Protein AF-A0A947RUP9-F1 (afdb_monomer_lite)

Structure (mmCIF, N/CA/C/O backbone):
data_AF-A0A947RUP9-F1
#
_entry.id   AF-A0A947RUP9-F1
#
loop_
_atom_site.group_PDB
_atom_site.id
_atom_site.type_symbol
_atom_site.label_atom_id
_atom_site.label_alt_id
_atom_site.label_comp_id
_atom_site.label_asym_id
_atom_site.label_entity_id
_atom_site.label_seq_id
_atom_site.pdbx_PDB_ins_code
_atom_site.Cartn_x
_atom_site.Cartn_y
_atom_site.Cartn_z
_atom_site.occupancy
_atom_site.B_iso_or_equiv
_atom_site.auth_seq_id
_atom_site.auth_comp_id
_atom_site.auth_asym_id
_atom_site.auth_atom_id
_atom_site.pdbx_PDB_model_num
ATOM 1 N N . MET A 1 1 ? 21.562 1.705 -33.134 1.00 94.06 1 MET A N 1
ATOM 2 C CA . MET A 1 1 ? 20.407 2.485 -32.627 1.00 94.06 1 MET A CA 1
ATOM 3 C C . MET A 1 1 ? 20.627 2.729 -31.144 1.00 94.06 1 MET A C 1
ATOM 5 O O . MET A 1 1 ? 21.072 1.796 -30.495 1.00 94.06 1 MET A O 1
ATOM 9 N N . LYS A 1 2 ? 20.351 3.918 -30.602 1.00 97.00 2 LYS A N 1
ATOM 10 C CA . LYS A 1 2 ? 20.402 4.151 -29.148 1.00 97.00 2 LYS A CA 1
ATOM 11 C C . LYS A 1 2 ? 19.004 4.078 -28.553 1.00 97.00 2 LYS A C 1
ATOM 13 O O . LYS A 1 2 ? 18.072 4.632 -29.140 1.00 97.00 2 LYS A O 1
ATOM 18 N N . LEU A 1 3 ? 18.872 3.392 -27.423 1.00 97.50 3 LEU A N 1
ATOM 19 C CA . LEU A 1 3 ? 17.640 3.313 -26.649 1.00 97.50 3 LEU A CA 1
ATOM 20 C C . LEU A 1 3 ? 17.907 3.769 -25.213 1.00 97.50 3 LEU A C 1
ATOM 22 O O . LEU A 1 3 ? 18.623 3.111 -24.461 1.00 97.50 3 LEU A O 1
ATOM 26 N N . ILE A 1 4 ? 17.308 4.896 -24.848 1.00 97.00 4 ILE A N 1
ATOM 27 C CA . ILE A 1 4 ? 17.370 5.484 -23.516 1.00 97.00 4 ILE A CA 1
ATOM 28 C C . ILE A 1 4 ? 16.200 4.938 -22.700 1.00 97.00 4 ILE A C 1
ATOM 30 O O . ILE A 1 4 ? 15.043 5.167 -23.043 1.00 97.00 4 ILE A O 1
ATOM 34 N N . ILE A 1 5 ? 16.489 4.220 -21.623 1.00 96.44 5 ILE A N 1
ATOM 35 C CA . ILE A 1 5 ? 15.505 3.720 -20.666 1.00 96.44 5 ILE A CA 1
ATOM 36 C C . ILE A 1 5 ? 15.354 4.753 -19.557 1.00 96.44 5 ILE A C 1
ATOM 38 O O . ILE A 1 5 ? 16.319 5.042 -18.846 1.00 96.44 5 ILE A O 1
ATOM 42 N N . VAL A 1 6 ? 14.144 5.288 -19.407 1.00 94.31 6 VAL A N 1
ATOM 43 C CA . VAL A 1 6 ? 13.807 6.278 -18.385 1.00 94.31 6 VAL A CA 1
ATOM 44 C C . VAL A 1 6 ? 12.824 5.663 -17.384 1.00 94.31 6 VAL A C 1
ATOM 46 O O . VAL A 1 6 ? 11.656 5.451 -17.733 1.00 94.31 6 VAL A O 1
ATOM 49 N N . PRO A 1 7 ? 13.279 5.338 -16.160 1.00 89.50 7 PRO A N 1
ATOM 50 C CA . PRO A 1 7 ? 12.409 4.904 -15.074 1.00 89.50 7 PRO A CA 1
ATOM 51 C C . PRO A 1 7 ? 11.330 5.945 -14.734 1.00 89.50 7 PRO A C 1
ATOM 53 O O . PRO A 1 7 ? 11.522 7.136 -14.990 1.00 89.50 7 PRO A O 1
ATOM 56 N N . PRO A 1 8 ? 10.191 5.516 -14.164 1.00 83.00 8 PRO A N 1
ATOM 57 C CA . PRO A 1 8 ? 9.068 6.410 -13.893 1.00 83.00 8 PRO A CA 1
ATOM 58 C C . PRO A 1 8 ? 9.349 7.460 -12.806 1.00 83.00 8 PRO A C 1
ATOM 60 O O . PRO A 1 8 ? 8.615 8.440 -12.727 1.00 83.00 8 PRO A O 1
ATOM 63 N N . GLU A 1 9 ? 10.379 7.292 -11.972 1.00 81.75 9 GLU A N 1
ATOM 64 C CA . GLU A 1 9 ? 10.729 8.246 -10.914 1.00 81.75 9 GLU A CA 1
ATOM 65 C C . GLU A 1 9 ? 11.690 9.372 -11.366 1.00 81.75 9 GLU A C 1
ATOM 67 O O . GLU A 1 9 ? 11.988 10.273 -10.576 1.00 81.75 9 GLU A O 1
ATOM 72 N N . VAL A 1 10 ? 12.110 9.393 -12.639 1.00 80.75 10 VAL A N 1
ATOM 73 C CA . VAL A 1 10 ? 12.843 10.520 -13.244 1.00 80.75 10 VAL A CA 1
ATOM 74 C C . VAL A 1 10 ? 11.861 11.640 -13.607 1.00 80.75 10 VAL A C 1
ATOM 76 O O . VAL A 1 10 ? 11.122 11.547 -14.584 1.00 80.75 10 VAL A O 1
ATOM 79 N N . ASP A 1 11 ? 11.877 12.732 -12.842 1.00 76.12 11 ASP A N 1
ATOM 80 C CA . ASP A 1 11 ? 10.929 13.853 -12.963 1.00 76.12 11 ASP A CA 1
ATOM 81 C C . ASP A 1 11 ? 11.449 15.045 -13.789 1.00 76.12 11 ASP A C 1
ATOM 83 O O . ASP A 1 11 ? 10.735 16.024 -14.014 1.00 76.12 11 ASP A O 1
ATOM 87 N N . SER A 1 12 ? 12.698 14.974 -14.246 1.00 82.44 12 SER A N 1
ATOM 88 C CA . SER A 1 12 ? 13.404 16.086 -14.874 1.00 82.44 12 SER A CA 1
ATOM 89 C C . SER A 1 12 ? 13.610 15.836 -16.366 1.00 82.44 12 SER A C 1
ATOM 91 O O . SER A 1 12 ? 14.509 15.116 -16.805 1.00 82.44 12 SER A O 1
ATOM 93 N N . THR A 1 13 ? 12.802 16.500 -17.192 1.00 88.81 13 THR A N 1
ATOM 94 C CA . THR A 1 13 ? 12.999 16.496 -18.648 1.00 88.81 13 THR A CA 1
ATOM 95 C C . THR A 1 13 ? 14.347 17.098 -19.061 1.00 88.81 13 THR A C 1
ATOM 97 O O . THR A 1 13 ? 14.892 16.742 -20.104 1.00 88.81 13 THR A O 1
ATOM 100 N N . ASP A 1 14 ? 14.908 17.996 -18.247 1.00 90.19 14 ASP A N 1
ATOM 101 C CA . ASP A 1 14 ? 16.221 18.600 -18.502 1.00 90.19 14 ASP A CA 1
ATOM 102 C C . ASP A 1 14 ? 17.354 17.585 -18.364 1.00 90.19 14 ASP A C 1
ATOM 104 O O . ASP A 1 14 ? 18.333 17.635 -19.107 1.00 90.19 14 ASP A O 1
ATOM 108 N N . ASP A 1 15 ? 17.209 16.635 -17.449 1.00 89.62 15 ASP A N 1
ATOM 109 C CA . ASP A 1 15 ? 18.156 15.548 -17.257 1.00 89.62 15 ASP A CA 1
ATOM 110 C C . ASP A 1 15 ? 18.143 14.568 -18.431 1.00 89.62 15 ASP A C 1
ATOM 112 O O . ASP A 1 15 ? 19.199 14.218 -18.963 1.00 89.62 15 ASP A O 1
ATOM 116 N N . ILE A 1 16 ? 16.955 14.242 -18.940 1.00 92.75 16 ILE A N 1
ATOM 117 C CA . ILE A 1 16 ? 16.800 13.427 -20.151 1.00 92.75 16 ILE A CA 1
ATOM 118 C C . ILE A 1 16 ? 17.367 14.162 -21.376 1.00 92.75 16 ILE A C 1
ATOM 120 O O . ILE A 1 16 ? 18.027 13.550 -22.216 1.00 92.75 16 ILE A O 1
ATOM 124 N N . ARG A 1 17 ? 17.191 15.490 -21.465 1.00 94.44 17 ARG A N 1
ATOM 125 C CA . ARG A 1 17 ? 17.762 16.308 -22.549 1.00 94.44 17 ARG A CA 1
ATOM 126 C C . ARG A 1 17 ? 19.291 16.220 -22.606 1.00 94.44 17 ARG A C 1
ATOM 128 O O . ARG A 1 17 ? 19.839 16.267 -23.698 1.00 94.44 17 ARG A O 1
ATOM 135 N N . LYS A 1 18 ? 19.983 16.066 -21.469 1.00 93.69 18 LYS A N 1
ATOM 136 C CA . LYS A 1 18 ? 21.457 15.955 -21.428 1.00 93.69 18 LYS A CA 1
ATOM 137 C C . LYS A 1 18 ? 21.988 14.665 -22.054 1.00 93.69 18 LYS A C 1
ATOM 139 O O . LYS A 1 18 ? 23.147 14.632 -22.454 1.00 93.69 18 LYS A O 1
ATOM 144 N N . ILE A 1 19 ? 21.174 13.609 -22.089 1.00 94.06 19 ILE A N 1
ATOM 145 C CA . ILE A 1 19 ? 21.578 12.283 -22.581 1.00 94.06 19 ILE A CA 1
ATOM 146 C C . ILE A 1 19 ? 20.920 11.910 -23.916 1.00 94.06 19 ILE A C 1
ATOM 148 O O . ILE A 1 19 ? 21.342 10.948 -24.551 1.00 94.06 19 ILE A O 1
ATOM 152 N N . SER A 1 20 ? 19.913 12.670 -24.353 1.00 93.31 20 SER A N 1
ATOM 153 C CA . SER A 1 20 ? 19.283 12.528 -25.667 1.00 93.31 20 SER A CA 1
ATOM 154 C C . SER A 1 20 ? 20.065 13.294 -26.733 1.00 93.31 20 SER A C 1
ATOM 156 O O . SER A 1 20 ? 20.391 14.465 -26.556 1.00 93.31 20 SER A O 1
ATOM 158 N N . ASP A 1 21 ? 20.312 12.650 -27.873 1.00 93.62 21 ASP A N 1
ATOM 159 C CA . ASP A 1 21 ? 20.847 13.280 -29.088 1.00 93.62 21 ASP A CA 1
ATOM 160 C C . ASP A 1 21 ? 19.745 13.670 -30.096 1.00 93.62 21 ASP A C 1
ATOM 162 O O . ASP A 1 21 ? 20.040 14.030 -31.232 1.00 93.62 21 ASP A O 1
ATOM 166 N N . GLY A 1 22 ? 18.468 13.586 -29.700 1.00 91.25 22 GLY A N 1
ATOM 167 C CA . GLY A 1 22 ? 17.306 13.874 -30.553 1.00 91.25 22 GLY A CA 1
ATOM 168 C C . GLY A 1 22 ? 16.941 12.761 -31.545 1.00 91.25 22 GLY A C 1
ATOM 169 O O . GLY A 1 22 ? 15.799 12.707 -32.005 1.00 91.25 22 GLY A O 1
ATOM 170 N N . GLU A 1 23 ? 17.866 11.837 -31.824 1.00 94.50 23 GLU A N 1
ATOM 171 C CA . GLU A 1 23 ? 17.668 10.696 -32.730 1.00 94.50 23 GLU A CA 1
ATOM 172 C C . GLU A 1 23 ? 17.510 9.353 -32.000 1.00 94.50 23 GLU A C 1
ATOM 174 O O . GLU A 1 23 ? 16.965 8.387 -32.563 1.00 94.50 23 GLU A O 1
ATOM 179 N N . SER A 1 24 ? 17.945 9.309 -30.740 1.00 96.62 24 SER A N 1
ATOM 180 C CA . SER A 1 24 ? 17.749 8.206 -29.803 1.00 96.62 24 SER A CA 1
ATOM 181 C C . SER A 1 24 ? 16.268 7.904 -29.584 1.00 96.62 24 SER A C 1
ATOM 183 O O . SER A 1 24 ? 15.429 8.801 -29.493 1.00 96.62 24 SER A O 1
ATOM 185 N N . PHE A 1 25 ? 15.950 6.617 -29.454 1.00 97.75 25 PHE A N 1
ATOM 186 C CA . PHE A 1 25 ? 14.659 6.200 -28.925 1.00 97.75 25 PHE A CA 1
ATOM 187 C C . PHE A 1 25 ? 14.673 6.372 -27.408 1.00 97.75 25 PHE A C 1
ATOM 189 O O . PHE A 1 25 ? 15.684 6.102 -26.764 1.00 97.75 25 PHE A O 1
ATOM 196 N N . ILE A 1 26 ? 13.556 6.801 -26.834 1.00 97.25 26 ILE A N 1
ATOM 197 C CA . ILE A 1 26 ? 13.377 6.961 -25.393 1.00 97.25 26 ILE A CA 1
ATOM 198 C C . ILE A 1 26 ? 12.216 6.075 -24.971 1.00 97.25 26 ILE A C 1
ATOM 200 O O . ILE A 1 26 ? 11.094 6.282 -25.417 1.00 97.25 26 ILE A O 1
ATOM 204 N N . PHE A 1 27 ? 12.471 5.100 -24.109 1.00 97.06 27 PHE A N 1
ATOM 205 C CA . PHE A 1 27 ? 11.433 4.319 -23.457 1.00 97.06 27 PHE A CA 1
ATOM 206 C C . PHE A 1 27 ? 11.074 4.946 -22.108 1.00 97.06 27 PHE A C 1
ATOM 208 O O . PHE A 1 27 ? 11.957 5.185 -21.284 1.00 97.06 27 PHE A O 1
ATOM 215 N N . THR A 1 28 ? 9.781 5.146 -21.857 1.00 94.19 28 THR A N 1
ATOM 216 C CA . THR A 1 28 ? 9.253 5.520 -20.541 1.00 94.19 28 THR A CA 1
ATOM 217 C C . THR A 1 28 ? 7.967 4.760 -20.225 1.00 94.19 28 THR A C 1
ATOM 219 O O . THR A 1 28 ? 7.106 4.571 -21.083 1.00 94.19 28 THR A O 1
ATOM 222 N N . ALA A 1 29 ? 7.821 4.331 -18.970 1.00 87.50 29 ALA A N 1
ATOM 223 C CA . ALA A 1 29 ? 6.579 3.745 -18.468 1.00 87.50 29 ALA A CA 1
ATOM 224 C C . ALA A 1 29 ? 5.507 4.802 -18.128 1.00 87.50 29 ALA A C 1
ATOM 226 O O . ALA A 1 29 ? 4.359 4.435 -17.881 1.00 87.50 29 ALA A O 1
ATOM 227 N N . ASP A 1 30 ? 5.862 6.092 -18.117 1.00 86.94 30 ASP A N 1
ATOM 228 C CA . ASP A 1 30 ? 4.969 7.193 -17.759 1.00 86.94 30 ASP A CA 1
ATOM 229 C C . ASP A 1 30 ? 4.458 7.938 -19.007 1.00 86.94 30 ASP A C 1
ATOM 231 O O . ASP A 1 30 ? 5.196 8.607 -19.740 1.00 86.94 30 ASP A O 1
ATOM 235 N N . HIS A 1 31 ? 3.146 7.857 -19.242 1.00 85.00 31 HIS A N 1
ATOM 236 C CA . HIS A 1 31 ? 2.483 8.561 -20.339 1.00 85.00 31 HIS A CA 1
ATOM 237 C C . HIS A 1 31 ? 2.546 10.090 -20.208 1.00 85.00 31 HIS A C 1
ATOM 239 O O . HIS A 1 31 ? 2.521 10.784 -21.231 1.00 85.00 31 HIS A O 1
ATOM 245 N N . LEU A 1 32 ? 2.611 10.633 -18.988 1.00 83.19 32 LEU A N 1
ATOM 246 C CA . LEU A 1 32 ? 2.793 12.067 -18.771 1.00 83.19 32 LEU A CA 1
ATOM 247 C C . LEU A 1 32 ? 4.198 12.483 -19.184 1.00 83.19 32 LEU A C 1
ATOM 249 O O . LEU A 1 32 ? 4.326 13.418 -19.976 1.00 83.19 32 LEU A O 1
ATOM 253 N N . LEU A 1 33 ? 5.220 11.733 -18.768 1.00 87.06 33 LEU A N 1
ATOM 254 C CA . LEU A 1 33 ? 6.588 11.986 -19.204 1.00 87.06 33 LEU A CA 1
ATOM 255 C C . LEU A 1 33 ? 6.713 11.910 -20.731 1.00 87.06 33 LEU A C 1
ATOM 257 O O . LEU A 1 33 ? 7.324 12.790 -21.332 1.00 87.06 33 LEU A O 1
ATOM 261 N N . LYS A 1 34 ? 6.046 10.956 -21.402 1.00 92.00 34 LYS A N 1
ATOM 262 C CA . LYS A 1 34 ? 5.974 10.942 -22.879 1.00 92.00 34 LYS A CA 1
ATOM 263 C C . LYS A 1 34 ? 5.416 12.249 -23.446 1.00 92.00 34 LYS A C 1
ATOM 265 O O . LYS A 1 34 ? 6.005 12.816 -24.369 1.00 92.00 34 LYS A O 1
ATOM 270 N N . LYS A 1 35 ? 4.299 12.749 -22.905 1.00 89.94 35 LYS A N 1
ATOM 271 C CA . LYS A 1 35 ? 3.711 14.030 -23.339 1.00 89.94 35 LYS A CA 1
ATOM 272 C C . LYS A 1 35 ? 4.674 15.194 -23.109 1.00 89.94 35 LYS A C 1
ATOM 274 O O . LYS A 1 35 ? 4.784 16.061 -23.974 1.00 89.94 35 LYS A O 1
ATOM 279 N N . GLU A 1 36 ? 5.373 15.217 -21.979 1.00 91.19 36 GLU A N 1
ATOM 280 C CA . GLU A 1 36 ? 6.331 16.270 -21.638 1.00 91.19 36 GLU A CA 1
ATOM 281 C C . GLU A 1 36 ? 7.575 16.243 -22.532 1.00 91.19 36 GLU A C 1
ATOM 283 O O . GLU A 1 36 ? 7.970 17.293 -23.039 1.00 91.19 36 GLU A O 1
ATOM 288 N N . LEU A 1 37 ? 8.132 15.063 -22.816 1.00 92.44 37 LEU A N 1
ATOM 289 C CA . LEU A 1 37 ? 9.266 14.884 -23.729 1.00 92.44 37 LEU A CA 1
ATOM 290 C C . LEU A 1 37 ? 8.943 15.369 -25.147 1.00 92.44 37 LEU A C 1
ATOM 292 O O . LEU A 1 37 ? 9.745 16.079 -25.760 1.00 92.44 37 LEU A O 1
ATOM 296 N N . VAL A 1 38 ? 7.747 15.040 -25.645 1.00 93.56 38 VAL A N 1
ATOM 297 C CA . VAL A 1 38 ? 7.271 15.481 -26.964 1.00 93.56 38 VAL A CA 1
ATOM 298 C C . VAL A 1 38 ? 6.996 16.987 -26.974 1.00 93.56 38 VAL A C 1
ATOM 300 O O . VAL A 1 38 ? 7.479 17.698 -27.857 1.00 93.56 38 VAL A O 1
ATOM 303 N N . ARG A 1 39 ? 6.266 17.513 -25.978 1.00 93.94 39 ARG A N 1
ATOM 304 C CA . ARG A 1 39 ? 5.947 18.951 -25.884 1.00 93.94 39 ARG A CA 1
ATOM 305 C C . ARG A 1 39 ? 7.209 19.801 -25.738 1.00 93.94 39 ARG A C 1
ATOM 307 O O . ARG A 1 39 ? 7.302 20.871 -26.333 1.00 93.94 39 ARG A O 1
ATOM 314 N N . GLY A 1 40 ? 8.172 19.318 -24.958 1.00 92.94 40 GLY A N 1
ATOM 315 C CA . GLY A 1 40 ? 9.470 19.944 -24.729 1.00 92.94 40 GLY A CA 1
ATOM 316 C C . GLY A 1 40 ? 10.457 19.799 -25.889 1.00 92.94 40 GLY A C 1
ATOM 317 O O . GLY A 1 40 ? 11.588 20.262 -25.749 1.00 92.94 40 GLY A O 1
ATOM 318 N N . LYS A 1 41 ? 10.050 19.168 -27.006 1.00 92.94 41 LYS A N 1
ATOM 319 C CA . LYS A 1 41 ? 10.876 18.894 -28.194 1.00 92.94 41 LYS A CA 1
ATOM 320 C C . LYS A 1 41 ? 12.192 18.170 -27.866 1.00 92.94 41 LYS A C 1
ATOM 322 O O . LYS A 1 41 ? 13.206 18.411 -28.511 1.00 92.94 41 LYS A O 1
ATOM 327 N N . ILE A 1 42 ? 12.183 17.302 -26.852 1.00 93.38 42 ILE A N 1
ATOM 328 C CA . ILE A 1 42 ? 13.355 16.500 -26.458 1.00 93.38 42 ILE A CA 1
ATOM 329 C C . ILE A 1 42 ? 13.494 15.265 -27.351 1.00 93.38 42 ILE A C 1
ATOM 331 O O . ILE A 1 42 ? 14.606 14.821 -27.628 1.00 93.38 42 ILE A O 1
ATOM 335 N N . ALA A 1 43 ? 12.365 14.729 -27.814 1.00 94.94 43 ALA A N 1
ATOM 336 C CA . ALA A 1 43 ? 12.301 13.634 -28.769 1.00 94.94 43 ALA A CA 1
ATOM 337 C C . ALA A 1 43 ? 11.068 13.781 -29.666 1.00 94.94 43 ALA A C 1
ATOM 339 O O . ALA A 1 43 ? 10.063 14.393 -29.286 1.00 94.94 43 ALA A O 1
ATOM 340 N N . ARG A 1 44 ? 11.144 13.203 -30.867 1.00 95.69 44 ARG A N 1
ATOM 341 C CA . ARG A 1 44 ? 10.001 13.114 -31.782 1.00 95.69 44 ARG A CA 1
ATOM 342 C C . ARG A 1 44 ? 8.962 12.111 -31.248 1.00 95.69 44 ARG A C 1
ATOM 344 O O . ARG A 1 44 ? 9.353 11.157 -30.577 1.00 95.69 44 ARG A O 1
ATOM 351 N N . PRO A 1 45 ? 7.654 12.278 -31.532 1.00 95.38 45 PRO A N 1
ATOM 352 C CA . PRO A 1 45 ? 6.615 11.372 -31.028 1.00 95.38 45 PRO A CA 1
ATOM 353 C C . PRO A 1 45 ? 6.852 9.886 -31.336 1.00 95.38 45 PRO A C 1
ATOM 355 O O . PRO A 1 45 ? 6.605 9.045 -30.477 1.00 95.38 45 PRO A O 1
ATOM 358 N N . ASP A 1 46 ? 7.370 9.572 -32.526 1.00 95.69 46 ASP A N 1
ATOM 359 C CA . ASP A 1 46 ? 7.712 8.221 -33.000 1.00 95.69 46 ASP A CA 1
ATOM 360 C C . ASP A 1 46 ? 8.972 7.638 -32.340 1.00 95.69 46 ASP A C 1
ATOM 362 O O . ASP A 1 46 ? 9.259 6.449 -32.464 1.00 95.69 46 ASP A O 1
ATOM 366 N N . LYS A 1 47 ? 9.725 8.472 -31.618 1.00 96.69 47 LYS A N 1
ATOM 367 C CA . LYS A 1 47 ? 10.925 8.088 -30.871 1.00 96.69 47 LYS A CA 1
ATOM 368 C C . LYS A 1 47 ? 10.658 7.879 -29.385 1.00 96.69 47 LYS A C 1
ATOM 370 O O . LYS A 1 47 ? 11.556 7.409 -28.694 1.00 96.69 47 LYS A O 1
ATOM 375 N N . VAL A 1 48 ? 9.461 8.198 -28.886 1.00 96.44 48 VAL A N 1
ATOM 376 C CA . VAL A 1 48 ? 9.101 7.980 -27.479 1.00 96.44 48 VAL A CA 1
ATOM 377 C C . VAL A 1 48 ? 8.218 6.744 -27.342 1.00 96.44 48 VAL A C 1
ATOM 379 O O . VAL A 1 48 ? 7.011 6.776 -27.607 1.00 96.44 48 VAL A O 1
ATOM 382 N N . LEU A 1 49 ? 8.844 5.664 -26.895 1.00 96.50 49 LEU A N 1
ATOM 383 C CA . LEU A 1 49 ? 8.243 4.361 -26.659 1.00 96.50 49 LEU A CA 1
ATOM 384 C C . LEU A 1 49 ? 7.636 4.290 -25.254 1.00 96.50 49 LEU A C 1
ATOM 386 O O . LEU A 1 49 ? 8.147 4.865 -24.293 1.00 96.50 49 LEU A O 1
ATOM 390 N N . THR A 1 50 ? 6.549 3.544 -25.149 1.00 94.25 50 THR A N 1
ATOM 391 C CA . THR A 1 50 ? 5.805 3.235 -23.928 1.00 94.25 50 THR A CA 1
ATOM 392 C C . THR A 1 50 ? 5.667 1.732 -23.758 1.00 94.25 50 THR A C 1
ATOM 394 O O . THR A 1 50 ? 6.111 0.959 -24.605 1.00 94.25 50 THR A O 1
ATOM 397 N N . ILE A 1 51 ? 5.048 1.299 -22.657 1.00 91.94 51 ILE A N 1
ATOM 398 C CA . ILE A 1 51 ? 4.809 -0.124 -22.385 1.00 91.94 51 ILE A CA 1
ATOM 399 C C . ILE A 1 51 ? 4.093 -0.797 -23.563 1.00 91.94 51 ILE A C 1
ATOM 401 O O . ILE A 1 51 ? 4.553 -1.839 -24.015 1.00 91.94 51 ILE A O 1
ATOM 405 N N . SER A 1 52 ? 3.053 -0.167 -24.117 1.00 91.81 52 SER A N 1
ATOM 406 C CA . SER A 1 52 ? 2.285 -0.718 -25.243 1.00 91.81 52 SER A CA 1
ATOM 407 C C . SER A 1 52 ? 3.081 -0.834 -26.545 1.00 91.81 52 SER A C 1
ATOM 409 O O . SER A 1 52 ? 2.670 -1.555 -27.444 1.00 91.81 52 SER A O 1
ATOM 411 N N . ASP A 1 53 ? 4.202 -0.115 -26.671 1.00 94.12 53 ASP A N 1
ATOM 412 C CA . ASP A 1 53 ? 5.071 -0.194 -27.852 1.00 94.12 53 ASP A CA 1
ATOM 413 C C . ASP A 1 53 ? 6.041 -1.387 -27.775 1.00 94.12 53 ASP A C 1
ATOM 415 O O . ASP A 1 53 ? 6.654 -1.748 -28.778 1.00 94.12 53 ASP A O 1
ATOM 419 N N . VAL A 1 54 ? 6.217 -1.985 -26.588 1.00 92.44 54 VAL A N 1
ATOM 420 C CA . VAL A 1 54 ? 7.220 -3.040 -26.347 1.00 92.44 54 VAL A CA 1
ATOM 421 C C . VAL A 1 54 ? 6.641 -4.329 -25.775 1.00 92.44 54 VAL A C 1
ATOM 423 O O . VAL A 1 54 ? 7.314 -5.354 -25.839 1.00 92.44 54 VAL A O 1
ATOM 426 N N . ALA A 1 55 ? 5.437 -4.289 -25.205 1.00 91.50 55 ALA A N 1
ATOM 427 C CA . ALA A 1 55 ? 4.759 -5.421 -24.592 1.00 91.50 55 ALA A CA 1
ATOM 428 C C . ALA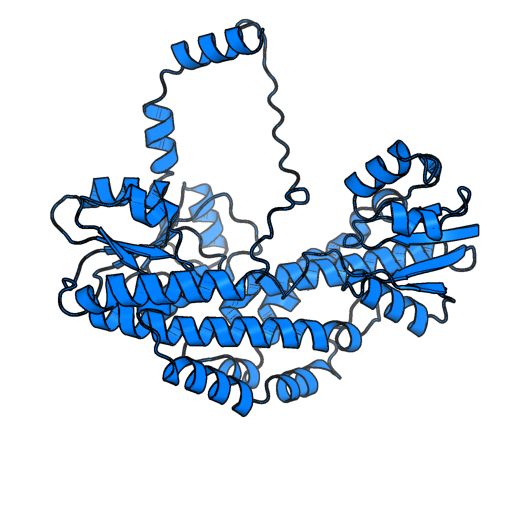 A 1 55 ? 3.248 -5.337 -24.843 1.00 91.50 55 ALA A C 1
ATOM 430 O O . ALA A 1 55 ? 2.652 -4.266 -24.721 1.00 91.50 55 ALA A O 1
ATOM 431 N N . ASP A 1 56 ? 2.640 -6.480 -25.151 1.00 92.12 56 ASP A N 1
ATOM 432 C CA . ASP A 1 56 ? 1.191 -6.653 -25.069 1.00 92.12 56 ASP A CA 1
ATOM 433 C C . ASP A 1 56 ? 0.751 -6.955 -23.623 1.00 92.12 56 ASP A C 1
ATOM 435 O O . ASP A 1 56 ? 1.578 -7.216 -22.741 1.00 92.12 56 ASP A O 1
ATOM 439 N N . ASP A 1 57 ? -0.560 -6.908 -23.374 1.00 87.88 57 ASP A N 1
ATOM 440 C CA . ASP A 1 57 ? -1.113 -7.146 -22.038 1.00 87.88 57 ASP A CA 1
ATOM 441 C C . ASP A 1 57 ? -0.829 -8.570 -21.524 1.00 87.88 57 ASP A C 1
ATOM 443 O O . ASP A 1 57 ? -0.670 -8.749 -20.314 1.00 87.88 57 ASP A O 1
ATOM 447 N N . SER A 1 58 ? -0.661 -9.557 -22.417 1.00 90.50 58 SER A N 1
ATOM 448 C CA . SER A 1 58 ? -0.432 -10.959 -22.035 1.00 90.50 58 SER A CA 1
ATOM 449 C C . SER A 1 58 ? 0.909 -11.179 -21.334 1.00 90.50 58 SER A C 1
ATOM 451 O O . SER A 1 58 ? 1.074 -12.084 -20.515 1.00 90.50 58 SER A O 1
ATOM 453 N N . VAL A 1 59 ? 1.876 -10.281 -21.559 1.00 88.06 59 VAL A N 1
ATOM 454 C CA . VAL A 1 59 ? 3.164 -10.284 -20.849 1.00 88.06 59 VAL A CA 1
ATOM 455 C C . VAL A 1 59 ? 2.986 -10.103 -19.329 1.00 88.06 59 VAL A C 1
ATOM 457 O O . VAL A 1 59 ? 3.907 -10.428 -18.564 1.00 88.06 59 VAL A O 1
ATOM 460 N N . PHE A 1 60 ? 1.830 -9.596 -18.886 1.00 89.62 60 PHE A N 1
ATOM 461 C CA . PHE A 1 60 ? 1.491 -9.347 -17.485 1.00 89.62 60 PHE A CA 1
ATOM 462 C C . PHE A 1 60 ? 0.469 -10.331 -16.892 1.00 89.62 60 PHE A C 1
ATOM 464 O O . PHE A 1 60 ? 0.096 -10.142 -15.732 1.00 89.62 60 PHE A O 1
ATOM 471 N N . ASP A 1 61 ? 0.032 -11.360 -17.626 1.00 88.88 61 ASP A N 1
ATOM 472 C CA . ASP A 1 61 ? -1.055 -12.258 -17.196 1.00 88.88 61 ASP A CA 1
ATOM 473 C C . ASP A 1 61 ? -0.783 -12.923 -15.834 1.00 88.88 61 ASP A C 1
ATOM 475 O O . ASP A 1 61 ? -1.665 -12.998 -14.978 1.00 88.88 61 ASP A O 1
ATOM 479 N N . ASP A 1 62 ? 0.462 -13.333 -15.587 1.00 91.94 62 ASP A N 1
ATOM 480 C CA . ASP A 1 62 ? 0.907 -14.001 -14.357 1.00 91.94 62 ASP A CA 1
ATOM 481 C C . ASP A 1 62 ? 1.322 -13.036 -13.231 1.00 91.94 62 ASP A C 1
ATOM 483 O O . ASP A 1 62 ? 1.466 -13.442 -12.072 1.00 91.94 62 ASP A O 1
ATOM 487 N N . VAL A 1 63 ? 1.492 -11.744 -13.532 1.00 89.75 63 VAL A N 1
ATOM 488 C CA . VAL A 1 63 ? 2.007 -10.753 -12.576 1.00 89.75 63 VAL A CA 1
ATOM 489 C C . VAL A 1 63 ? 1.071 -10.585 -11.389 1.00 89.75 63 VAL A C 1
ATOM 491 O O . VAL A 1 63 ? 1.543 -10.453 -10.258 1.00 89.75 63 VAL A O 1
ATOM 494 N N . ASN A 1 64 ? -0.241 -10.588 -11.618 1.00 85.38 64 ASN A N 1
ATOM 495 C CA . ASN A 1 64 ? -1.214 -10.415 -10.541 1.00 85.38 64 ASN A CA 1
ATOM 496 C C . ASN A 1 64 ? -1.194 -11.607 -9.577 1.00 85.38 64 ASN A C 1
ATOM 498 O O . ASN A 1 64 ? -1.142 -11.410 -8.362 1.00 85.38 64 ASN A O 1
ATOM 502 N N . ASP A 1 65 ? -1.163 -12.833 -10.098 1.00 89.19 65 ASP A N 1
ATOM 503 C CA . ASP A 1 65 ? -1.156 -14.039 -9.267 1.00 89.19 65 ASP A CA 1
ATOM 504 C C . ASP A 1 65 ? 0.157 -14.190 -8.495 1.00 89.19 65 ASP A C 1
ATOM 506 O O . ASP A 1 65 ? 0.141 -14.473 -7.294 1.00 89.19 65 ASP A O 1
ATOM 510 N N . LEU A 1 66 ? 1.296 -13.890 -9.125 1.00 90.44 66 LEU A N 1
ATOM 511 C CA . LEU A 1 66 ? 2.584 -13.859 -8.431 1.00 90.44 66 LEU A CA 1
ATOM 512 C C . LEU A 1 66 ? 2.659 -12.743 -7.391 1.00 90.44 66 LEU A C 1
ATOM 514 O O . LEU A 1 66 ? 3.163 -12.975 -6.296 1.00 90.44 66 LEU A O 1
ATOM 518 N N . THR A 1 67 ? 2.119 -11.557 -7.683 1.00 88.81 67 THR A N 1
ATOM 519 C CA . THR A 1 67 ? 2.037 -10.464 -6.702 1.00 88.81 67 THR A CA 1
ATOM 520 C C . THR A 1 67 ? 1.261 -10.916 -5.470 1.00 88.81 67 THR A C 1
ATOM 522 O O . THR A 1 67 ? 1.733 -10.714 -4.353 1.00 88.81 67 THR A O 1
ATOM 525 N N . ARG A 1 68 ? 0.100 -11.559 -5.661 1.00 85.81 68 ARG A N 1
ATOM 526 C CA . ARG A 1 68 ? -0.725 -12.093 -4.564 1.00 85.81 68 ARG A CA 1
ATOM 527 C C . ARG A 1 68 ? 0.012 -13.146 -3.756 1.00 85.81 68 ARG A C 1
ATOM 529 O O . ARG A 1 68 ? -0.030 -13.103 -2.528 1.00 85.81 68 ARG A O 1
ATOM 536 N N . ARG A 1 69 ? 0.671 -14.087 -4.434 1.00 89.56 69 ARG A N 1
ATOM 537 C CA . ARG A 1 69 ? 1.476 -15.125 -3.788 1.00 89.56 69 ARG A CA 1
ATOM 538 C C . ARG A 1 69 ? 2.574 -14.482 -2.945 1.00 89.56 69 ARG A C 1
ATOM 540 O O . ARG A 1 69 ? 2.642 -14.700 -1.737 1.00 89.56 69 ARG A O 1
ATOM 547 N N . TYR A 1 70 ? 3.378 -13.617 -3.561 1.00 89.19 70 TYR A N 1
ATOM 548 C CA . TYR A 1 70 ? 4.516 -12.978 -2.909 1.00 89.19 70 TYR A CA 1
ATOM 549 C C . TYR A 1 70 ? 4.095 -12.110 -1.744 1.00 89.19 70 TYR A C 1
ATOM 551 O O . TYR A 1 70 ? 4.772 -12.151 -0.731 1.00 89.19 70 TYR A O 1
ATOM 559 N N . SER A 1 71 ? 2.989 -11.371 -1.838 1.00 85.88 71 SER A N 1
ATOM 560 C CA . SER A 1 71 ? 2.543 -10.486 -0.765 1.00 85.88 71 SER A CA 1
ATOM 561 C C . SER A 1 71 ? 1.868 -11.200 0.402 1.00 85.88 71 SER A C 1
ATOM 563 O O . SER A 1 71 ? 1.843 -10.643 1.497 1.00 85.88 71 SER A O 1
ATOM 565 N N . ARG A 1 72 ? 1.337 -12.415 0.203 1.00 86.06 72 ARG A N 1
ATOM 566 C CA . ARG A 1 72 ? 0.597 -13.169 1.234 1.00 86.06 72 ARG A CA 1
ATOM 567 C C . ARG A 1 72 ? 1.380 -14.306 1.869 1.00 86.06 72 ARG A C 1
ATOM 569 O O . ARG A 1 72 ? 0.995 -14.744 2.948 1.00 86.06 72 ARG A O 1
ATOM 576 N N . GLU A 1 73 ? 2.402 -14.829 1.203 1.00 88.19 73 GLU A N 1
ATOM 577 C CA . GLU A 1 73 ? 3.070 -16.061 1.642 1.00 88.19 73 GLU A CA 1
ATOM 578 C C . GLU A 1 73 ? 4.462 -15.828 2.220 1.00 88.19 73 GLU A C 1
ATOM 580 O O . GLU A 1 73 ? 4.912 -16.641 3.020 1.00 88.19 73 GLU A O 1
ATOM 585 N N . TRP A 1 74 ? 5.111 -14.700 1.911 1.00 85.19 74 TRP A N 1
ATOM 586 C CA . TRP A 1 74 ? 6.499 -14.454 2.323 1.00 85.19 74 TRP A CA 1
ATOM 587 C C . TRP A 1 74 ? 6.720 -14.465 3.847 1.00 85.19 74 TRP A C 1
ATOM 589 O O . TRP A 1 74 ? 7.826 -14.707 4.316 1.00 85.19 74 TRP A O 1
ATOM 599 N N . PHE A 1 75 ? 5.675 -14.205 4.632 1.00 83.31 75 PHE A N 1
ATOM 600 C CA . PHE A 1 75 ? 5.726 -14.181 6.096 1.00 83.31 75 PHE A CA 1
ATOM 601 C C . PHE A 1 75 ? 5.040 -15.381 6.758 1.00 83.31 75 PHE A C 1
ATOM 603 O O . PHE A 1 75 ? 4.911 -15.400 7.978 1.00 83.31 75 PHE A O 1
ATOM 610 N N . LYS A 1 76 ? 4.562 -16.361 5.979 1.00 82.00 76 LYS A N 1
ATOM 611 C CA . LYS A 1 76 ? 3.876 -17.554 6.506 1.00 82.00 76 LYS A CA 1
ATOM 612 C C . LYS A 1 76 ? 4.824 -18.691 6.891 1.00 82.00 76 LYS A C 1
ATOM 614 O O . LYS A 1 76 ? 4.353 -19.713 7.378 1.00 82.00 76 LYS A O 1
ATOM 619 N N . ALA A 1 77 ? 6.130 -18.545 6.671 1.00 73.44 77 ALA A N 1
ATOM 620 C CA . ALA A 1 77 ? 7.103 -19.463 7.253 1.00 73.44 77 ALA A CA 1
ATOM 621 C C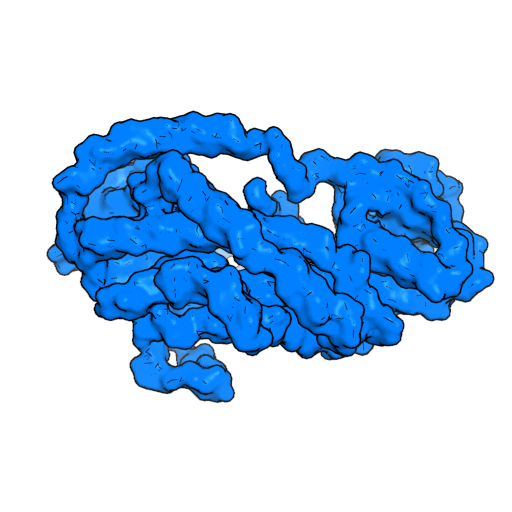 . ALA A 1 77 ? 6.968 -19.419 8.786 1.00 73.44 77 ALA A C 1
ATOM 623 O O . ALA A 1 77 ? 6.912 -18.325 9.347 1.00 73.44 77 ALA A O 1
ATOM 624 N N . GLU A 1 78 ? 6.898 -20.576 9.456 1.00 68.69 78 GLU A N 1
ATOM 625 C CA . GLU A 1 78 ? 6.625 -20.658 10.906 1.00 68.69 78 GLU A CA 1
ATOM 626 C C . GLU A 1 78 ? 7.569 -19.761 11.728 1.00 68.69 78 GLU A C 1
ATOM 628 O O . GLU A 1 78 ? 7.128 -19.032 12.615 1.00 68.69 78 GLU A O 1
ATOM 633 N N . GLU A 1 79 ? 8.853 -19.724 11.360 1.00 75.31 79 GLU A N 1
ATOM 634 C CA . GLU A 1 79 ? 9.866 -18.879 12.004 1.00 75.31 79 GLU A CA 1
ATOM 635 C C . GLU A 1 79 ? 9.620 -17.373 11.789 1.00 75.31 79 GLU A C 1
ATOM 637 O O . GLU A 1 79 ? 9.904 -16.551 12.663 1.00 75.31 79 GLU A O 1
ATOM 642 N N . ALA A 1 80 ? 9.062 -16.983 10.638 1.00 76.31 80 ALA A N 1
ATOM 643 C CA . ALA A 1 80 ? 8.795 -15.587 10.310 1.00 76.31 80 ALA A CA 1
ATOM 644 C C . ALA A 1 80 ? 7.597 -15.031 11.096 1.00 76.31 80 ALA A C 1
ATOM 646 O O . ALA A 1 80 ? 7.639 -13.876 11.519 1.00 76.31 80 ALA A O 1
ATOM 647 N N . ASP A 1 81 ? 6.558 -15.833 11.342 1.00 79.75 81 ASP A N 1
ATOM 648 C CA . ASP A 1 81 ? 5.360 -15.388 12.068 1.00 79.75 81 ASP A CA 1
ATOM 649 C C . ASP A 1 81 ? 5.685 -14.952 13.506 1.00 79.75 81 ASP A C 1
ATOM 651 O O . ASP A 1 81 ? 5.312 -13.854 13.946 1.00 79.75 81 ASP A O 1
ATOM 655 N N . GLU A 1 82 ? 6.473 -15.760 14.225 1.00 84.81 82 GLU A N 1
ATOM 656 C CA . GLU A 1 82 ? 6.896 -15.427 15.585 1.00 84.81 82 GLU A CA 1
ATOM 657 C C . GLU A 1 82 ? 7.724 -14.138 15.595 1.00 84.81 82 GLU A C 1
ATOM 659 O O . GLU A 1 82 ? 7.499 -13.250 16.426 1.00 84.81 82 GLU A O 1
ATOM 664 N N . ILE A 1 83 ? 8.652 -14.013 14.644 1.00 87.38 83 ILE A N 1
ATOM 665 C CA . ILE A 1 83 ? 9.592 -12.898 14.504 1.00 87.38 83 ILE A CA 1
ATOM 666 C C . ILE A 1 83 ? 8.899 -11.595 14.098 1.00 87.38 83 ILE A C 1
ATOM 668 O O . ILE A 1 83 ? 9.290 -10.513 14.554 1.00 87.38 83 ILE A O 1
ATOM 672 N N . LEU A 1 84 ? 7.829 -11.679 13.318 1.00 91.00 84 LEU A N 1
ATOM 673 C CA . LEU A 1 84 ? 7.068 -10.525 12.848 1.00 91.00 84 LEU A CA 1
ATOM 674 C C . LEU A 1 84 ? 5.917 -10.159 13.799 1.00 91.00 84 LEU A C 1
ATOM 676 O O . LEU A 1 84 ? 5.254 -9.136 13.611 1.00 91.00 84 LEU A O 1
ATOM 680 N N . SER A 1 85 ? 5.726 -10.932 14.869 1.00 93.44 85 SER A N 1
ATOM 681 C CA . SER A 1 85 ? 4.725 -10.667 15.897 1.00 93.44 85 SER A CA 1
ATOM 682 C C . SER A 1 85 ? 5.244 -9.783 17.033 1.00 93.44 85 SER A C 1
ATOM 684 O O . SER A 1 85 ? 6.222 -10.098 17.709 1.00 93.44 85 SER A O 1
ATOM 686 N N . PHE A 1 86 ? 4.544 -8.689 17.334 1.00 95.81 86 PHE A N 1
ATOM 687 C CA . PHE A 1 86 ? 4.856 -7.821 18.470 1.00 95.81 86 PHE A CA 1
ATOM 688 C C . PHE A 1 86 ? 3.703 -7.810 19.471 1.00 95.81 86 PHE A C 1
ATOM 690 O O . PHE A 1 86 ? 2.586 -7.413 19.150 1.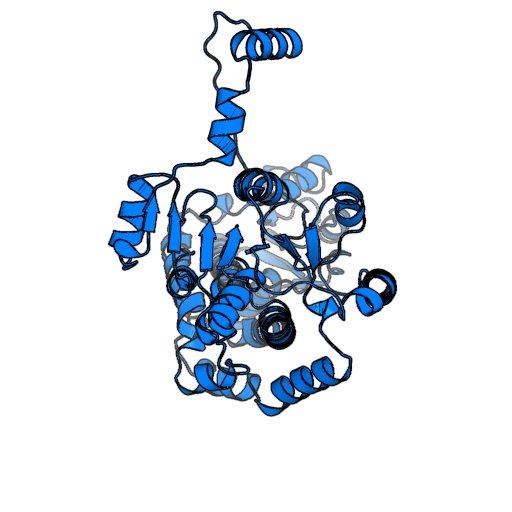00 95.81 86 PHE A O 1
ATOM 697 N N . ARG A 1 87 ? 3.965 -8.260 20.710 1.00 95.00 87 ARG A N 1
ATOM 698 C CA . ARG A 1 87 ? 2.928 -8.450 21.752 1.00 95.00 87 ARG A CA 1
ATOM 699 C C . ARG A 1 87 ? 1.748 -9.300 21.244 1.00 95.00 87 ARG A C 1
ATOM 701 O O . ARG A 1 87 ? 0.587 -9.035 21.542 1.00 95.00 87 ARG A O 1
ATOM 708 N N . GLY A 1 88 ? 2.085 -10.322 20.456 1.00 93.06 88 GLY A N 1
ATOM 709 C CA . GLY A 1 88 ? 1.160 -11.266 19.834 1.00 93.06 88 GLY A CA 1
ATOM 710 C C . GLY A 1 88 ? 0.376 -10.722 18.637 1.00 93.06 88 GLY A C 1
ATOM 711 O O . GLY A 1 88 ? -0.433 -11.464 18.099 1.00 93.06 88 GLY A O 1
ATOM 712 N N . VAL A 1 89 ? 0.537 -9.455 18.251 1.00 93.56 89 VAL A N 1
ATOM 713 C CA . VAL A 1 89 ? -0.058 -8.900 17.024 1.00 93.56 89 VAL A CA 1
ATOM 714 C C . VAL A 1 89 ? 0.892 -9.204 15.869 1.00 93.56 89 VAL A C 1
ATOM 716 O O . VAL A 1 89 ? 2.052 -8.789 15.940 1.00 93.56 89 VAL A O 1
ATOM 719 N N . ASN A 1 90 ? 0.425 -9.908 14.836 1.00 92.19 90 ASN A N 1
ATOM 720 C CA . ASN A 1 90 ? 1.235 -10.208 13.656 1.00 92.19 90 ASN A CA 1
ATOM 721 C C . ASN A 1 90 ? 1.317 -8.946 12.790 1.00 92.19 90 ASN A C 1
ATOM 723 O O . ASN A 1 90 ? 0.333 -8.509 12.191 1.00 92.19 90 ASN A O 1
ATOM 727 N N . LEU A 1 91 ? 2.504 -8.340 12.718 1.00 92.62 91 LEU A N 1
ATOM 728 C CA . LEU A 1 91 ? 2.689 -7.106 11.962 1.00 92.62 91 LEU A CA 1
ATOM 729 C C . LEU A 1 91 ? 2.853 -7.344 10.455 1.00 92.62 91 LEU A C 1
ATOM 731 O O . LEU A 1 91 ? 2.624 -6.419 9.684 1.00 92.62 91 LEU A O 1
ATOM 735 N N . ALA A 1 92 ? 3.210 -8.550 10.015 1.00 88.94 92 ALA A N 1
ATOM 736 C CA . ALA A 1 92 ? 3.416 -8.867 8.603 1.00 88.94 92 ALA A CA 1
ATOM 737 C C . ALA A 1 92 ? 2.107 -8.943 7.811 1.00 88.94 92 ALA A C 1
ATOM 739 O O . ALA A 1 92 ? 2.023 -8.383 6.717 1.00 88.94 92 ALA A O 1
ATOM 740 N N . GLY A 1 93 ? 1.055 -9.525 8.401 1.00 85.12 93 GLY A N 1
ATOM 741 C CA . GLY A 1 93 ? -0.292 -9.540 7.813 1.00 85.12 93 GLY A CA 1
ATOM 742 C C . GLY A 1 93 ? -0.840 -8.134 7.529 1.00 85.12 93 GLY A C 1
ATOM 743 O O . GLY A 1 93 ? -1.649 -7.926 6.615 1.00 85.12 93 GLY A O 1
ATOM 744 N N . GLN A 1 94 ? -0.321 -7.131 8.242 1.00 86.81 94 GLN A N 1
ATOM 745 C CA . GLN A 1 94 ? -0.682 -5.732 8.037 1.00 86.81 94 GLN A CA 1
ATOM 746 C C . GLN A 1 94 ? -0.125 -5.178 6.733 1.00 86.81 94 GLN A C 1
ATOM 748 O O . GLN A 1 94 ? -0.809 -4.381 6.091 1.00 86.81 94 GLN A O 1
ATOM 753 N N . LEU A 1 95 ? 1.040 -5.673 6.307 1.00 87.25 95 LEU A N 1
ATOM 754 C CA . LEU A 1 95 ? 1.841 -5.166 5.190 1.00 87.25 95 LEU A CA 1
ATOM 755 C C . LEU A 1 95 ? 1.507 -5.807 3.843 1.00 87.25 95 LEU A C 1
ATOM 757 O O . LEU A 1 95 ? 2.190 -5.545 2.854 1.00 87.25 95 LEU A O 1
ATOM 761 N N . VAL A 1 96 ? 0.485 -6.665 3.775 1.00 86.06 96 VAL A N 1
ATOM 762 C CA . VAL A 1 96 ? 0.094 -7.352 2.530 1.00 86.06 96 VAL A CA 1
ATOM 763 C C . VAL A 1 96 ? -0.173 -6.352 1.401 1.00 86.06 96 VAL A C 1
ATOM 765 O O . VAL A 1 96 ? 0.231 -6.588 0.267 1.00 86.06 96 VAL A O 1
ATOM 768 N N . ALA A 1 97 ? -0.806 -5.211 1.687 1.00 82.69 97 ALA A N 1
ATOM 769 C CA . ALA A 1 97 ? -1.103 -4.210 0.664 1.00 82.69 97 ALA A CA 1
ATOM 770 C C . ALA A 1 97 ? 0.175 -3.513 0.173 1.00 82.69 97 ALA A C 1
ATOM 772 O O . ALA A 1 97 ? 0.442 -3.483 -1.026 1.00 82.69 97 ALA A O 1
ATOM 773 N N . GLU A 1 98 ? 1.002 -3.017 1.094 1.00 84.12 98 GLU A N 1
ATOM 774 C CA . GLU A 1 98 ? 2.278 -2.360 0.802 1.00 84.12 98 GLU A CA 1
ATOM 775 C C . GLU A 1 98 ? 3.217 -3.272 0.010 1.00 84.12 98 GLU A C 1
ATOM 777 O O . GLU A 1 98 ? 3.765 -2.873 -1.018 1.00 84.12 98 GLU A O 1
ATOM 782 N N . THR A 1 99 ? 3.357 -4.521 0.455 1.00 87.88 99 THR A N 1
ATOM 783 C CA . THR A 1 99 ? 4.184 -5.523 -0.225 1.00 87.88 99 THR A CA 1
ATOM 784 C C . THR A 1 99 ? 3.601 -5.904 -1.583 1.00 87.88 99 THR A C 1
ATOM 786 O O . THR A 1 99 ? 4.367 -6.039 -2.530 1.00 87.88 99 THR A O 1
ATOM 789 N N . SER A 1 100 ? 2.272 -5.974 -1.746 1.00 86.19 100 SER A N 1
ATOM 790 C CA . SER A 1 100 ? 1.643 -6.170 -3.066 1.00 86.19 100 SER A CA 1
ATOM 791 C C . SER A 1 100 ? 2.010 -5.044 -4.033 1.00 86.19 100 SER A C 1
ATOM 793 O O . SER A 1 100 ? 2.459 -5.309 -5.147 1.00 86.19 100 SER A O 1
ATOM 795 N N . PHE A 1 101 ? 1.883 -3.782 -3.607 1.00 83.75 101 PHE A N 1
ATOM 796 C CA . PHE A 1 101 ? 2.253 -2.631 -4.438 1.00 83.75 101 PHE A CA 1
ATOM 797 C C . PHE A 1 101 ? 3.746 -2.596 -4.771 1.00 83.75 101 PHE A C 1
ATOM 799 O O . PHE A 1 101 ? 4.130 -2.133 -5.846 1.00 83.75 101 PHE A O 1
ATOM 806 N N . TYR A 1 102 ? 4.596 -3.079 -3.870 1.00 88.00 102 TYR A N 1
ATOM 807 C CA . TYR A 1 102 ? 6.017 -3.227 -4.140 1.00 88.00 102 TYR A CA 1
ATOM 808 C C . TYR A 1 102 ? 6.281 -4.341 -5.169 1.00 88.00 102 TYR A C 1
ATOM 810 O O . TYR A 1 102 ? 6.913 -4.094 -6.198 1.00 88.00 102 TYR A O 1
ATOM 818 N N . PHE A 1 103 ? 5.744 -5.544 -4.950 1.00 89.56 103 PHE A N 1
ATOM 819 C CA . PHE A 1 103 ? 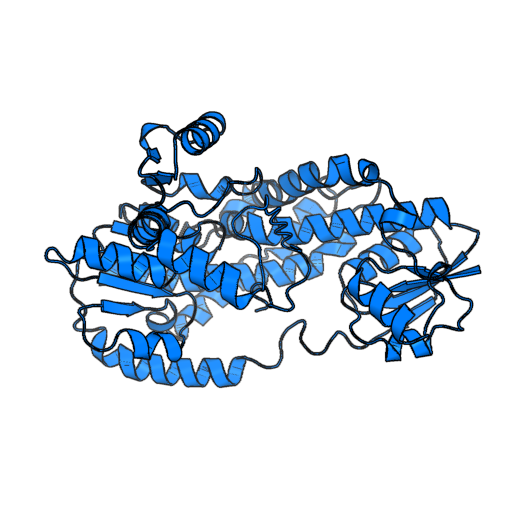5.987 -6.702 -5.812 1.00 89.56 103 PHE A CA 1
ATOM 820 C C . PHE A 1 103 ? 5.416 -6.536 -7.218 1.00 89.56 103 PHE A C 1
ATOM 822 O O . PHE A 1 103 ? 6.103 -6.883 -8.177 1.00 89.56 103 PHE A O 1
ATOM 829 N N . ILE A 1 104 ? 4.236 -5.928 -7.381 1.00 88.38 104 ILE A N 1
ATOM 830 C CA . ILE A 1 104 ? 3.693 -5.653 -8.718 1.00 88.38 104 ILE A CA 1
ATOM 831 C C . ILE A 1 104 ? 4.628 -4.739 -9.520 1.00 88.38 104 ILE A C 1
ATOM 833 O O . ILE A 1 104 ? 4.834 -4.963 -10.711 1.00 88.38 104 ILE A O 1
ATOM 837 N N . LYS A 1 105 ? 5.262 -3.742 -8.882 1.00 88.44 105 LYS A N 1
ATOM 838 C CA . LYS A 1 105 ? 6.245 -2.870 -9.546 1.00 88.44 105 LYS A CA 1
ATOM 839 C C . LYS A 1 105 ? 7.484 -3.655 -9.970 1.00 88.44 105 LYS A C 1
ATOM 841 O O . LYS A 1 105 ? 7.911 -3.518 -11.113 1.00 88.44 105 LYS A O 1
ATOM 846 N N . VAL A 1 106 ? 8.023 -4.495 -9.082 1.00 91.19 106 VAL A N 1
ATOM 847 C CA . VAL A 1 106 ? 9.179 -5.360 -9.378 1.00 91.19 106 VAL A CA 1
ATOM 848 C C . VAL A 1 106 ? 8.871 -6.279 -10.563 1.00 91.19 106 VAL A C 1
ATOM 850 O O . VAL A 1 106 ? 9.606 -6.288 -11.548 1.00 91.19 106 VAL A O 1
ATOM 853 N N . LEU A 1 107 ? 7.769 -7.030 -10.494 1.00 92.69 107 LEU A N 1
ATOM 854 C CA . LEU A 1 107 ? 7.389 -8.020 -11.501 1.00 92.69 107 LEU A CA 1
ATOM 855 C C . LEU A 1 107 ? 7.112 -7.369 -12.863 1.00 92.69 107 LEU A C 1
ATOM 857 O O . LEU A 1 107 ? 7.602 -7.854 -13.885 1.00 92.69 107 LEU A O 1
ATOM 861 N N . ARG A 1 108 ? 6.414 -6.223 -12.894 1.00 91.44 108 ARG A N 1
ATOM 862 C CA . ARG A 1 108 ? 6.208 -5.458 -14.137 1.00 91.44 108 ARG A CA 1
ATOM 863 C C . ARG A 1 108 ? 7.523 -4.938 -14.712 1.00 91.44 108 ARG A C 1
ATOM 865 O O . ARG A 1 108 ? 7.714 -5.036 -15.922 1.00 91.44 108 ARG A O 1
ATOM 872 N N . ALA A 1 109 ? 8.441 -4.447 -13.877 1.00 91.56 109 ALA A N 1
ATOM 873 C CA . ALA A 1 109 ? 9.761 -4.016 -14.334 1.00 91.56 109 ALA A CA 1
ATOM 874 C C . ALA A 1 109 ? 10.549 -5.179 -14.967 1.00 91.56 109 ALA A C 1
ATOM 876 O O . ALA A 1 109 ? 11.189 -4.987 -16.002 1.00 91.56 109 ALA A O 1
ATOM 877 N N . VAL A 1 110 ? 10.454 -6.395 -14.410 1.00 93.31 110 VAL A N 1
ATOM 878 C CA . VAL A 1 110 ? 11.076 -7.599 -14.994 1.00 93.31 110 VAL A CA 1
ATOM 879 C C . VAL A 1 110 ? 10.464 -7.908 -16.358 1.00 93.31 110 VAL A C 1
ATOM 881 O O . VAL A 1 110 ? 11.200 -8.043 -17.335 1.00 93.31 110 VAL A O 1
ATOM 884 N N . CYS A 1 111 ? 9.132 -7.965 -16.444 1.00 92.88 111 CYS A N 1
ATOM 885 C CA . CYS A 1 111 ? 8.405 -8.189 -17.694 1.00 92.88 111 CYS A CA 1
ATOM 886 C C . CYS A 1 111 ? 8.821 -7.208 -18.791 1.00 92.88 111 CYS A C 1
ATOM 888 O O . CYS A 1 111 ? 9.194 -7.611 -19.890 1.00 92.88 111 CYS A O 1
ATOM 890 N N . ILE A 1 112 ? 8.814 -5.918 -18.470 1.00 91.88 112 ILE A N 1
ATOM 891 C CA . ILE A 1 112 ? 9.113 -4.855 -19.427 1.00 91.88 112 ILE A CA 1
ATOM 892 C C . ILE A 1 112 ? 10.582 -4.881 -19.829 1.00 91.88 112 ILE A C 1
ATOM 894 O O . ILE A 1 112 ? 10.894 -4.750 -21.009 1.00 91.88 112 ILE A O 1
ATOM 898 N N . SER A 1 113 ? 11.494 -5.131 -18.888 1.00 91.56 113 SER A N 1
ATOM 899 C CA . SER A 1 113 ? 12.912 -5.303 -19.203 1.00 91.56 113 SER A CA 1
ATOM 900 C C . SER A 1 113 ? 13.144 -6.457 -20.182 1.00 91.56 113 SER A C 1
ATOM 902 O O . SER A 1 113 ? 13.904 -6.324 -21.145 1.00 91.56 113 SER A O 1
ATOM 904 N N . GLN A 1 114 ? 12.437 -7.573 -19.996 1.00 91.38 114 GLN A N 1
ATOM 905 C CA . GLN A 1 114 ? 12.507 -8.707 -20.911 1.00 91.38 114 GLN A CA 1
ATOM 906 C C . GLN A 1 114 ? 11.885 -8.408 -22.278 1.00 91.38 114 GLN A C 1
ATOM 908 O O . GLN A 1 114 ? 12.457 -8.829 -23.283 1.00 91.38 114 GLN A O 1
ATOM 913 N N . ALA A 1 115 ? 10.780 -7.665 -22.323 1.00 92.69 115 ALA A N 1
ATOM 914 C CA . ALA A 1 115 ? 10.090 -7.290 -23.554 1.00 92.69 115 ALA A CA 1
ATOM 915 C C . ALA A 1 115 ? 10.904 -6.291 -24.400 1.00 92.69 115 ALA A C 1
ATOM 917 O O . ALA A 1 115 ? 11.119 -6.505 -25.596 1.00 92.69 115 ALA A O 1
ATOM 918 N N . ILE A 1 116 ? 11.484 -5.266 -23.761 1.00 92.62 116 ILE A N 1
ATOM 919 C CA . ILE A 1 116 ? 12.431 -4.333 -24.393 1.00 92.62 116 ILE A CA 1
ATOM 920 C C . ILE A 1 116 ? 13.619 -5.095 -24.974 1.00 92.62 116 ILE A C 1
ATOM 922 O O . ILE A 1 116 ? 14.018 -4.867 -26.116 1.00 92.62 116 ILE A O 1
ATOM 926 N N . ARG A 1 117 ? 14.173 -6.038 -24.209 1.00 88.62 117 ARG A N 1
ATOM 927 C CA . ARG A 1 117 ? 15.258 -6.889 -24.694 1.00 88.62 117 ARG A CA 1
ATOM 928 C C . ARG A 1 117 ? 14.816 -7.758 -25.870 1.00 88.62 117 ARG A C 1
ATOM 930 O O . ARG A 1 117 ? 15.571 -7.868 -26.825 1.00 88.62 117 ARG A O 1
ATOM 937 N N . GLY A 1 118 ? 13.647 -8.391 -25.817 1.00 91.44 118 GLY A N 1
ATOM 938 C CA . GLY A 1 118 ? 13.144 -9.209 -26.925 1.00 91.44 118 GLY A CA 1
ATOM 939 C C . GLY A 1 118 ? 13.015 -8.402 -28.219 1.00 91.44 118 GLY A C 1
ATOM 940 O O . GLY A 1 118 ? 13.402 -8.869 -29.287 1.00 91.44 118 GLY A O 1
ATOM 941 N N . SER A 1 119 ? 12.567 -7.153 -28.098 1.00 92.56 119 SER A N 1
ATOM 942 C CA . SER A 1 119 ? 12.347 -6.251 -29.232 1.00 92.56 119 SER A CA 1
ATOM 943 C C . SER A 1 119 ? 13.645 -5.643 -29.789 1.00 92.56 119 SER A C 1
ATOM 945 O O . SER A 1 119 ? 13.818 -5.538 -31.008 1.00 92.56 119 SER A O 1
ATOM 947 N N . TYR A 1 120 ? 14.586 -5.269 -28.913 1.00 92.19 120 TYR A N 1
ATOM 948 C CA . TYR A 1 120 ? 15.745 -4.432 -29.267 1.00 92.19 120 TYR A CA 1
ATOM 949 C C . TYR A 1 120 ? 17.117 -5.026 -28.912 1.00 92.19 120 TYR A C 1
ATOM 951 O O . TYR A 1 120 ? 18.151 -4.432 -29.230 1.00 92.19 120 TYR A O 1
ATOM 959 N N . GLY A 1 121 ? 17.160 -6.194 -28.273 1.00 85.56 121 GLY A N 1
ATOM 960 C CA . GLY A 1 121 ? 18.390 -6.883 -27.883 1.00 85.56 121 GLY A CA 1
ATOM 961 C C . GLY A 1 121 ? 19.291 -7.159 -29.086 1.00 85.56 121 GLY A C 1
ATOM 962 O O . GLY A 1 121 ? 18.828 -7.609 -30.132 1.00 85.56 121 GLY A O 1
ATOM 963 N N . GLY A 1 122 ? 20.579 -6.824 -28.959 1.00 85.88 122 GLY A N 1
ATOM 964 C CA . GLY A 1 122 ? 21.572 -6.950 -30.036 1.00 85.88 122 GLY A CA 1
ATOM 965 C C . GLY A 1 122 ? 21.461 -5.907 -31.158 1.00 85.88 122 GLY A C 1
ATOM 966 O O . GLY A 1 122 ? 22.334 -5.851 -32.017 1.00 85.88 122 GLY A O 1
ATOM 967 N N . LYS A 1 123 ? 20.421 -5.061 -31.154 1.00 90.06 123 LYS A N 1
ATOM 968 C CA . LYS A 1 123 ? 20.190 -4.000 -32.157 1.00 90.06 123 LYS A CA 1
ATOM 969 C C . LYS A 1 123 ? 20.413 -2.594 -31.593 1.00 90.06 123 LYS A C 1
ATOM 971 O O . LYS A 1 123 ? 20.587 -1.633 -32.352 1.00 90.06 123 LYS A O 1
ATOM 976 N N . ALA A 1 124 ? 20.364 -2.471 -30.267 1.00 92.31 124 ALA A N 1
ATOM 977 C CA . ALA A 1 124 ? 20.439 -1.210 -29.552 1.00 92.31 124 ALA A CA 1
ATOM 978 C C . ALA A 1 124 ? 21.663 -1.120 -28.634 1.00 92.31 124 ALA A C 1
ATOM 980 O O . ALA A 1 124 ? 22.030 -2.085 -27.968 1.00 92.31 124 ALA A O 1
ATOM 981 N N . GLU A 1 125 ? 22.237 0.076 -28.569 1.00 95.00 125 GLU A N 1
ATOM 982 C CA . GLU A 1 125 ? 23.025 0.543 -27.434 1.00 95.00 125 GLU A CA 1
ATOM 983 C C . GLU A 1 125 ? 22.042 1.038 -26.367 1.00 95.00 125 GLU A C 1
ATOM 985 O O . GLU A 1 125 ? 21.184 1.879 -26.658 1.00 95.00 125 GLU A O 1
ATOM 990 N N . PHE A 1 126 ? 22.128 0.489 -25.156 1.00 96.62 126 PHE A N 1
ATOM 991 C CA . PHE A 1 126 ? 21.224 0.838 -24.066 1.00 96.62 126 PHE A CA 1
ATOM 992 C C . PHE A 1 126 ? 21.857 1.893 -23.166 1.00 96.62 126 PHE A C 1
ATOM 994 O O . PHE A 1 126 ? 22.960 1.698 -22.656 1.00 96.62 126 PHE A O 1
ATOM 1001 N N . ILE A 1 127 ? 21.118 2.972 -22.920 1.00 96.31 127 ILE A N 1
ATOM 1002 C CA . ILE A 1 127 ? 21.458 3.998 -21.934 1.00 96.31 127 ILE A CA 1
ATOM 1003 C C . ILE A 1 127 ? 20.391 3.938 -20.841 1.00 96.31 127 ILE A C 1
ATOM 1005 O O . ILE A 1 127 ? 19.207 4.039 -21.144 1.00 96.31 127 ILE A O 1
ATOM 1009 N N . LEU A 1 128 ? 20.774 3.773 -19.577 1.00 96.31 128 LEU A N 1
ATOM 1010 C CA . LEU A 1 128 ? 19.847 3.820 -18.445 1.00 96.31 128 LEU A CA 1
ATOM 1011 C C . LEU A 1 128 ? 19.980 5.150 -17.711 1.00 96.31 128 LEU A C 1
ATOM 1013 O O . LEU A 1 128 ? 21.061 5.482 -17.223 1.00 96.31 128 LEU A O 1
ATOM 1017 N N . ALA A 1 129 ? 18.861 5.858 -17.572 1.00 94.38 129 ALA A N 1
ATOM 1018 C CA . ALA A 1 129 ? 18.725 6.952 -16.626 1.00 94.38 129 ALA A CA 1
ATOM 1019 C C . ALA A 1 129 ? 18.545 6.384 -15.209 1.00 94.38 129 ALA A C 1
ATOM 1021 O O . ALA A 1 129 ? 17.445 6.023 -14.816 1.00 94.38 129 ALA A O 1
ATOM 1022 N N . ASP A 1 130 ? 19.639 6.228 -14.466 1.00 93.25 130 ASP A N 1
ATOM 1023 C CA . ASP A 1 130 ? 19.645 5.566 -13.159 1.00 93.25 130 ASP A CA 1
ATOM 1024 C C . ASP A 1 130 ? 19.300 6.549 -12.040 1.00 93.25 130 ASP A C 1
ATOM 1026 O O . ASP A 1 130 ? 20.108 7.401 -11.673 1.00 93.25 130 ASP A O 1
ATOM 1030 N N . ASP A 1 131 ? 18.100 6.395 -11.498 1.00 89.06 131 ASP A N 1
ATOM 1031 C CA . ASP A 1 131 ? 17.541 7.131 -10.362 1.00 89.06 131 ASP A CA 1
ATOM 1032 C C . ASP A 1 131 ? 17.501 6.289 -9.074 1.00 89.06 131 ASP A C 1
ATOM 1034 O O . ASP A 1 131 ? 16.863 6.668 -8.094 1.00 89.06 131 ASP A O 1
ATOM 1038 N N . GLU A 1 132 ? 18.153 5.120 -9.087 1.00 89.50 132 GLU A N 1
ATOM 1039 C CA . GLU A 1 132 ? 18.140 4.126 -8.009 1.00 89.50 132 GLU A CA 1
ATOM 1040 C C . GLU A 1 132 ? 16.755 3.526 -7.690 1.00 89.50 132 GLU A C 1
ATOM 1042 O O . GLU A 1 132 ? 16.619 2.771 -6.718 1.00 89.50 132 GLU A O 1
ATOM 1047 N N . SER A 1 133 ? 15.747 3.775 -8.534 1.00 88.81 133 SER A N 1
ATOM 1048 C CA . SER A 1 133 ? 14.428 3.148 -8.437 1.00 88.81 133 SER A CA 1
ATOM 1049 C C . SER A 1 133 ? 14.512 1.628 -8.561 1.00 88.81 133 SER A C 1
ATOM 1051 O O . SER A 1 133 ? 15.477 1.045 -9.075 1.00 88.81 133 SER A O 1
ATOM 1053 N N . ILE A 1 134 ? 13.441 0.952 -8.140 1.00 87.81 134 ILE A N 1
ATOM 1054 C CA . ILE A 1 134 ? 13.331 -0.495 -8.324 1.00 87.81 134 ILE A CA 1
ATOM 1055 C C . ILE A 1 134 ? 13.370 -0.887 -9.807 1.00 87.81 134 ILE A C 1
ATOM 1057 O O . ILE A 1 134 ? 13.932 -1.923 -10.157 1.00 87.81 134 ILE A O 1
ATOM 1061 N N . TRP A 1 135 ? 12.865 -0.025 -10.693 1.00 89.81 135 TRP A N 1
ATOM 1062 C CA . TRP A 1 135 ? 12.965 -0.202 -12.137 1.00 89.81 135 TRP A CA 1
ATOM 1063 C C . TRP A 1 135 ? 14.418 -0.182 -12.597 1.00 89.81 135 TRP A C 1
ATOM 1065 O O . TRP A 1 135 ? 14.869 -1.141 -13.223 1.00 89.81 135 TRP A O 1
ATOM 1075 N N . ALA A 1 136 ? 15.177 0.855 -12.234 1.00 92.69 136 ALA A N 1
ATOM 1076 C CA . ALA A 1 136 ? 16.591 0.952 -12.582 1.00 92.69 136 ALA A CA 1
ATOM 1077 C C . ALA A 1 136 ? 17.397 -0.240 -12.038 1.00 92.69 136 ALA A C 1
ATOM 1079 O O . ALA A 1 136 ? 18.229 -0.808 -12.747 1.00 92.69 136 ALA A O 1
ATOM 1080 N N . LYS A 1 137 ? 17.126 -0.675 -10.799 1.00 94.56 137 LYS A N 1
ATOM 1081 C CA . LYS A 1 137 ? 17.757 -1.859 -10.188 1.00 94.56 137 LYS A CA 1
ATOM 1082 C C . LYS A 1 137 ? 17.456 -3.139 -10.965 1.00 94.56 137 LYS A C 1
ATOM 1084 O O . LYS A 1 137 ? 18.391 -3.875 -11.287 1.00 94.56 137 LYS A O 1
ATOM 1089 N N . VAL A 1 138 ? 16.189 -3.379 -11.312 1.00 93.56 138 VAL A N 1
ATOM 1090 C CA . VAL A 1 138 ? 15.781 -4.539 -12.115 1.00 93.56 138 VAL A CA 1
ATOM 1091 C C . VAL A 1 138 ? 16.464 -4.512 -13.481 1.00 93.56 138 VAL A C 1
ATOM 1093 O O . VAL A 1 138 ? 17.078 -5.506 -13.855 1.00 93.56 138 VAL A O 1
ATOM 1096 N N . PHE A 1 139 ? 16.461 -3.377 -14.186 1.00 92.94 139 PHE A N 1
ATOM 1097 C CA . PHE A 1 139 ? 17.129 -3.248 -15.487 1.00 92.94 139 PHE A CA 1
ATOM 1098 C C . PHE A 1 139 ? 18.643 -3.483 -15.414 1.00 92.94 139 PHE A C 1
ATOM 1100 O O . PHE A 1 139 ? 19.192 -4.197 -16.251 1.00 92.94 139 PHE A O 1
ATOM 1107 N N . LYS A 1 140 ? 19.335 -2.933 -14.406 1.00 94.88 140 LYS A N 1
ATOM 1108 C CA . LYS A 1 140 ? 20.772 -3.187 -14.196 1.00 94.88 140 LYS A CA 1
ATOM 1109 C C . LYS A 1 140 ? 21.046 -4.670 -13.961 1.00 94.88 140 LYS A C 1
ATOM 1111 O O . LYS A 1 140 ? 21.974 -5.230 -14.546 1.00 94.88 140 LYS A O 1
ATOM 1116 N N . TYR A 1 141 ? 20.235 -5.313 -13.122 1.00 94.12 141 TYR A N 1
ATOM 1117 C CA . TYR A 1 141 ? 20.373 -6.735 -12.829 1.00 94.12 141 TYR A CA 1
ATOM 1118 C C . TYR A 1 141 ? 20.161 -7.596 -14.080 1.00 94.12 141 TYR A C 1
ATOM 1120 O O . TYR A 1 141 ? 21.007 -8.438 -14.398 1.00 94.12 141 TYR A O 1
ATOM 1128 N N . THR A 1 142 ? 19.064 -7.370 -14.808 1.00 90.44 142 THR A N 1
ATOM 1129 C CA . THR A 1 142 ? 18.717 -8.145 -16.003 1.00 90.44 142 THR A CA 1
ATOM 1130 C C . THR A 1 142 ? 19.734 -7.933 -17.121 1.00 90.44 142 THR A C 1
ATOM 1132 O O . THR A 1 142 ? 20.082 -8.908 -17.790 1.00 90.44 142 THR A O 1
ATOM 1135 N N . ALA A 1 143 ? 20.248 -6.709 -17.295 1.00 90.81 143 ALA A N 1
ATOM 1136 C CA . ALA A 1 143 ? 21.303 -6.393 -18.252 1.00 90.81 143 ALA A CA 1
ATOM 1137 C C . ALA A 1 143 ? 22.607 -7.128 -17.915 1.00 90.81 143 ALA A C 1
ATOM 1139 O O . ALA A 1 143 ? 23.123 -7.867 -18.754 1.00 90.81 143 ALA A O 1
ATOM 1140 N N . ARG A 1 144 ? 23.086 -7.019 -16.666 1.00 92.19 144 ARG A N 1
ATOM 1141 C CA . ARG A 1 144 ? 24.314 -7.687 -16.201 1.00 92.19 144 ARG A CA 1
ATOM 1142 C C . ARG A 1 144 ? 24.247 -9.198 -16.387 1.00 92.19 144 ARG A C 1
ATOM 1144 O O . ARG A 1 144 ? 25.157 -9.787 -16.960 1.00 92.19 144 ARG A O 1
ATOM 1151 N N . LYS A 1 145 ? 23.166 -9.831 -15.922 1.00 90.69 145 LYS A N 1
ATOM 1152 C CA . LYS A 1 145 ? 23.010 -11.293 -15.975 1.00 90.69 145 LYS A CA 1
ATOM 1153 C C . LYS A 1 145 ? 22.993 -11.835 -17.406 1.00 90.69 145 LYS A C 1
ATOM 1155 O O . LYS A 1 145 ? 23.342 -12.986 -17.637 1.00 90.69 145 LYS A O 1
ATOM 1160 N N . ARG A 1 146 ? 22.579 -11.007 -18.363 1.00 86.75 146 ARG A N 1
ATOM 1161 C CA . ARG A 1 146 ? 22.422 -11.380 -19.772 1.00 86.75 146 ARG A CA 1
ATOM 1162 C C . ARG A 1 146 ? 23.530 -10.820 -20.667 1.00 86.75 146 ARG A C 1
ATOM 1164 O O . ARG A 1 146 ? 23.406 -10.922 -21.881 1.00 86.75 146 ARG A O 1
ATOM 1171 N N . GLY A 1 147 ? 24.578 -10.225 -20.089 1.00 89.06 147 GLY A N 1
ATOM 1172 C CA . GLY A 1 147 ? 25.706 -9.669 -20.842 1.00 89.06 147 GLY A CA 1
ATOM 1173 C C . GLY A 1 147 ? 25.340 -8.481 -21.736 1.00 89.06 147 GLY A C 1
ATOM 1174 O O . GLY A 1 147 ? 25.980 -8.268 -22.760 1.00 89.06 147 GLY A O 1
ATOM 1175 N N . ILE A 1 148 ? 24.297 -7.721 -21.389 1.00 88.81 148 ILE A N 1
ATOM 1176 C CA . ILE A 1 148 ? 23.880 -6.539 -22.149 1.00 88.81 148 ILE A CA 1
ATOM 1177 C C . ILE A 1 148 ? 24.733 -5.349 -21.708 1.00 88.81 148 ILE A C 1
ATOM 1179 O O . ILE A 1 148 ? 24.744 -4.993 -20.528 1.00 88.81 148 ILE A O 1
ATOM 1183 N N . GLY A 1 149 ? 25.421 -4.723 -22.665 1.00 93.06 149 GLY A N 1
ATOM 1184 C CA . GLY A 1 149 ? 26.122 -3.460 -22.443 1.00 93.06 149 GLY A CA 1
ATOM 1185 C C . GLY A 1 149 ? 25.131 -2.349 -22.098 1.00 93.06 149 GLY A C 1
ATOM 1186 O O . GLY A 1 149 ? 24.186 -2.110 -22.850 1.00 93.06 149 GLY A O 1
ATOM 1187 N N . LEU A 1 150 ? 25.344 -1.698 -20.957 1.00 95.88 150 LEU A N 1
ATOM 1188 C CA . LEU A 1 150 ? 24.483 -0.643 -20.435 1.00 95.88 150 LEU A CA 1
ATOM 1189 C C . LEU A 1 150 ? 25.333 0.576 -20.065 1.00 95.88 150 LEU A C 1
ATOM 1191 O O . LEU A 1 150 ? 26.172 0.483 -19.169 1.00 95.88 150 LEU A O 1
ATOM 1195 N N . ASP A 1 151 ? 25.103 1.711 -20.726 1.00 96.94 151 ASP A N 1
ATOM 1196 C CA . ASP A 1 151 ? 25.647 3.005 -20.304 1.00 96.94 151 ASP A CA 1
ATOM 1197 C C . ASP A 1 151 ? 24.759 3.582 -19.194 1.00 96.94 151 ASP A C 1
ATOM 1199 O O . ASP A 1 151 ? 23.583 3.878 -19.405 1.00 96.94 151 ASP A O 1
ATOM 1203 N N . ILE A 1 152 ? 25.303 3.699 -17.983 1.00 97.00 152 ILE A N 1
ATOM 1204 C CA . ILE A 1 152 ? 24.555 4.134 -16.802 1.00 97.00 152 ILE A CA 1
ATOM 1205 C C . ILE A 1 152 ? 24.785 5.628 -16.580 1.00 97.00 152 ILE A C 1
ATOM 1207 O O . ILE A 1 152 ? 25.886 6.065 -16.240 1.00 97.00 152 ILE A O 1
ATOM 1211 N N . ARG A 1 153 ? 23.713 6.415 -16.688 1.00 96.12 153 ARG A N 1
ATOM 1212 C CA . ARG A 1 153 ? 23.706 7.858 -16.432 1.00 96.12 153 ARG A CA 1
ATOM 1213 C C . ARG A 1 153 ? 22.949 8.121 -15.143 1.00 96.12 153 ARG A C 1
ATOM 1215 O O . ARG A 1 153 ? 21.729 8.022 -15.110 1.00 96.12 153 ARG A O 1
ATOM 1222 N N . LYS A 1 154 ? 23.686 8.410 -14.069 1.00 93.31 154 LYS A N 1
ATOM 1223 C CA . LYS A 1 154 ? 23.089 8.685 -12.759 1.00 93.31 154 LYS A CA 1
ATOM 1224 C C . LYS A 1 154 ? 22.353 10.017 -12.768 1.00 93.31 154 LYS A C 1
ATOM 1226 O O . LYS A 1 154 ? 22.930 11.034 -13.155 1.00 93.31 154 LYS A O 1
ATOM 1231 N N . PHE A 1 155 ? 21.133 10.008 -12.257 1.00 88.12 155 PHE A N 1
ATOM 1232 C CA . PHE A 1 155 ? 20.336 11.198 -12.012 1.00 88.12 155 PHE A CA 1
ATOM 1233 C C . PHE A 1 155 ? 20.080 11.356 -10.522 1.00 88.12 155 PHE A C 1
ATOM 1235 O O . PHE A 1 155 ? 20.063 10.384 -9.767 1.00 88.12 155 PHE A O 1
ATOM 1242 N N . ALA A 1 156 ? 19.935 12.605 -10.083 1.00 79.25 156 ALA A N 1
ATOM 1243 C CA . ALA A 1 156 ? 19.500 12.840 -8.720 1.00 79.25 156 ALA A CA 1
ATOM 1244 C C . ALA A 1 156 ? 18.082 12.264 -8.586 1.00 79.25 156 ALA A C 1
ATOM 1246 O O . ALA A 1 156 ? 17.247 12.563 -9.442 1.00 79.25 156 ALA A O 1
ATOM 1247 N N . PRO A 1 157 ? 17.791 11.463 -7.550 1.00 67.25 157 PRO A N 1
ATOM 1248 C CA . PRO A 1 157 ? 16.422 11.046 -7.301 1.00 67.25 157 PRO A CA 1
ATOM 1249 C C . PRO A 1 157 ? 15.543 12.293 -7.167 1.00 67.25 157 PRO A C 1
ATOM 1251 O O . PRO A 1 157 ? 15.971 13.292 -6.571 1.00 67.25 157 PRO A O 1
ATOM 1254 N N . ALA A 1 158 ? 14.331 12.237 -7.7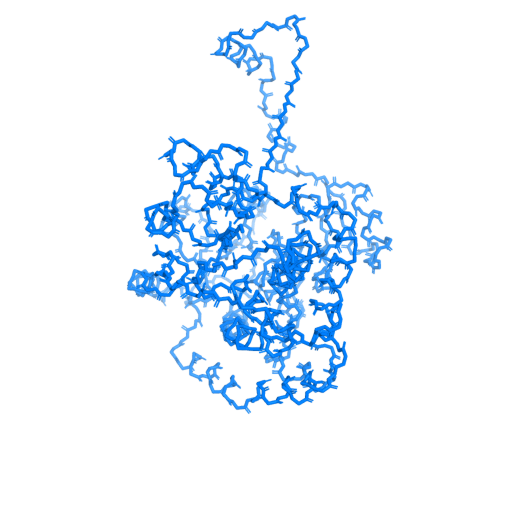30 1.00 64.81 158 ALA A N 1
ATOM 1255 C CA . ALA A 1 158 ? 13.350 13.314 -7.651 1.00 64.81 158 ALA A CA 1
ATOM 1256 C C . ALA A 1 158 ? 13.295 13.866 -6.218 1.00 64.81 158 ALA A C 1
ATOM 1258 O O . ALA A 1 158 ? 13.115 13.110 -5.253 1.00 64.81 158 ALA A O 1
ATOM 1259 N N . LYS A 1 159 ? 13.489 15.185 -6.060 1.00 57.31 159 LYS A N 1
ATOM 1260 C CA . LYS A 1 159 ? 13.474 15.867 -4.753 1.00 57.31 159 LYS A CA 1
ATOM 1261 C C . LYS A 1 159 ? 12.077 15.740 -4.140 1.00 57.31 159 LYS A C 1
ATOM 1263 O O . LYS A 1 159 ? 11.230 16.609 -4.311 1.00 57.31 159 LYS A O 1
ATOM 1268 N N . GLY A 1 160 ? 11.838 14.649 -3.426 1.00 55.16 160 GLY A N 1
ATOM 1269 C CA . GLY A 1 160 ? 10.544 14.344 -2.827 1.00 55.16 160 GLY A CA 1
ATOM 1270 C C . GLY A 1 160 ? 10.274 12.862 -2.597 1.00 55.16 160 GLY A C 1
ATOM 1271 O O . GLY A 1 160 ? 9.290 12.560 -1.929 1.00 55.16 160 GLY A O 1
ATOM 1272 N N . SER A 1 161 ? 11.108 11.946 -3.107 1.00 45.09 161 SER A N 1
ATOM 1273 C CA . SER A 1 161 ? 10.769 10.522 -3.054 1.00 45.09 161 SER A CA 1
ATOM 1274 C C . SER A 1 161 ? 10.917 9.887 -1.671 1.00 45.09 161 SER A C 1
ATOM 1276 O O . SER A 1 161 ? 10.025 9.133 -1.312 1.00 45.09 161 SER A O 1
ATOM 1278 N N . LEU A 1 162 ? 11.923 10.205 -0.848 1.00 44.44 162 LEU A N 1
ATOM 1279 C CA . LEU A 1 162 ? 11.998 9.728 0.542 1.00 44.44 162 LEU A CA 1
ATOM 1280 C C . LEU A 1 162 ? 12.879 10.658 1.414 1.00 44.44 162 LEU A C 1
ATOM 1282 O O . LEU A 1 162 ? 13.932 11.125 0.990 1.00 44.44 162 LEU A O 1
ATOM 1286 N N . ASP A 1 163 ? 12.450 10.900 2.656 1.00 43.34 163 ASP A N 1
ATOM 1287 C CA . ASP A 1 163 ? 13.284 11.136 3.856 1.00 43.34 163 ASP A CA 1
ATOM 1288 C C . ASP A 1 163 ? 13.697 12.515 4.426 1.00 43.34 163 ASP A C 1
ATOM 1290 O O . ASP A 1 163 ? 14.068 12.524 5.598 1.00 43.34 163 ASP A O 1
ATOM 1294 N N . SER A 1 164 ? 13.602 13.695 3.796 1.00 33.81 164 SER A N 1
ATOM 1295 C CA . SER A 1 164 ? 14.296 14.877 4.402 1.00 33.81 164 SER A CA 1
ATOM 1296 C C . SER A 1 164 ? 13.468 16.058 4.943 1.00 33.81 164 SER A C 1
ATOM 1298 O O . SER A 1 164 ? 14.030 16.901 5.641 1.00 33.81 164 SER A O 1
ATOM 1300 N N . GLY A 1 165 ? 12.151 16.149 4.718 1.00 31.62 165 GLY A N 1
ATOM 1301 C CA . GLY A 1 165 ? 11.422 17.411 4.981 1.00 31.62 165 GLY A CA 1
ATOM 1302 C C . GLY A 1 165 ? 10.477 17.475 6.190 1.00 31.62 165 GLY A C 1
ATOM 1303 O O . GLY A 1 165 ? 10.199 18.561 6.698 1.00 31.62 165 GLY A O 1
ATOM 1304 N N . ILE A 1 166 ? 9.927 16.347 6.652 1.00 42.25 166 ILE A N 1
ATOM 1305 C CA . ILE A 1 166 ? 8.662 16.371 7.421 1.00 42.25 166 ILE A CA 1
ATOM 1306 C C . ILE A 1 166 ? 8.873 16.258 8.948 1.00 42.25 166 ILE A C 1
ATOM 1308 O O . ILE A 1 166 ? 8.007 16.634 9.746 1.00 42.25 166 ILE A O 1
ATOM 1312 N N . PHE A 1 167 ? 10.050 15.816 9.394 1.00 42.91 167 PHE A N 1
ATOM 1313 C CA . PHE A 1 167 ? 10.334 15.568 10.813 1.00 42.91 167 PHE A CA 1
ATOM 1314 C C . PHE A 1 167 ? 10.244 16.800 11.746 1.00 42.91 167 PHE A C 1
ATOM 1316 O O . PHE A 1 167 ? 9.647 16.669 12.821 1.00 42.91 167 PHE A O 1
ATOM 1323 N N . PRO A 1 168 ? 10.744 18.003 11.388 1.00 43.62 168 PRO A N 1
ATOM 1324 C CA . PRO A 1 168 ? 10.764 19.139 12.320 1.00 43.62 168 PRO A CA 1
ATOM 1325 C C . PRO A 1 168 ? 9.364 19.668 12.671 1.00 43.62 168 PRO A C 1
ATOM 1327 O O . PRO A 1 168 ? 9.082 19.994 13.828 1.00 43.62 168 PRO A O 1
ATOM 1330 N N . ILE A 1 169 ? 8.456 19.706 11.688 1.00 48.59 169 ILE A N 1
ATOM 1331 C CA . ILE A 1 169 ? 7.067 20.152 11.875 1.00 48.59 169 ILE A CA 1
ATOM 1332 C C . ILE A 1 169 ? 6.272 19.099 12.658 1.00 48.59 169 ILE A C 1
ATOM 1334 O O . ILE A 1 169 ? 5.520 19.457 13.571 1.00 48.59 169 ILE A O 1
ATOM 1338 N N . LYS A 1 170 ? 6.490 17.804 12.379 1.00 53.09 170 LYS A N 1
ATOM 1339 C CA . LYS A 1 170 ? 5.872 16.696 13.126 1.00 53.09 170 LYS A CA 1
ATOM 1340 C C . LYS A 1 170 ? 6.241 16.747 14.614 1.00 53.09 170 LYS A C 1
ATOM 1342 O O . LYS A 1 170 ? 5.348 16.641 15.451 1.00 53.09 170 LYS A O 1
ATOM 1347 N N . ASP A 1 171 ? 7.500 17.008 14.977 1.00 54.06 171 ASP A N 1
ATOM 1348 C CA . ASP A 1 171 ? 7.916 17.097 16.389 1.00 54.06 171 ASP A CA 1
ATOM 1349 C C . ASP A 1 171 ? 7.398 18.352 17.117 1.00 54.06 171 ASP A C 1
ATOM 1351 O O . ASP A 1 171 ? 7.166 18.327 18.332 1.00 54.06 171 ASP A O 1
ATOM 1355 N N . MET A 1 172 ? 7.181 19.459 16.404 1.00 51.78 172 MET A N 1
ATOM 1356 C CA . MET A 1 172 ? 6.532 20.650 16.962 1.00 51.78 172 MET A CA 1
ATOM 1357 C C . MET A 1 172 ? 5.039 20.401 17.226 1.00 51.78 172 MET A C 1
ATOM 1359 O O . MET A 1 172 ? 4.560 20.642 18.335 1.00 51.78 172 MET A O 1
ATOM 1363 N N . ILE A 1 173 ? 4.317 19.851 16.244 1.00 55.53 173 ILE A N 1
ATOM 1364 C CA . ILE A 1 173 ? 2.901 19.473 16.381 1.00 55.53 173 ILE A CA 1
ATOM 1365 C C . ILE A 1 173 ? 2.731 18.435 17.496 1.00 55.53 173 ILE A C 1
ATOM 1367 O O . ILE A 1 173 ? 1.832 18.560 18.326 1.00 55.53 173 ILE A O 1
ATOM 1371 N N . ARG A 1 174 ? 3.644 17.463 17.581 1.00 57.97 174 ARG A N 1
ATOM 1372 C CA . ARG A 1 174 ? 3.673 16.429 18.619 1.00 57.97 174 ARG A CA 1
ATOM 1373 C C . ARG A 1 174 ? 3.835 17.007 20.022 1.00 57.97 174 ARG A C 1
ATOM 1375 O O . ARG A 1 174 ? 3.118 16.595 20.930 1.00 57.97 174 ARG A O 1
ATOM 1382 N N . ARG A 1 175 ? 4.735 17.979 20.214 1.00 60.06 175 ARG A N 1
ATOM 1383 C CA . ARG A 1 175 ? 4.904 18.674 21.505 1.00 60.06 175 ARG A CA 1
ATOM 1384 C C . ARG A 1 175 ? 3.660 19.476 21.886 1.00 60.06 175 ARG A C 1
ATOM 1386 O O . ARG A 1 175 ? 3.269 19.466 23.051 1.00 60.06 175 ARG A O 1
ATOM 1393 N N . SER A 1 176 ? 3.013 20.115 20.916 1.00 56.34 176 SER A N 1
ATOM 1394 C CA . SER A 1 176 ? 1.767 20.855 21.135 1.00 56.34 176 SER A CA 1
ATOM 1395 C C . SER A 1 176 ? 0.593 19.931 21.472 1.00 56.34 176 SER A C 1
ATOM 1397 O O . SER A 1 176 ? -0.133 20.205 22.425 1.00 56.34 176 SER A O 1
ATOM 1399 N N . ALA A 1 177 ? 0.446 18.801 20.774 1.00 55.34 177 ALA A N 1
ATOM 1400 C CA . ALA A 1 177 ? -0.571 17.793 21.067 1.00 55.34 177 ALA A CA 1
ATOM 1401 C C . ALA A 1 177 ? -0.340 17.141 22.441 1.00 55.34 177 ALA A C 1
ATOM 1403 O O . ALA A 1 177 ? -1.251 17.104 23.259 1.00 55.34 177 ALA A O 1
ATOM 1404 N N . ALA A 1 178 ? 0.887 16.723 22.763 1.00 56.62 178 ALA A N 1
ATOM 1405 C CA . ALA A 1 178 ? 1.201 16.154 24.074 1.00 56.62 178 ALA A CA 1
ATOM 1406 C C . ALA A 1 178 ? 0.924 17.136 25.230 1.00 56.62 178 ALA A C 1
ATOM 1408 O O . ALA A 1 178 ? 0.462 16.716 26.288 1.00 56.62 178 ALA A O 1
ATOM 1409 N N . ARG A 1 179 ? 1.140 18.446 25.038 1.00 58.41 179 ARG A N 1
ATOM 1410 C CA . ARG A 1 179 ? 0.788 19.474 26.037 1.00 58.41 179 ARG A CA 1
ATOM 1411 C C . ARG A 1 179 ? -0.719 19.707 26.149 1.00 58.41 179 ARG A C 1
ATOM 1413 O O . ARG A 1 179 ? -1.217 19.836 27.264 1.00 58.41 179 ARG A O 1
ATOM 1420 N N . LEU A 1 180 ? -1.431 19.753 25.022 1.00 54.38 180 LEU A N 1
ATOM 1421 C CA . LEU A 1 180 ? -2.886 19.931 24.992 1.00 54.38 180 LEU A CA 1
ATOM 1422 C C . LEU A 1 180 ? -3.621 18.721 25.583 1.00 54.38 180 LEU A C 1
ATOM 1424 O O . LEU A 1 180 ? -4.586 18.900 26.322 1.00 54.38 180 LEU A O 1
ATOM 1428 N N . TYR A 1 181 ? -3.140 17.506 25.307 1.00 54.31 181 TYR A N 1
ATOM 1429 C CA . TYR A 1 181 ? -3.823 16.263 25.671 1.00 54.31 181 TYR A CA 1
ATOM 1430 C C . TYR A 1 181 ? -3.254 15.556 26.912 1.00 54.31 181 TYR A C 1
ATOM 1432 O O . TYR A 1 181 ? -3.951 14.784 27.567 1.00 54.31 181 TYR A O 1
ATOM 1440 N N . GLY A 1 182 ? -2.011 15.842 27.308 1.00 51.47 182 GLY A N 1
ATOM 1441 C CA . GLY A 1 182 ? -1.410 15.281 28.524 1.00 51.47 182 GLY A CA 1
ATOM 1442 C C . GLY A 1 182 ? -2.142 15.698 29.804 1.00 51.47 182 GLY A C 1
ATOM 1443 O O . GLY A 1 182 ? -2.189 14.927 30.760 1.00 51.47 182 GLY A O 1
ATOM 1444 N N . ARG A 1 183 ? -2.781 16.878 29.805 1.00 46.62 183 ARG A N 1
ATOM 1445 C CA . ARG A 1 183 ? -3.656 17.330 30.901 1.00 46.62 183 ARG A CA 1
ATOM 1446 C C . ARG A 1 183 ? -5.048 16.684 30.872 1.00 46.62 183 ARG A C 1
ATOM 1448 O O . ARG A 1 183 ? -5.648 16.548 31.931 1.00 46.62 183 ARG A O 1
ATOM 1455 N N . THR A 1 184 ? -5.546 16.248 29.712 1.00 51.16 184 THR A N 1
ATOM 1456 C CA . THR A 1 184 ? -6.872 15.613 29.582 1.00 51.16 184 THR A CA 1
ATOM 1457 C C . THR A 1 184 ? -6.857 14.097 29.750 1.00 51.16 184 THR A C 1
ATOM 1459 O O . THR A 1 184 ? -7.900 13.555 30.100 1.00 51.16 184 THR A O 1
ATOM 1462 N N . ARG A 1 185 ? -5.707 13.406 29.614 1.00 55.00 185 ARG A N 1
ATOM 1463 C CA . ARG A 1 185 ? -5.604 11.939 29.812 1.00 55.00 185 ARG A CA 1
ATOM 1464 C C . ARG A 1 185 ? -6.228 11.438 31.122 1.00 55.00 185 ARG A C 1
ATOM 1466 O O . ARG A 1 185 ? -6.774 10.344 31.138 1.00 55.00 185 ARG A O 1
ATOM 1473 N N . ARG A 1 186 ? -6.144 12.212 32.211 1.00 56.03 186 ARG A N 1
ATOM 1474 C CA . ARG A 1 186 ? -6.633 11.790 33.540 1.00 56.03 186 ARG A CA 1
ATOM 1475 C C . ARG A 1 186 ? -8.158 11.818 33.688 1.00 56.03 186 ARG A C 1
ATOM 1477 O O . ARG A 1 186 ? -8.661 11.195 34.610 1.00 56.03 186 ARG A O 1
ATOM 1484 N N . ASN A 1 187 ? -8.872 12.489 32.781 1.00 61.00 187 ASN A N 1
ATOM 1485 C CA . ASN A 1 187 ? -10.320 12.709 32.878 1.00 61.00 187 ASN A CA 1
ATOM 1486 C C . ASN A 1 187 ? -11.074 12.240 31.625 1.00 61.00 187 ASN A C 1
ATOM 1488 O O . ASN A 1 187 ? -12.166 12.734 31.351 1.00 61.00 187 ASN A O 1
ATOM 1492 N N . ILE A 1 188 ? -10.495 11.341 30.822 1.00 66.75 188 ILE A N 1
ATOM 1493 C CA . ILE A 1 188 ? -11.221 10.795 29.675 1.00 66.75 188 ILE A CA 1
ATOM 1494 C C . ILE A 1 188 ? -12.246 9.782 30.209 1.00 66.75 188 ILE A C 1
ATOM 1496 O O . ILE A 1 188 ? -11.835 8.845 30.895 1.00 66.75 188 ILE A O 1
ATOM 1500 N N . PRO A 1 189 ? -13.554 9.944 29.927 1.00 74.06 189 PRO A N 1
ATOM 1501 C CA . PRO A 1 189 ? -14.556 8.963 30.330 1.00 74.06 189 PRO A CA 1
ATOM 1502 C C . PRO A 1 189 ? -14.203 7.578 29.785 1.00 74.06 189 PRO A C 1
ATOM 1504 O O . PRO A 1 189 ? -13.604 7.478 28.713 1.00 74.06 189 PRO A O 1
ATOM 1507 N N . SER A 1 190 ? -14.584 6.523 30.504 1.00 80.56 190 SER A N 1
ATOM 1508 C CA . SER A 1 190 ? -14.511 5.152 29.987 1.00 80.56 190 SER A CA 1
ATOM 1509 C C . SER A 1 190 ? -15.813 4.761 29.279 1.00 80.56 190 SER A C 1
ATOM 1511 O O . SER A 1 190 ? -16.863 5.358 29.525 1.00 80.56 190 SER A O 1
ATOM 1513 N N . GLY A 1 191 ? -15.756 3.758 28.405 1.00 83.69 191 GLY A N 1
ATOM 1514 C CA . GLY A 1 191 ? -16.875 3.309 27.582 1.00 83.69 191 GLY A CA 1
ATOM 1515 C C . GLY A 1 191 ? -16.892 3.975 26.207 1.00 83.69 191 GLY A C 1
ATOM 1516 O O . GLY A 1 191 ? -15.850 4.290 25.650 1.00 83.69 191 GLY A O 1
ATOM 1517 N N . GLY A 1 192 ? -18.081 4.152 25.626 1.00 85.88 192 GLY A N 1
ATOM 1518 C CA . GLY A 1 192 ? -18.258 4.863 24.353 1.00 85.88 192 GLY A CA 1
ATOM 1519 C C . GLY A 1 192 ? -17.900 4.078 23.083 1.00 85.88 192 GLY A C 1
ATOM 1520 O O . GLY A 1 192 ? -17.789 2.851 23.112 1.00 85.88 192 GLY A O 1
ATOM 1521 N N . ILE A 1 193 ? -17.791 4.797 21.960 1.00 85.31 193 ILE A N 1
ATOM 1522 C CA . ILE A 1 193 ? -17.451 4.252 20.632 1.00 85.31 193 ILE A CA 1
ATOM 1523 C C . ILE A 1 193 ? -16.171 4.918 20.123 1.00 85.31 193 ILE A C 1
ATOM 1525 O O . ILE A 1 193 ? -16.083 6.148 20.086 1.00 85.31 193 ILE A O 1
ATOM 1529 N N . LEU A 1 194 ? -15.186 4.109 19.727 1.00 88.06 194 LEU A N 1
ATOM 1530 C CA . LEU A 1 194 ? -13.937 4.581 19.129 1.00 88.06 194 LEU A CA 1
ATOM 1531 C C . LEU A 1 194 ? -14.021 4.503 17.604 1.00 88.06 194 LEU A C 1
ATOM 1533 O O . LEU A 1 194 ? -14.142 3.427 17.034 1.00 88.06 194 LEU A O 1
ATOM 1537 N N . TYR A 1 195 ? -13.913 5.643 16.943 1.00 86.44 195 TYR A N 1
ATOM 1538 C CA . TYR A 1 195 ? -13.991 5.763 15.497 1.00 86.44 195 TYR A CA 1
ATOM 1539 C C . TYR A 1 195 ? -12.604 5.958 14.895 1.00 86.44 195 TYR A C 1
ATOM 1541 O O . TYR A 1 195 ? -11.908 6.897 15.273 1.00 86.44 195 TYR A O 1
ATOM 1549 N N . SER A 1 196 ? -12.234 5.155 13.900 1.00 87.88 196 SER A N 1
ATOM 1550 C CA . SER A 1 196 ? -11.104 5.447 13.015 1.00 87.88 196 SER A CA 1
ATOM 1551 C C . SER A 1 196 ? -11.553 5.418 11.561 1.00 87.88 196 SER A C 1
ATOM 1553 O O . SER A 1 196 ? -11.528 4.401 10.878 1.00 87.88 196 SER A O 1
ATOM 1555 N N . CYS A 1 197 ? -12.067 6.558 11.112 1.00 79.31 197 CYS A N 1
ATOM 1556 C CA . CYS A 1 197 ? -12.671 6.706 9.796 1.00 79.31 197 CYS A CA 1
ATOM 1557 C C . CYS A 1 197 ? -12.395 8.091 9.204 1.00 79.31 197 CYS A C 1
ATOM 1559 O O . CYS A 1 197 ? -11.742 8.939 9.823 1.00 79.31 197 CYS A O 1
ATOM 1561 N N . ALA A 1 198 ? -12.857 8.332 7.982 1.00 78.75 198 ALA A N 1
ATOM 1562 C CA . ALA A 1 198 ? -12.890 9.648 7.382 1.00 78.75 198 ALA A CA 1
ATOM 1563 C C . ALA A 1 198 ? -13.856 10.571 8.155 1.00 78.75 198 ALA A C 1
ATOM 1565 O O . ALA A 1 198 ? -14.885 10.123 8.674 1.00 78.75 198 ALA A O 1
ATOM 1566 N N . PRO A 1 199 ? -13.595 11.894 8.190 1.00 76.31 199 PRO A N 1
ATOM 1567 C CA . PRO A 1 199 ? -14.415 12.835 8.960 1.00 76.31 199 PRO A CA 1
ATOM 1568 C C . PRO A 1 199 ? -15.908 12.812 8.595 1.00 76.31 199 PRO A C 1
ATOM 1570 O O . PRO A 1 199 ? -16.763 13.054 9.447 1.00 76.31 199 PRO A O 1
ATOM 1573 N N . GLY A 1 200 ? -16.232 12.510 7.330 1.00 73.81 200 GLY A N 1
ATOM 1574 C CA . GLY A 1 200 ? -17.610 12.410 6.845 1.00 73.81 200 GLY A CA 1
ATOM 1575 C C . GLY A 1 200 ? -18.399 11.274 7.499 1.00 73.81 200 GLY A C 1
ATOM 1576 O O . GLY A 1 200 ? -19.546 11.489 7.894 1.00 73.81 200 GLY A O 1
ATOM 1577 N N . TYR A 1 201 ? -17.772 10.109 7.664 1.00 73.00 201 TYR A N 1
ATOM 1578 C CA . TYR A 1 201 ? -18.359 8.957 8.346 1.00 73.00 201 TYR A CA 1
ATOM 1579 C C . TYR A 1 201 ? -18.430 9.176 9.840 1.00 73.00 201 TYR A C 1
ATOM 1581 O O . TYR A 1 201 ? -19.479 8.951 10.434 1.00 73.00 201 TYR A O 1
ATOM 1589 N N . PHE A 1 202 ? -17.367 9.721 10.432 1.00 77.88 202 PHE A N 1
ATOM 1590 C CA . PHE A 1 202 ? -17.381 10.059 11.846 1.00 77.88 202 PHE A CA 1
ATOM 1591 C C . PHE A 1 202 ? -18.555 10.977 12.198 1.00 77.88 202 PHE A C 1
ATOM 1593 O O . PHE A 1 202 ? -19.293 10.699 13.139 1.00 77.88 202 PHE A O 1
ATOM 1600 N N . LYS A 1 203 ? -18.781 12.039 11.412 1.00 76.00 203 LYS A N 1
ATOM 1601 C CA . LYS A 1 203 ? -19.930 12.929 11.613 1.00 76.00 203 LYS A CA 1
ATOM 1602 C C . LYS A 1 203 ? -21.251 12.162 11.527 1.00 76.00 203 LYS A C 1
ATOM 1604 O O . LYS A 1 203 ? -22.096 12.343 12.394 1.00 76.00 203 LYS A O 1
ATOM 1609 N N . LEU A 1 204 ? -21.415 11.312 10.512 1.00 73.62 204 LEU A N 1
ATOM 1610 C CA . LEU A 1 204 ? -22.629 10.521 10.324 1.00 73.62 204 LEU A CA 1
ATOM 1611 C C . LEU A 1 204 ? -22.899 9.593 11.513 1.00 73.62 204 LEU A C 1
ATOM 1613 O O . LEU A 1 204 ? -23.979 9.662 12.091 1.00 73.62 204 LEU A O 1
ATOM 1617 N N . PHE A 1 205 ? -21.930 8.764 11.898 1.00 71.94 205 PHE A N 1
ATOM 1618 C CA . PHE A 1 205 ? -22.126 7.806 12.984 1.00 71.94 205 PHE A CA 1
ATOM 1619 C C . PHE A 1 205 ? -22.232 8.469 14.339 1.00 71.94 205 PHE A C 1
ATOM 1621 O O . PHE A 1 205 ? -23.035 8.025 15.146 1.00 71.94 205 PHE A O 1
ATOM 1628 N N . ARG A 1 206 ? -21.498 9.557 14.580 1.00 72.44 206 ARG A N 1
ATOM 1629 C CA . ARG A 1 206 ? -21.666 10.338 15.803 1.00 72.44 206 ARG A CA 1
ATOM 1630 C C . ARG A 1 206 ? -23.075 10.914 15.897 1.00 72.44 206 ARG A C 1
ATOM 1632 O O . ARG A 1 206 ? -23.666 10.887 16.966 1.00 72.44 206 ARG A O 1
ATOM 1639 N N . ASP A 1 207 ? -23.609 11.447 14.798 1.00 72.56 207 ASP A N 1
ATOM 1640 C CA . ASP A 1 207 ? -24.968 11.994 14.781 1.00 72.56 207 ASP A CA 1
ATOM 1641 C C . ASP A 1 207 ? -26.017 10.880 15.014 1.00 72.56 207 ASP A C 1
ATOM 1643 O O . ASP A 1 207 ? -27.049 11.145 15.623 1.00 72.56 207 ASP A O 1
ATOM 1647 N N . ILE A 1 208 ? -25.730 9.633 14.610 1.00 62.59 208 ILE A N 1
ATOM 1648 C CA . ILE A 1 208 ? -26.546 8.444 14.926 1.00 62.59 208 ILE A CA 1
ATOM 1649 C C . ILE A 1 208 ? -26.369 8.019 16.394 1.00 62.59 208 ILE A C 1
ATOM 1651 O O . ILE A 1 208 ? -27.343 7.712 17.073 1.00 62.59 208 ILE A O 1
ATOM 1655 N N . SER A 1 209 ? -25.138 8.031 16.912 1.00 63.16 209 SER A N 1
ATOM 1656 C CA . SER A 1 209 ? -24.798 7.615 18.277 1.00 63.16 209 SER A CA 1
ATOM 1657 C C . SER A 1 209 ? -25.044 8.698 19.329 1.00 63.16 209 SER A C 1
ATOM 1659 O O . SER A 1 209 ? -24.776 8.468 20.507 1.00 63.16 209 SER A O 1
ATOM 1661 N N . ALA A 1 210 ? -25.540 9.874 18.927 1.00 55.81 210 ALA A N 1
ATOM 1662 C CA . ALA A 1 210 ? -25.865 11.006 19.797 1.00 55.81 210 ALA A CA 1
ATOM 1663 C C . ALA A 1 210 ? -26.952 10.682 20.841 1.00 55.81 210 ALA A C 1
ATOM 1665 O O . ALA A 1 210 ? -27.229 11.490 21.725 1.00 55.81 210 ALA A O 1
ATOM 1666 N N . THR A 1 211 ? -27.528 9.481 20.804 1.00 55.84 211 THR A N 1
ATOM 1667 C CA . THR A 1 211 ? -28.314 8.899 21.890 1.00 55.84 211 THR A CA 1
ATOM 1668 C C . THR A 1 211 ? -27.399 8.403 23.029 1.00 55.84 211 THR A C 1
ATOM 1670 O O . THR A 1 211 ? -27.269 7.204 23.266 1.00 55.84 211 THR A O 1
ATOM 1673 N N . GLY A 1 212 ? -26.746 9.335 23.738 1.00 57.59 212 GLY A N 1
ATOM 1674 C CA . GLY A 1 212 ? -26.329 9.149 25.138 1.00 57.59 212 GLY A CA 1
ATOM 1675 C C . GLY A 1 212 ? -24.970 8.497 25.451 1.00 57.59 212 GLY A C 1
ATOM 1676 O O . GLY A 1 212 ? -24.874 7.810 26.467 1.00 57.59 212 GLY A O 1
ATOM 1677 N N . GLY A 1 213 ? -23.907 8.689 24.656 1.00 70.00 213 GLY A N 1
ATOM 1678 C CA . GLY A 1 213 ? -22.575 8.173 25.023 1.00 70.00 213 GLY A CA 1
ATOM 1679 C C . GLY A 1 213 ? -21.371 8.926 24.446 1.00 70.00 213 GLY A C 1
ATOM 1680 O O . GLY A 1 213 ? -21.445 9.529 23.377 1.00 70.00 213 GLY A O 1
ATOM 1681 N N . THR A 1 214 ? -20.228 8.844 25.140 1.00 81.25 214 THR A N 1
ATOM 1682 C CA . THR A 1 214 ? -18.957 9.449 24.708 1.00 81.25 214 THR A CA 1
ATOM 1683 C C . THR A 1 214 ? -18.464 8.835 23.395 1.00 81.25 214 THR A C 1
ATOM 1685 O O . THR A 1 214 ? -18.528 7.622 23.192 1.00 81.25 214 THR A O 1
ATOM 1688 N N . SER A 1 215 ? -17.957 9.674 22.491 1.00 82.81 215 SER A N 1
ATOM 1689 C CA . SER A 1 215 ? -17.377 9.245 21.215 1.00 82.81 215 SER A CA 1
ATOM 1690 C C . SER A 1 215 ? -15.915 9.672 21.121 1.00 82.81 215 SER A C 1
ATOM 1692 O O . SER A 1 215 ? -15.556 10.795 21.477 1.00 82.81 215 SER A O 1
ATOM 1694 N N . TYR A 1 216 ? -15.063 8.801 20.593 1.00 84.38 216 TYR A N 1
ATOM 1695 C CA . TYR A 1 216 ? -13.637 9.070 20.405 1.00 84.38 216 TYR A CA 1
ATOM 1696 C C . TYR A 1 216 ? -13.301 8.984 18.930 1.00 84.38 216 TYR A C 1
ATOM 1698 O O . TYR A 1 216 ? -13.782 8.093 18.242 1.00 84.38 216 TYR A O 1
ATOM 1706 N N . TYR A 1 217 ? -12.456 9.881 18.442 1.00 85.19 217 TYR A N 1
ATOM 1707 C CA . TYR A 1 217 ? -12.037 9.893 17.050 1.00 85.19 217 TYR A CA 1
ATOM 1708 C C . TYR A 1 217 ? -10.519 9.765 16.957 1.00 85.19 217 TYR A C 1
ATOM 1710 O O . TYR A 1 217 ? -9.776 10.622 17.437 1.00 85.19 217 TYR A O 1
ATOM 1718 N N . LEU A 1 218 ? -10.071 8.669 16.353 1.00 85.88 218 LEU A N 1
ATOM 1719 C CA . LEU A 1 218 ? -8.689 8.223 16.283 1.00 85.88 218 LEU A CA 1
ATOM 1720 C C . LEU A 1 218 ? -8.146 8.354 14.862 1.00 85.88 218 LEU A C 1
ATOM 1722 O O . LEU A 1 218 ? -8.744 7.862 13.902 1.00 85.88 218 LEU A O 1
ATOM 1726 N N . ARG A 1 219 ? -6.982 8.994 14.731 1.00 82.38 219 ARG A N 1
ATOM 1727 C CA . ARG A 1 219 ? -6.292 9.202 13.451 1.00 82.38 219 ARG A CA 1
ATOM 1728 C C . ARG A 1 219 ? -4.837 8.730 13.520 1.00 82.38 219 ARG A C 1
ATOM 1730 O O . ARG A 1 219 ? -4.244 8.786 14.600 1.00 82.38 219 ARG A O 1
ATOM 1737 N N . PRO A 1 220 ? -4.250 8.327 12.377 1.00 75.88 220 PRO A N 1
ATOM 1738 C CA . PRO A 1 220 ? -2.838 7.958 12.302 1.00 75.88 220 PRO A CA 1
ATOM 1739 C C . PRO A 1 220 ? -1.902 9.139 12.520 1.00 75.88 220 PRO A C 1
ATOM 1741 O O . PRO A 1 220 ? -0.813 8.966 13.048 1.00 75.88 220 PRO A O 1
ATOM 1744 N N . GLU A 1 221 ? -2.327 10.343 12.141 1.00 73.19 221 GLU A N 1
ATOM 1745 C CA . GLU A 1 221 ? -1.545 11.558 12.323 1.00 73.19 221 GLU A CA 1
ATOM 1746 C C . GLU A 1 221 ? -2.438 12.707 12.793 1.00 73.19 221 GLU A C 1
ATOM 1748 O O . GLU A 1 221 ? -3.618 12.808 12.435 1.00 73.19 221 GLU A O 1
ATOM 1753 N N . PHE A 1 222 ? -1.860 13.605 13.591 1.00 61.47 222 PHE A N 1
ATOM 1754 C CA . PHE A 1 222 ? -2.544 14.816 14.018 1.00 61.47 222 PHE A CA 1
ATOM 1755 C C . PHE A 1 222 ? -2.597 15.829 12.871 1.00 61.47 222 PHE A C 1
ATOM 1757 O O . PHE A 1 222 ? -1.559 16.258 12.370 1.00 61.47 222 PHE A O 1
ATOM 1764 N N . SER A 1 223 ? -3.799 16.291 12.519 1.00 65.06 223 SER A N 1
ATOM 1765 C CA . SER A 1 223 ? -3.984 17.425 11.610 1.00 65.06 223 SER A CA 1
ATOM 1766 C C . SER A 1 223 ? -4.545 18.637 12.368 1.00 65.06 223 SER A C 1
ATOM 1768 O O . SER A 1 223 ? -5.645 18.562 12.930 1.00 65.06 223 SER A O 1
ATOM 1770 N N . PRO A 1 224 ? -3.844 19.790 12.365 1.00 57.38 224 PRO A N 1
ATOM 1771 C CA . PRO A 1 224 ? -4.353 21.022 12.965 1.00 57.38 224 PRO A CA 1
ATOM 1772 C C . PRO A 1 224 ? -5.716 21.447 12.403 1.00 57.38 224 PRO A C 1
ATOM 1774 O O . PRO A 1 224 ? -6.552 21.937 13.157 1.00 57.38 224 PRO A O 1
ATOM 1777 N N . ARG A 1 225 ? -5.974 21.198 11.107 1.00 60.16 225 ARG A N 1
ATOM 1778 C CA . ARG A 1 225 ? -7.263 21.507 10.460 1.00 60.16 225 ARG A CA 1
ATOM 1779 C C . ARG A 1 225 ? -8.410 20.714 11.086 1.00 60.16 225 ARG A C 1
ATOM 1781 O O . ARG A 1 225 ? -9.438 21.292 11.418 1.00 60.16 225 ARG A O 1
ATOM 1788 N N . THR A 1 226 ? -8.202 19.422 11.345 1.00 58.53 226 THR A N 1
ATOM 1789 C CA . THR A 1 226 ? -9.216 18.587 12.009 1.00 58.53 226 THR A CA 1
ATOM 1790 C C . THR A 1 226 ? -9.407 18.950 13.479 1.00 58.53 226 THR A C 1
ATOM 1792 O O . THR A 1 226 ? -10.502 18.814 13.994 1.00 58.53 226 THR A O 1
ATOM 1795 N N . GLY A 1 227 ? -8.388 19.476 14.168 1.00 55.84 227 GLY A N 1
ATOM 1796 C CA . GLY A 1 227 ? -8.543 19.921 15.559 1.00 55.84 227 GLY A CA 1
ATOM 1797 C C . GLY A 1 227 ? -9.479 21.128 15.734 1.00 55.84 227 GLY A C 1
ATOM 1798 O O . GLY A 1 227 ? -9.980 21.356 16.833 1.00 55.84 227 GLY A O 1
ATOM 1799 N N . ILE A 1 228 ? -9.713 21.904 14.670 1.00 53.03 228 ILE A N 1
ATOM 1800 C CA . ILE A 1 228 ? -10.571 23.098 14.686 1.00 53.03 228 ILE A CA 1
ATOM 1801 C C . ILE A 1 228 ? -12.038 22.728 14.426 1.00 53.03 228 ILE A C 1
ATOM 1803 O O . ILE A 1 228 ? -12.920 23.256 15.098 1.00 53.03 228 ILE A O 1
ATOM 1807 N N . GLU A 1 229 ? -12.304 21.780 13.521 1.00 54.03 229 GLU A N 1
ATOM 1808 C CA . GLU A 1 229 ? -13.664 21.404 13.086 1.00 54.03 229 GLU A CA 1
ATOM 1809 C C . GLU A 1 229 ? -14.542 20.778 14.183 1.00 54.03 229 GLU A C 1
ATOM 1811 O O . GLU A 1 229 ? -15.759 20.679 14.023 1.00 54.03 229 GLU A O 1
ATOM 1816 N N . PHE A 1 230 ? -13.954 20.371 15.308 1.00 55.19 230 PHE A N 1
ATOM 1817 C CA . PHE A 1 230 ? -14.659 19.613 16.342 1.00 55.19 230 PHE A CA 1
ATOM 1818 C C . PHE A 1 230 ? -14.571 20.208 17.747 1.00 55.19 230 PHE A C 1
ATOM 1820 O O . PHE A 1 230 ? -14.975 19.565 18.717 1.00 55.19 230 PHE A O 1
ATOM 1827 N N . ARG A 1 231 ? -14.102 21.454 17.876 1.00 49.19 231 ARG A N 1
ATOM 1828 C CA . ARG A 1 231 ? -14.232 22.196 19.135 1.00 49.19 231 ARG A CA 1
ATOM 1829 C C . ARG A 1 231 ? -15.718 22.449 19.417 1.00 49.19 231 ARG A C 1
ATOM 1831 O O . ARG A 1 231 ? -16.363 23.180 18.675 1.00 49.19 231 ARG A O 1
ATOM 1838 N N . GLY A 1 232 ? -16.249 21.845 20.484 1.00 50.16 232 GLY A N 1
ATOM 1839 C CA . GLY A 1 232 ? -17.578 22.170 21.026 1.00 50.16 232 GLY A CA 1
ATOM 1840 C C . GLY A 1 232 ? -18.560 21.010 21.220 1.00 50.16 232 GLY A C 1
ATOM 1841 O O . GLY A 1 232 ? -19.707 21.268 21.564 1.00 50.16 232 GLY A O 1
ATOM 1842 N N . LYS A 1 233 ? -18.168 19.748 21.003 1.00 57.03 233 LYS A N 1
ATOM 1843 C CA . LYS A 1 233 ? -19.030 18.569 21.236 1.00 57.03 233 LYS A CA 1
ATOM 1844 C C . LYS A 1 233 ? -18.214 17.464 21.908 1.00 57.03 233 LYS A C 1
ATOM 1846 O O . LYS A 1 233 ? -16.995 17.498 21.792 1.00 57.03 233 LYS A O 1
ATOM 1851 N N . GLU A 1 234 ? -18.866 16.528 22.598 1.00 66.12 234 GLU A N 1
ATOM 1852 C CA . GLU A 1 234 ? -18.336 15.415 23.425 1.00 66.12 234 GLU A CA 1
ATOM 1853 C C . GLU A 1 234 ? -17.447 14.391 22.671 1.00 66.12 234 GLU A C 1
ATOM 1855 O O . GLU A 1 234 ? -17.576 13.176 22.811 1.00 66.12 234 GLU A O 1
ATOM 1860 N N . THR A 1 235 ? -16.563 14.869 21.800 1.00 69.56 235 THR A N 1
ATOM 1861 C CA . THR A 1 235 ? -15.663 14.089 20.962 1.00 69.56 235 THR A CA 1
ATOM 1862 C C . THR A 1 235 ? -14.227 14.348 21.375 1.00 69.56 235 THR A C 1
ATOM 1864 O O . THR A 1 235 ? -13.758 15.486 21.337 1.00 69.56 235 THR A O 1
ATOM 1867 N N . VAL A 1 236 ? -13.499 13.279 21.689 1.00 71.88 236 VAL A N 1
ATOM 1868 C CA . VAL A 1 236 ? -12.068 13.363 22.003 1.00 71.88 236 VAL A CA 1
ATOM 1869 C C . VAL A 1 236 ? -11.238 12.938 20.792 1.00 71.88 236 VAL A C 1
ATOM 1871 O O . VAL A 1 236 ? -11.459 11.871 20.223 1.00 71.88 236 VAL A O 1
ATOM 1874 N N . TYR A 1 237 ? -10.271 13.776 20.418 1.00 74.94 237 TYR A N 1
ATOM 1875 C CA . TYR A 1 237 ? -9.327 13.537 19.323 1.00 74.94 237 TYR A CA 1
ATOM 1876 C C . TYR A 1 237 ? -8.114 12.776 19.833 1.00 74.94 237 TYR A C 1
ATOM 1878 O O . TYR A 1 237 ? -7.446 13.229 20.763 1.00 74.94 237 TYR A O 1
ATOM 1886 N N . LEU A 1 238 ? -7.811 11.646 19.205 1.00 77.44 238 LEU A N 1
ATOM 1887 C CA . LEU A 1 238 ? -6.752 10.744 19.629 1.00 77.44 238 LEU A CA 1
ATOM 1888 C C . LEU A 1 238 ? -5.827 10.419 18.456 1.00 77.44 238 LEU A C 1
ATOM 1890 O O . LEU A 1 238 ? -6.256 10.290 17.310 1.00 77.44 238 LEU A O 1
ATOM 1894 N N . THR A 1 239 ? -4.551 10.239 18.766 1.00 79.62 239 THR A N 1
ATOM 1895 C CA . THR A 1 239 ? -3.586 9.543 17.910 1.00 79.62 239 THR A CA 1
ATOM 1896 C C . THR A 1 239 ? -2.781 8.600 18.809 1.00 79.62 239 THR A C 1
ATOM 1898 O O . THR A 1 239 ? -2.682 8.873 20.014 1.00 79.62 239 THR A O 1
ATOM 1901 N N . PRO A 1 240 ? -2.198 7.497 18.309 1.00 77.56 240 PRO A N 1
ATOM 1902 C CA . PRO A 1 240 ? -1.388 6.612 19.151 1.00 77.56 240 PRO A CA 1
ATOM 1903 C C . PRO A 1 240 ? -0.230 7.337 19.823 1.00 77.56 240 PRO A C 1
ATOM 1905 O O . PRO A 1 240 ? 0.093 7.067 20.974 1.00 77.56 240 PRO A O 1
ATOM 1908 N N . GLU A 1 241 ? 0.359 8.323 19.151 1.00 73.50 241 GLU A N 1
ATOM 1909 C CA . GLU A 1 241 ? 1.464 9.126 19.669 1.00 73.50 241 GLU A CA 1
ATOM 1910 C C . GLU A 1 241 ? 1.070 9.897 20.929 1.00 73.50 241 GLU A C 1
ATOM 1912 O O . GLU A 1 241 ? 1.926 10.144 21.780 1.00 73.50 241 GLU A O 1
ATOM 1917 N N . CYS A 1 242 ? -0.215 10.232 21.089 1.00 72.94 242 CYS A N 1
ATOM 1918 C CA . CYS A 1 242 ? -0.741 10.820 22.315 1.00 72.94 242 CYS A CA 1
ATOM 1919 C C . CYS A 1 242 ? -0.717 9.857 23.500 1.00 72.94 242 CYS A C 1
ATOM 1921 O O . CYS A 1 242 ? -1.052 10.318 24.583 1.00 72.94 242 CYS A O 1
ATOM 1923 N N . PHE A 1 243 ? -0.334 8.586 23.334 1.00 77.62 243 PHE A N 1
ATOM 1924 C CA . PHE A 1 243 ? -0.231 7.546 24.368 1.00 77.62 243 PHE A CA 1
ATOM 1925 C C . PHE A 1 243 ? 1.150 6.877 24.407 1.00 77.62 243 PHE A C 1
ATOM 1927 O O . PHE A 1 243 ? 1.369 5.990 25.229 1.00 77.62 243 PHE A O 1
ATOM 1934 N N . ILE A 1 244 ? 2.089 7.322 23.565 1.00 82.81 244 ILE A N 1
ATOM 1935 C CA . ILE A 1 244 ? 3.441 6.767 23.444 1.00 82.81 244 ILE A CA 1
ATOM 1936 C C . ILE A 1 244 ? 4.471 7.680 24.106 1.00 82.81 244 ILE A C 1
ATOM 1938 O O . ILE A 1 244 ? 4.555 8.877 23.819 1.00 82.81 244 ILE A O 1
ATOM 1942 N N . GLU A 1 245 ? 5.300 7.082 24.949 1.00 82.88 245 GLU A N 1
ATOM 1943 C CA . GLU A 1 245 ? 6.417 7.698 25.655 1.00 82.88 245 GLU A CA 1
ATOM 1944 C C . GLU A 1 245 ? 7.731 7.470 24.886 1.00 82.88 245 GLU A C 1
ATOM 1946 O O . GLU A 1 245 ? 7.783 6.807 23.841 1.00 82.88 245 GLU A O 1
ATOM 1951 N N . LYS A 1 246 ? 8.826 8.093 25.332 1.00 85.88 246 LYS A N 1
ATOM 1952 C CA . LYS A 1 246 ? 10.124 7.986 24.639 1.00 85.88 246 LYS A CA 1
ATOM 1953 C C . LYS A 1 246 ? 10.715 6.581 24.809 1.00 85.88 246 LYS A C 1
ATOM 1955 O O . LYS A 1 246 ? 11.356 6.045 23.900 1.00 85.88 246 LYS A O 1
ATOM 1960 N N . GLU A 1 247 ? 10.459 5.994 25.963 1.00 89.69 247 GLU A N 1
ATOM 1961 C CA . GLU A 1 247 ? 10.874 4.677 26.416 1.00 89.69 247 GLU A CA 1
ATOM 1962 C C . GLU A 1 247 ? 10.268 3.593 25.515 1.00 89.69 247 GLU A C 1
ATOM 1964 O O . GLU A 1 247 ? 10.974 2.682 25.094 1.00 89.69 247 GLU A O 1
ATOM 1969 N N . ASP A 1 248 ? 9.019 3.759 25.075 1.00 90.06 248 ASP A N 1
ATOM 1970 C CA . ASP A 1 248 ? 8.351 2.834 24.150 1.00 90.06 248 ASP A CA 1
ATOM 1971 C C . ASP A 1 248 ? 9.033 2.753 22.794 1.00 90.06 248 ASP A C 1
ATOM 1973 O O . ASP A 1 248 ? 9.270 1.669 22.270 1.00 90.06 248 ASP A O 1
ATOM 1977 N N . LYS A 1 249 ? 9.424 3.901 22.228 1.00 89.19 249 LYS A N 1
ATOM 1978 C CA . LYS A 1 249 ? 10.193 3.910 20.976 1.00 89.19 249 LYS A CA 1
ATOM 1979 C C . LYS A 1 249 ? 11.522 3.181 21.149 1.00 89.19 249 LYS A C 1
ATOM 1981 O O . LYS A 1 249 ? 12.028 2.592 20.198 1.00 89.19 249 LYS A O 1
ATOM 1986 N N . THR A 1 250 ? 12.092 3.218 22.350 1.00 93.62 250 THR A N 1
ATOM 1987 C CA . THR A 1 250 ? 13.307 2.467 22.676 1.00 93.62 250 THR A CA 1
ATOM 1988 C C . THR A 1 250 ? 13.016 0.970 22.760 1.00 93.62 250 THR A C 1
ATOM 1990 O O . THR A 1 250 ? 13.785 0.192 22.201 1.00 93.62 250 THR A O 1
ATOM 1993 N N . ILE A 1 251 ? 11.894 0.565 23.364 1.00 94.81 251 ILE A N 1
ATOM 1994 C CA . ILE A 1 251 ? 11.421 -0.828 23.388 1.00 94.81 251 ILE A CA 1
ATOM 1995 C C . ILE A 1 251 ? 11.223 -1.353 21.962 1.00 94.81 251 ILE A C 1
ATOM 1997 O O . ILE A 1 251 ? 11.800 -2.381 21.622 1.00 94.81 251 ILE A O 1
ATOM 2001 N N . CYS A 1 252 ? 10.494 -0.630 21.106 1.00 93.88 252 CYS A N 1
ATOM 2002 C CA . CYS A 1 252 ? 10.247 -1.052 19.723 1.00 93.88 252 CYS A CA 1
ATOM 2003 C C . CYS A 1 252 ? 11.547 -1.163 18.912 1.00 93.88 252 CYS A C 1
ATOM 2005 O O . CYS A 1 252 ? 11.728 -2.121 18.168 1.00 93.88 252 CYS A O 1
ATOM 2007 N N . ARG A 1 253 ? 12.494 -0.226 19.084 1.00 93.38 253 ARG A N 1
ATOM 2008 C CA . ARG A 1 253 ? 13.812 -0.317 18.426 1.00 93.38 253 ARG A CA 1
ATOM 2009 C C . ARG A 1 253 ? 14.629 -1.506 18.917 1.00 93.38 253 ARG A C 1
ATOM 2011 O O . ARG A 1 253 ? 15.286 -2.146 18.107 1.00 93.38 253 ARG A O 1
ATOM 2018 N N . LYS A 1 254 ? 14.627 -1.780 20.225 1.00 94.25 254 LYS A N 1
ATOM 2019 C CA . LYS A 1 254 ? 15.315 -2.948 20.791 1.00 94.25 254 LYS A CA 1
ATOM 2020 C C . LYS A 1 254 ? 14.696 -4.247 20.277 1.00 94.25 254 LYS A C 1
ATOM 2022 O O . LYS A 1 254 ? 15.435 -5.126 19.863 1.00 94.25 254 LYS A O 1
ATOM 2027 N N . TRP A 1 255 ? 13.365 -4.333 20.244 1.00 93.56 255 TRP A N 1
ATOM 2028 C CA . TRP A 1 255 ? 12.647 -5.473 19.670 1.00 93.56 255 TRP A CA 1
ATOM 2029 C C . TRP A 1 255 ? 13.060 -5.728 18.216 1.00 93.56 255 TRP A C 1
ATOM 2031 O O . TRP A 1 255 ? 13.476 -6.837 17.904 1.00 93.56 255 TRP A O 1
ATOM 2041 N N . LEU A 1 256 ? 13.040 -4.693 17.368 1.00 91.62 256 LEU A N 1
ATOM 2042 C CA . LEU A 1 256 ? 13.414 -4.828 15.959 1.00 91.62 256 LEU A CA 1
ATOM 2043 C C . LEU A 1 256 ? 14.881 -5.261 15.788 1.00 91.62 256 LEU A C 1
ATOM 2045 O O . LEU A 1 256 ? 15.176 -6.145 14.992 1.00 91.62 256 LEU A O 1
ATOM 2049 N N . LYS A 1 257 ? 15.802 -4.680 16.572 1.00 90.75 257 LYS A N 1
ATOM 2050 C CA . LYS A 1 257 ? 17.234 -5.027 16.527 1.00 90.75 257 LYS A CA 1
ATOM 2051 C C . LYS A 1 257 ? 17.529 -6.461 16.965 1.00 90.75 257 LYS A C 1
ATOM 2053 O O . LYS A 1 257 ? 18.451 -7.065 16.435 1.00 90.75 257 LYS A O 1
ATOM 2058 N N . ASN A 1 258 ? 16.786 -6.985 17.936 1.00 88.56 258 ASN A N 1
ATOM 2059 C CA . ASN A 1 258 ? 17.076 -8.285 18.541 1.00 88.56 258 ASN A CA 1
ATOM 2060 C C . ASN A 1 258 ? 16.587 -9.479 17.713 1.00 88.56 258 ASN A C 1
ATOM 2062 O O . ASN A 1 258 ? 16.871 -10.612 18.083 1.00 88.56 258 ASN A O 1
ATOM 2066 N N . ARG A 1 259 ? 15.809 -9.251 16.654 1.00 82.38 259 ARG A N 1
ATOM 2067 C CA . ARG A 1 259 ? 15.104 -10.317 15.935 1.00 82.38 259 ARG A CA 1
ATOM 2068 C C . ARG A 1 259 ? 15.732 -10.741 14.617 1.00 82.38 259 ARG A C 1
ATOM 2070 O O . ARG A 1 259 ? 15.156 -11.586 13.951 1.00 82.38 259 ARG A O 1
ATOM 2077 N N . ASP A 1 260 ? 16.864 -10.133 14.264 1.00 87.62 260 ASP A N 1
ATOM 2078 C CA . ASP A 1 260 ? 17.616 -10.347 13.021 1.00 87.62 260 ASP A CA 1
ATOM 2079 C C . ASP A 1 260 ? 16.746 -10.789 11.832 1.00 87.62 260 ASP A C 1
ATOM 2081 O O . ASP A 1 260 ? 16.973 -11.805 11.177 1.00 87.62 260 ASP A O 1
ATOM 2085 N N . ILE A 1 261 ? 15.697 -10.000 11.574 1.00 85.94 261 ILE A N 1
ATOM 2086 C CA . ILE A 1 261 ? 14.693 -10.282 10.540 1.00 85.94 261 ILE A CA 1
ATOM 2087 C C . ILE A 1 261 ? 15.378 -10.455 9.184 1.00 85.94 261 ILE A C 1
ATOM 2089 O O . ILE A 1 261 ? 14.951 -11.241 8.346 1.00 85.94 261 ILE A O 1
ATOM 2093 N N . ARG A 1 262 ? 16.483 -9.735 8.988 1.00 89.50 262 ARG A N 1
ATOM 2094 C CA . ARG A 1 262 ? 17.297 -9.808 7.784 1.00 89.50 262 ARG A CA 1
ATOM 2095 C C . ARG A 1 262 ? 17.933 -11.180 7.630 1.00 89.50 262 ARG A C 1
ATOM 2097 O O . ARG A 1 262 ? 17.793 -11.749 6.557 1.00 89.50 262 ARG A O 1
ATOM 2104 N N . ALA A 1 263 ? 18.590 -11.708 8.664 1.00 90.00 263 ALA A N 1
ATOM 2105 C CA . ALA A 1 263 ? 19.195 -13.033 8.588 1.00 90.00 263 ALA A CA 1
ATOM 2106 C C . ALA A 1 263 ? 18.155 -14.129 8.345 1.00 90.00 263 ALA A C 1
ATOM 2108 O O . ALA A 1 263 ? 18.402 -14.993 7.512 1.00 90.00 263 ALA A O 1
ATOM 2109 N N . VAL A 1 264 ? 16.993 -14.065 9.003 1.00 87.62 264 VAL A N 1
ATOM 2110 C CA . VAL A 1 264 ? 15.936 -15.078 8.828 1.00 87.62 264 VAL A CA 1
ATOM 2111 C C . VAL A 1 264 ? 15.332 -15.041 7.430 1.00 87.62 264 VAL A C 1
ATOM 2113 O O . VAL A 1 264 ? 15.177 -16.072 6.784 1.00 87.62 264 VAL A O 1
ATOM 2116 N N . LEU A 1 265 ? 15.004 -13.854 6.924 1.00 87.88 265 LEU A N 1
ATOM 2117 C CA . LEU A 1 265 ? 14.457 -13.754 5.575 1.00 87.88 265 LEU A CA 1
ATOM 2118 C C . LEU A 1 265 ? 15.526 -14.071 4.516 1.00 87.88 265 LEU A C 1
ATOM 2120 O O . LEU A 1 265 ? 15.206 -14.709 3.519 1.00 87.88 265 LEU A O 1
ATOM 2124 N N . ASP A 1 266 ? 16.789 -13.674 4.712 1.00 90.81 266 ASP A N 1
ATOM 2125 C CA . ASP A 1 266 ? 17.871 -14.007 3.774 1.00 90.81 266 ASP A CA 1
ATOM 2126 C C . ASP A 1 266 ? 18.160 -15.511 3.761 1.00 90.81 266 ASP A C 1
ATOM 2128 O O . ASP A 1 266 ? 18.251 -16.083 2.681 1.00 90.81 266 ASP A O 1
ATOM 2132 N N . SER A 1 267 ? 18.220 -16.178 4.919 1.00 89.06 267 SER A N 1
ATOM 2133 C CA . SER A 1 267 ? 18.409 -17.633 4.975 1.00 89.06 267 SER A CA 1
ATOM 2134 C C . SER A 1 267 ? 17.259 -18.386 4.311 1.00 89.06 267 SER A C 1
ATOM 2136 O O . SER A 1 267 ? 17.496 -19.383 3.634 1.00 89.06 267 SER A O 1
ATOM 2138 N N . HIS A 1 268 ? 16.027 -17.894 4.462 1.00 85.94 268 HIS A N 1
ATOM 2139 C CA . HIS A 1 268 ? 14.856 -18.529 3.877 1.00 85.94 268 HIS A CA 1
ATOM 2140 C C . HIS A 1 268 ? 14.763 -18.309 2.363 1.00 85.94 268 HIS A C 1
ATOM 2142 O O . HIS A 1 268 ? 14.409 -19.231 1.635 1.00 85.94 268 HIS A O 1
ATOM 2148 N N . PHE A 1 269 ? 15.072 -17.103 1.872 1.00 88.94 269 PHE A N 1
ATOM 2149 C CA . PHE A 1 269 ? 14.771 -16.734 0.487 1.00 88.94 269 PHE A CA 1
ATOM 2150 C C . PHE A 1 269 ? 15.943 -16.778 -0.483 1.00 88.94 269 PHE A C 1
ATOM 2152 O O . PHE A 1 269 ? 15.702 -16.954 -1.680 1.00 88.94 269 PHE A O 1
ATOM 2159 N N . LYS A 1 270 ? 17.185 -16.638 -0.010 1.00 88.56 270 LYS A N 1
ATOM 2160 C CA . LYS A 1 270 ? 18.368 -16.508 -0.873 1.00 88.56 270 LYS A CA 1
ATOM 2161 C C . LYS A 1 270 ? 18.530 -17.670 -1.848 1.00 88.56 270 LYS A C 1
ATOM 2163 O O . LYS A 1 270 ? 18.765 -17.432 -3.033 1.00 88.56 270 LYS A O 1
ATOM 2168 N N . ASP A 1 271 ? 18.337 -18.886 -1.351 1.00 86.38 271 ASP A N 1
ATOM 2169 C CA . ASP A 1 271 ? 18.474 -20.126 -2.120 1.00 86.38 271 ASP A CA 1
ATOM 2170 C C . ASP A 1 271 ? 17.109 -20.737 -2.491 1.00 86.38 271 ASP A C 1
ATOM 2172 O O . ASP A 1 271 ? 17.033 -21.866 -2.969 1.00 86.38 271 ASP A O 1
ATOM 2176 N N . SER A 1 272 ? 16.018 -19.994 -2.272 1.00 86.31 272 SER A N 1
ATOM 2177 C CA . SER A 1 272 ? 14.665 -20.448 -2.591 1.00 86.31 272 SER A CA 1
ATOM 2178 C C . SER A 1 272 ? 14.248 -20.074 -4.011 1.00 86.31 272 SER A C 1
ATOM 2180 O O . SER A 1 272 ? 14.570 -18.995 -4.515 1.00 86.31 272 SER A O 1
ATOM 2182 N N . ASP A 1 273 ? 13.380 -20.898 -4.594 1.00 90.81 273 ASP A N 1
ATOM 2183 C CA . ASP A 1 273 ? 12.670 -20.559 -5.830 1.00 90.81 273 ASP A CA 1
ATOM 2184 C C . ASP A 1 273 ? 11.489 -19.601 -5.601 1.00 90.81 273 ASP A C 1
ATOM 2186 O O . ASP A 1 273 ? 10.772 -19.260 -6.542 1.00 90.81 273 ASP A O 1
ATOM 2190 N N . PHE A 1 274 ? 11.262 -19.140 -4.362 1.00 88.06 274 PHE A N 1
ATOM 2191 C CA . PHE A 1 274 ? 10.103 -18.312 -4.037 1.00 88.06 274 PHE A CA 1
ATOM 2192 C C . PHE A 1 274 ? 10.103 -17.009 -4.833 1.00 88.06 274 PHE A C 1
ATOM 2194 O O . PHE A 1 274 ? 9.073 -16.656 -5.383 1.00 88.06 274 PHE A O 1
ATOM 2201 N N . PHE A 1 275 ? 11.249 -16.327 -4.948 1.00 90.44 275 PHE A N 1
ATOM 2202 C CA . PHE A 1 275 ? 11.387 -15.085 -5.720 1.00 90.44 275 PHE A CA 1
ATOM 2203 C C . PHE A 1 275 ? 11.992 -15.299 -7.113 1.00 90.44 275 PHE A C 1
ATOM 2205 O O . PHE A 1 275 ? 12.509 -14.351 -7.712 1.00 90.44 275 PHE A O 1
ATOM 2212 N N . VAL A 1 276 ? 11.941 -16.521 -7.649 1.00 93.00 276 VAL A N 1
ATOM 2213 C CA . VAL A 1 276 ? 12.392 -16.792 -9.015 1.00 93.00 276 VAL A CA 1
ATOM 2214 C C . VAL A 1 276 ? 11.268 -16.477 -9.994 1.00 93.00 276 VAL A C 1
ATOM 2216 O O . VAL A 1 276 ? 10.199 -17.077 -9.965 1.00 93.00 276 VAL A O 1
ATOM 2219 N N . TYR A 1 277 ? 11.520 -15.537 -10.904 1.00 93.06 277 TYR A N 1
ATOM 2220 C CA . TYR A 1 277 ? 10.556 -15.139 -11.923 1.00 93.06 277 TYR A CA 1
ATOM 2221 C C . TYR A 1 277 ? 11.213 -15.010 -13.294 1.00 93.06 277 TYR A C 1
ATOM 2223 O O . TYR A 1 277 ? 12.215 -14.312 -13.453 1.00 93.06 277 TYR A O 1
ATOM 2231 N N . LYS A 1 278 ? 10.667 -15.716 -14.295 1.00 89.00 278 LYS A N 1
ATOM 2232 C CA . LYS A 1 278 ? 11.207 -15.783 -15.668 1.00 89.00 278 LYS A CA 1
ATOM 2233 C C . LYS A 1 278 ? 12.730 -16.037 -15.694 1.00 89.00 278 LYS A C 1
ATOM 2235 O O . LYS A 1 278 ? 13.478 -15.403 -16.443 1.00 89.00 278 LYS A O 1
ATOM 2240 N N . GLY A 1 279 ? 13.171 -16.963 -14.835 1.00 89.50 279 GLY A N 1
ATOM 2241 C CA . GLY A 1 279 ? 14.561 -17.403 -14.680 1.00 89.50 279 GLY A CA 1
ATOM 2242 C C . GLY A 1 279 ? 15.456 -16.477 -13.851 1.00 89.50 279 GLY A C 1
ATOM 2243 O O . GLY A 1 279 ? 16.646 -16.760 -13.716 1.00 89.50 279 GLY A O 1
ATOM 2244 N N . ASP A 1 280 ? 14.929 -15.378 -13.306 1.00 89.19 280 ASP A N 1
ATOM 2245 C CA . ASP A 1 280 ? 15.661 -14.403 -12.497 1.00 89.19 280 ASP A CA 1
ATOM 2246 C C . ASP A 1 280 ? 15.340 -14.556 -11.009 1.00 89.19 280 ASP A C 1
ATOM 2248 O O . ASP A 1 280 ? 14.182 -14.454 -10.624 1.00 89.19 280 ASP A O 1
ATOM 2252 N N . ASN A 1 281 ? 16.364 -14.781 -10.172 1.00 92.38 281 ASN A N 1
ATOM 2253 C CA . ASN A 1 281 ? 16.216 -14.721 -8.718 1.00 92.38 281 ASN A CA 1
ATOM 2254 C C . ASN A 1 281 ? 16.156 -13.246 -8.309 1.00 92.38 281 ASN A C 1
ATOM 2256 O O . ASN A 1 281 ? 17.176 -12.547 -8.294 1.00 92.38 281 ASN A O 1
ATOM 2260 N N . LEU A 1 282 ? 14.944 -12.776 -8.025 1.00 93.12 282 LEU A N 1
ATOM 2261 C CA . LEU A 1 282 ? 14.681 -11.380 -7.708 1.00 93.12 282 LEU A CA 1
ATOM 2262 C C . LEU A 1 282 ? 15.154 -10.999 -6.303 1.00 93.12 282 LEU A C 1
ATOM 2264 O O . LEU A 1 282 ? 15.345 -9.807 -6.065 1.00 93.12 282 LEU A O 1
ATOM 2268 N N . TRP A 1 283 ? 15.393 -11.964 -5.403 1.00 94.62 283 TRP A N 1
ATOM 2269 C CA . TRP A 1 283 ? 15.818 -11.709 -4.021 1.00 94.62 283 TRP A CA 1
ATOM 2270 C C . TRP A 1 283 ? 17.046 -10.797 -3.946 1.00 94.62 283 TRP A C 1
ATOM 2272 O O . TRP A 1 283 ? 17.056 -9.807 -3.214 1.00 94.62 283 TRP A O 1
ATOM 2282 N N . GLU A 1 284 ? 18.041 -11.054 -4.796 1.00 90.88 284 GLU A N 1
ATOM 2283 C CA . GLU A 1 284 ? 19.279 -10.267 -4.877 1.00 90.88 284 GLU A CA 1
ATOM 2284 C C . GLU A 1 284 ? 19.059 -8.801 -5.275 1.00 90.88 284 GLU A C 1
ATOM 2286 O O . GLU A 1 284 ? 19.904 -7.949 -5.006 1.00 90.88 284 GLU A O 1
ATOM 2291 N N . ILE A 1 285 ? 17.929 -8.499 -5.913 1.00 92.19 285 ILE A N 1
ATOM 2292 C CA . ILE A 1 285 ? 17.545 -7.149 -6.329 1.00 92.19 285 ILE A CA 1
ATOM 2293 C C . ILE A 1 285 ? 16.757 -6.463 -5.215 1.00 92.19 285 ILE A C 1
ATOM 2295 O O . ILE A 1 285 ? 16.986 -5.290 -4.921 1.00 92.19 285 ILE A O 1
ATOM 2299 N N . ILE A 1 286 ? 15.811 -7.190 -4.614 1.00 93.31 286 ILE A N 1
ATOM 2300 C CA . ILE A 1 286 ? 14.781 -6.600 -3.759 1.00 93.31 286 ILE A CA 1
ATOM 2301 C C . ILE A 1 286 ? 15.153 -6.552 -2.280 1.00 93.31 286 ILE A C 1
ATOM 2303 O O . ILE A 1 286 ? 14.621 -5.707 -1.566 1.00 93.31 286 ILE A O 1
ATOM 2307 N N . LYS A 1 287 ? 16.041 -7.432 -1.792 1.00 93.50 287 LYS A N 1
ATOM 2308 C CA . LYS A 1 287 ? 16.207 -7.665 -0.346 1.00 93.50 287 LYS A CA 1
ATOM 2309 C C . LYS A 1 287 ? 16.525 -6.403 0.449 1.00 93.50 287 LYS A C 1
ATOM 2311 O O . LYS A 1 287 ? 15.944 -6.186 1.504 1.00 93.50 287 LYS A O 1
ATOM 2316 N N . HIS A 1 288 ? 17.382 -5.523 -0.069 1.00 91.12 288 HIS A N 1
ATOM 2317 C CA . HIS A 1 288 ? 17.733 -4.277 0.618 1.00 91.12 288 HIS A CA 1
ATOM 2318 C C . HIS A 1 288 ? 16.544 -3.313 0.743 1.00 91.12 288 HIS A C 1
ATOM 2320 O O . HIS A 1 288 ? 16.314 -2.768 1.823 1.00 91.12 288 HIS A O 1
ATOM 2326 N N . ASP A 1 289 ? 15.776 -3.140 -0.333 1.00 89.62 289 ASP A N 1
ATOM 2327 C CA . ASP A 1 289 ? 14.608 -2.253 -0.364 1.00 89.62 289 ASP A CA 1
ATOM 2328 C C . ASP A 1 289 ? 13.471 -2.825 0.484 1.00 89.62 289 ASP A C 1
ATOM 2330 O O . ASP A 1 289 ? 12.850 -2.108 1.270 1.00 89.62 289 ASP A O 1
ATOM 2334 N N . LEU A 1 290 ? 13.246 -4.135 0.372 1.00 89.19 290 LEU A N 1
ATOM 2335 C CA . LEU A 1 290 ? 12.278 -4.861 1.176 1.00 89.19 290 LEU A CA 1
ATOM 2336 C C . LEU A 1 290 ? 12.628 -4.758 2.664 1.00 89.19 290 LEU A C 1
ATOM 2338 O O . LEU A 1 290 ? 11.770 -4.377 3.450 1.00 89.19 290 LEU A O 1
ATOM 2342 N N . PHE A 1 291 ? 13.880 -4.999 3.065 1.00 91.19 291 PHE A N 1
ATOM 2343 C CA . PHE A 1 291 ? 14.305 -4.841 4.461 1.00 91.19 291 PHE A CA 1
ATOM 2344 C C . PHE A 1 291 ? 14.126 -3.420 4.970 1.00 91.19 291 PHE A C 1
ATOM 2346 O O . PHE A 1 291 ? 13.660 -3.235 6.089 1.00 91.19 291 PHE A O 1
ATOM 2353 N N . HIS A 1 292 ? 14.451 -2.415 4.160 1.00 88.44 292 HIS A N 1
ATOM 2354 C CA . HIS A 1 292 ? 14.230 -1.030 4.547 1.00 88.44 292 HIS A CA 1
ATOM 2355 C C . HIS A 1 292 ? 12.739 -0.734 4.772 1.00 88.44 292 HIS A C 1
ATOM 2357 O O . HIS A 1 292 ? 12.369 -0.173 5.806 1.00 88.44 292 HIS A O 1
ATOM 2363 N N . MET A 1 293 ? 11.877 -1.160 3.843 1.00 87.69 293 MET A N 1
ATOM 2364 C CA . MET A 1 293 ? 10.425 -1.026 3.970 1.00 87.69 293 MET A CA 1
ATOM 2365 C C . MET A 1 293 ? 9.902 -1.751 5.218 1.00 87.69 293 MET A C 1
ATOM 2367 O O . MET A 1 293 ? 9.134 -1.173 5.989 1.00 87.69 293 MET A O 1
ATOM 2371 N N . LEU A 1 294 ? 10.338 -2.993 5.446 1.00 88.88 294 LEU A N 1
ATOM 2372 C CA . LEU A 1 294 ? 9.936 -3.797 6.598 1.00 88.88 294 LEU A CA 1
ATOM 2373 C C . LEU A 1 294 ? 10.405 -3.171 7.911 1.00 88.88 294 LEU A C 1
ATOM 2375 O O . LEU A 1 294 ? 9.597 -3.028 8.819 1.00 88.88 294 LEU A O 1
ATOM 2379 N N . ASP A 1 295 ? 11.655 -2.719 8.015 1.00 89.12 295 ASP A N 1
ATOM 2380 C CA . ASP A 1 295 ? 12.177 -2.074 9.225 1.00 89.12 295 ASP A CA 1
ATOM 2381 C C . ASP A 1 295 ? 11.319 -0.862 9.624 1.00 89.12 295 ASP A C 1
ATOM 2383 O O . ASP A 1 295 ? 10.934 -0.708 10.789 1.00 89.12 295 ASP A O 1
ATOM 2387 N N . GLN A 1 296 ? 10.973 -0.012 8.651 1.00 87.81 296 GLN A N 1
ATOM 2388 C CA . GLN A 1 296 ? 10.116 1.148 8.888 1.00 87.81 296 GLN A CA 1
ATOM 2389 C C . GLN A 1 296 ? 8.698 0.740 9.296 1.00 87.81 296 GLN A C 1
ATOM 2391 O O . GLN A 1 296 ? 8.139 1.289 10.256 1.00 87.81 296 GLN A O 1
ATOM 2396 N N . ALA A 1 297 ? 8.110 -0.208 8.570 1.00 87.81 297 ALA A N 1
ATOM 2397 C CA . ALA A 1 297 ? 6.726 -0.604 8.756 1.00 87.81 297 ALA A CA 1
ATOM 2398 C C . ALA A 1 297 ? 6.518 -1.393 10.058 1.00 87.81 297 ALA A C 1
ATOM 2400 O O . ALA A 1 297 ? 5.587 -1.100 10.808 1.00 87.81 297 ALA A O 1
ATOM 2401 N N . LEU A 1 298 ? 7.428 -2.309 10.394 1.00 91.94 298 LEU A N 1
ATOM 2402 C CA . LEU A 1 298 ? 7.419 -3.077 11.640 1.00 91.94 298 LEU A CA 1
ATOM 2403 C C . LEU A 1 298 ? 7.668 -2.185 12.853 1.00 91.94 298 LEU A C 1
ATOM 2405 O O . LEU A 1 298 ? 6.962 -2.298 13.854 1.00 91.94 298 LEU A O 1
ATOM 2409 N N . PHE A 1 299 ? 8.620 -1.246 12.774 1.00 91.81 299 PHE A N 1
ATOM 2410 C CA . PHE A 1 299 ? 8.818 -0.274 13.850 1.00 91.81 299 PHE A CA 1
ATOM 2411 C C . PHE A 1 299 ? 7.545 0.543 14.104 1.00 91.81 299 PHE A C 1
ATOM 2413 O O . PHE A 1 299 ? 7.137 0.726 15.255 1.00 91.81 299 PHE A O 1
ATOM 2420 N N . ARG A 1 300 ? 6.903 1.022 13.032 1.00 89.12 300 ARG A N 1
ATOM 2421 C CA . ARG A 1 300 ? 5.657 1.791 13.104 1.00 89.12 300 ARG A CA 1
ATOM 2422 C C . ARG A 1 300 ? 4.513 0.955 13.682 1.00 89.12 300 ARG A C 1
ATOM 2424 O O . ARG A 1 300 ? 3.862 1.407 14.621 1.00 89.12 300 ARG A O 1
ATOM 2431 N N . GLY A 1 301 ? 4.335 -0.270 13.192 1.00 92.75 301 GLY A N 1
ATOM 2432 C CA . GLY A 1 301 ? 3.360 -1.233 13.699 1.00 92.75 301 GLY A CA 1
ATOM 2433 C C . GLY A 1 301 ? 3.542 -1.508 15.190 1.00 92.75 301 GLY A C 1
ATOM 2434 O O . GLY A 1 301 ? 2.596 -1.371 15.958 1.00 92.75 301 GLY A O 1
ATOM 2435 N N . ALA A 1 302 ? 4.771 -1.769 15.642 1.00 94.56 302 ALA A N 1
ATOM 2436 C CA . ALA A 1 302 ? 5.065 -1.995 17.057 1.00 94.56 302 ALA A CA 1
ATOM 2437 C C . ALA A 1 302 ? 4.724 -0.774 17.932 1.00 94.56 302 ALA A C 1
ATOM 2439 O O . ALA A 1 302 ? 4.164 -0.913 19.023 1.00 94.56 302 ALA A O 1
ATOM 2440 N N . VAL A 1 303 ? 5.018 0.441 17.452 1.00 91.94 303 VAL A N 1
ATOM 2441 C CA . VAL A 1 303 ? 4.609 1.683 18.131 1.00 91.94 303 VAL A CA 1
ATOM 2442 C C . VAL A 1 303 ? 3.085 1.790 18.210 1.00 91.94 303 VAL A C 1
ATOM 2444 O O . VAL A 1 303 ? 2.560 2.139 19.268 1.00 91.94 303 VAL A O 1
ATOM 2447 N N . TRP A 1 304 ? 2.360 1.463 17.140 1.00 93.81 304 TRP A N 1
ATOM 2448 C CA . TRP A 1 304 ? 0.898 1.460 17.166 1.00 93.81 304 TRP A CA 1
ATOM 2449 C C . TRP A 1 304 ? 0.330 0.422 18.123 1.00 93.81 304 TRP A C 1
ATOM 2451 O O . TRP A 1 304 ? -0.557 0.771 18.889 1.00 93.81 304 TRP A O 1
ATOM 2461 N N . VAL A 1 305 ? 0.879 -0.792 18.174 1.00 95.94 305 VAL A N 1
ATOM 2462 C CA . VAL A 1 305 ? 0.443 -1.823 19.127 1.00 95.94 305 VAL A CA 1
ATOM 2463 C C . VAL A 1 305 ? 0.540 -1.323 20.570 1.00 95.94 305 VAL A C 1
ATOM 2465 O O . VAL A 1 305 ? -0.405 -1.482 21.343 1.00 95.94 305 VAL A O 1
ATOM 2468 N N . LEU A 1 306 ? 1.644 -0.674 20.960 1.00 95.12 306 LEU A N 1
ATOM 2469 C CA . LEU A 1 306 ? 1.757 -0.090 22.306 1.00 95.12 306 LEU A CA 1
ATOM 2470 C C . LEU A 1 306 ? 0.731 1.029 22.533 1.00 95.12 306 LEU A C 1
ATOM 2472 O O . LEU A 1 306 ? 0.110 1.097 23.596 1.00 95.12 306 LEU A O 1
ATOM 2476 N N . GLY A 1 307 ? 0.543 1.895 21.536 1.00 92.12 307 GLY A N 1
ATOM 2477 C CA . GLY A 1 307 ? -0.349 3.046 21.628 1.00 92.12 307 GLY A CA 1
ATOM 2478 C C . GLY A 1 307 ? -1.810 2.620 21.722 1.00 92.12 307 GLY A C 1
ATOM 2479 O O . GLY A 1 307 ? -2.521 3.068 22.617 1.00 92.12 307 GLY A O 1
ATOM 2480 N N . PHE A 1 308 ? -2.240 1.706 20.854 1.00 95.38 308 PHE A N 1
ATOM 2481 C CA . PHE A 1 308 ? -3.583 1.142 20.855 1.00 95.38 308 PHE A CA 1
ATOM 2482 C C . PHE A 1 308 ? -3.861 0.348 22.116 1.00 95.38 308 PHE A C 1
ATOM 2484 O O . PHE A 1 308 ? -4.899 0.580 22.717 1.00 95.38 308 PHE A O 1
ATOM 2491 N N . ASN A 1 309 ? -2.939 -0.496 22.588 1.00 95.69 309 ASN A N 1
ATOM 2492 C CA . ASN A 1 309 ? -3.156 -1.213 23.844 1.00 95.69 309 ASN A CA 1
ATOM 2493 C C . ASN A 1 309 ? -3.475 -0.247 24.993 1.00 95.69 309 ASN A C 1
ATOM 2495 O O . ASN A 1 309 ? -4.480 -0.426 25.672 1.00 95.69 309 ASN A O 1
ATOM 2499 N N . ARG A 1 310 ? -2.706 0.840 25.135 1.00 92.94 310 ARG A N 1
ATOM 2500 C CA . ARG A 1 310 ? -2.970 1.865 26.157 1.00 92.94 310 ARG A CA 1
ATOM 2501 C C . ARG A 1 310 ? -4.263 2.632 25.930 1.00 92.94 310 ARG A C 1
ATOM 2503 O O . ARG A 1 310 ? -4.964 2.907 26.901 1.00 92.94 310 ARG A O 1
ATOM 2510 N N . ILE A 1 311 ? -4.573 2.998 24.685 1.00 91.25 311 ILE A N 1
ATOM 2511 C CA . ILE A 1 311 ? -5.841 3.652 24.335 1.00 91.25 311 ILE A CA 1
ATOM 2512 C C . ILE A 1 311 ? -7.004 2.752 24.749 1.00 91.25 311 ILE A C 1
ATOM 2514 O O . ILE A 1 311 ? -7.890 3.193 25.470 1.00 91.25 311 ILE A O 1
ATOM 2518 N N . LEU A 1 312 ? -6.982 1.486 24.347 1.00 94.81 312 LEU A N 1
ATOM 2519 C CA . LEU A 1 312 ? -8.046 0.528 24.623 1.00 94.81 312 LEU A CA 1
ATOM 2520 C C . LEU A 1 312 ? -8.164 0.216 26.119 1.00 94.81 312 LEU A C 1
ATOM 2522 O O . LEU A 1 312 ? -9.279 0.159 26.623 1.00 94.81 312 LEU A O 1
ATOM 2526 N N . ASP A 1 313 ? -7.050 0.115 26.847 1.00 94.12 313 ASP A N 1
ATOM 2527 C CA . ASP A 1 313 ? -7.056 -0.084 28.305 1.00 94.12 313 ASP A CA 1
ATOM 2528 C C . ASP A 1 313 ? -7.594 1.131 29.070 1.00 94.12 313 ASP A C 1
ATOM 2530 O O . ASP A 1 313 ? -8.278 0.977 30.083 1.00 94.12 313 ASP A O 1
ATOM 2534 N N . SER A 1 314 ? -7.299 2.340 28.580 1.00 89.50 314 SER A N 1
ATOM 2535 C CA . SER A 1 314 ? -7.730 3.591 29.213 1.00 89.50 314 SER A CA 1
ATOM 2536 C C . SER A 1 314 ? -9.197 3.894 28.926 1.00 89.50 314 SER A C 1
ATOM 2538 O O . SER A 1 314 ? -9.952 4.235 29.831 1.00 89.50 314 SER A O 1
ATOM 2540 N N . LEU A 1 315 ? -9.599 3.790 27.657 1.00 89.69 315 LEU A N 1
ATOM 2541 C CA . LEU A 1 315 ? -10.945 4.140 27.213 1.00 89.69 315 LEU A CA 1
ATOM 2542 C C . LEU A 1 315 ? -11.940 3.014 27.465 1.00 89.69 315 LEU A C 1
ATOM 2544 O O . LEU A 1 315 ? -13.099 3.299 27.732 1.00 89.69 315 LEU A O 1
ATOM 2548 N N . LYS A 1 316 ? -11.510 1.750 27.361 1.00 92.94 316 LYS A N 1
ATOM 2549 C CA . LYS A 1 316 ? -12.381 0.565 27.385 1.00 92.94 316 LYS A CA 1
ATOM 2550 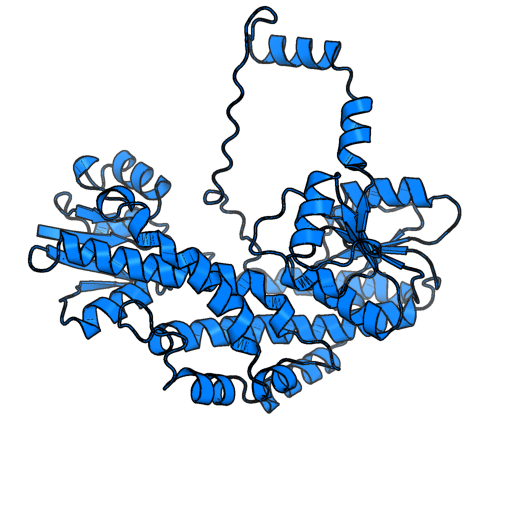C C . LYS A 1 316 ? -13.614 0.755 26.487 1.00 92.94 316 LYS A C 1
ATOM 2552 O O . LYS A 1 316 ? -14.743 0.718 26.984 1.00 92.94 316 LYS A O 1
ATOM 2557 N N . PRO A 1 317 ? -13.417 1.051 25.186 1.00 91.81 317 PRO A N 1
ATOM 2558 C CA . PRO A 1 317 ? -14.532 1.329 24.297 1.00 91.81 317 PRO A CA 1
ATOM 2559 C C . PRO A 1 317 ? -15.443 0.104 24.209 1.00 91.81 317 PRO A C 1
ATOM 2561 O O . PRO A 1 317 ? -14.971 -1.030 24.212 1.00 91.81 317 PRO A O 1
ATOM 2564 N N . ARG A 1 318 ? -16.755 0.335 24.102 1.00 92.56 318 ARG A N 1
ATOM 2565 C CA . ARG A 1 318 ? -17.731 -0.755 23.934 1.00 92.56 318 ARG A CA 1
ATOM 2566 C C . ARG A 1 318 ? -17.621 -1.400 22.560 1.00 92.56 318 ARG A C 1
ATOM 2568 O O . ARG A 1 318 ? -17.954 -2.564 22.405 1.00 92.56 318 ARG A O 1
ATOM 2575 N N . THR A 1 319 ? -17.202 -0.617 21.570 1.00 93.88 319 THR A N 1
ATOM 2576 C CA . THR A 1 319 ? -16.919 -1.082 20.217 1.00 93.88 319 THR A CA 1
ATOM 2577 C C . THR A 1 319 ? -15.986 -0.108 19.503 1.00 93.88 319 THR A C 1
ATOM 2579 O O . THR A 1 319 ? -15.861 1.062 19.893 1.00 93.88 319 THR A O 1
ATOM 2582 N N . ILE A 1 320 ? -15.342 -0.592 18.446 1.00 93.88 320 ILE A N 1
ATOM 2583 C CA . ILE A 1 320 ? -14.538 0.208 17.527 1.00 93.88 320 ILE A CA 1
ATOM 2584 C C . ILE A 1 320 ? -15.194 0.180 16.157 1.00 93.88 320 ILE A C 1
ATOM 2586 O O . ILE A 1 320 ? -15.580 -0.879 15.681 1.00 93.88 320 ILE A O 1
ATOM 2590 N N . ILE A 1 321 ? -15.275 1.332 15.504 1.00 91.44 321 ILE A N 1
ATOM 2591 C CA . ILE A 1 321 ? -15.753 1.447 14.131 1.00 91.44 321 ILE A CA 1
ATOM 2592 C C . ILE A 1 321 ? -14.604 1.967 13.280 1.00 91.44 321 ILE A C 1
ATOM 2594 O O . ILE A 1 321 ? -14.132 3.088 13.491 1.00 91.44 321 ILE A O 1
ATOM 2598 N N . VAL A 1 322 ? -14.162 1.169 12.314 1.00 91.19 322 VAL A N 1
ATOM 2599 C CA . VAL A 1 322 ? -13.129 1.576 11.360 1.00 91.19 322 VAL A CA 1
ATOM 2600 C C . VAL A 1 322 ? -13.700 1.670 9.955 1.00 91.19 322 VAL A C 1
ATOM 2602 O O . VAL A 1 322 ? -14.498 0.839 9.532 1.00 91.19 322 VAL A O 1
ATOM 2605 N N . GLU A 1 323 ? -13.284 2.691 9.222 1.00 85.06 323 GLU A N 1
ATOM 2606 C CA . GLU A 1 323 ? -13.470 2.767 7.774 1.00 85.06 323 GLU A CA 1
ATOM 2607 C C . GLU A 1 323 ? -12.147 2.383 7.139 1.00 85.06 323 GLU A C 1
ATOM 2609 O O . GLU A 1 323 ? -11.120 2.871 7.594 1.00 85.06 323 GLU A O 1
ATOM 2614 N N . GLU A 1 324 ? -12.182 1.558 6.092 1.00 77.69 324 GLU A N 1
ATOM 2615 C CA . GLU A 1 324 ? -10.989 1.116 5.361 1.00 77.69 324 GLU A CA 1
ATOM 2616 C C . GLU A 1 324 ? -10.059 0.185 6.174 1.00 77.69 324 GLU A C 1
ATOM 2618 O O . GLU A 1 324 ? -9.402 0.580 7.133 1.00 77.69 324 GLU A O 1
ATOM 2623 N N . ASN A 1 325 ? -9.957 -1.076 5.746 1.00 73.25 325 ASN A N 1
ATOM 2624 C CA . ASN A 1 325 ? -9.121 -2.094 6.391 1.00 73.25 325 ASN A CA 1
ATOM 2625 C C . ASN A 1 325 ? -7.933 -2.520 5.514 1.00 73.25 325 ASN A C 1
ATOM 2627 O O . ASN A 1 325 ? -7.314 -3.552 5.760 1.00 73.25 325 ASN A O 1
ATOM 2631 N N . ILE A 1 326 ? -7.619 -1.754 4.460 1.00 75.31 326 ILE A N 1
ATOM 2632 C CA . ILE A 1 326 ? -6.395 -1.957 3.672 1.00 75.31 326 ILE A CA 1
ATOM 2633 C C . ILE A 1 326 ? -5.181 -1.361 4.389 1.00 75.31 326 ILE A C 1
ATOM 2635 O O . ILE A 1 326 ? -4.093 -1.923 4.289 1.00 75.31 326 ILE A O 1
ATOM 2639 N N . CYS A 1 327 ? -5.361 -0.278 5.155 1.00 84.06 327 CYS A N 1
ATOM 2640 C CA . CYS A 1 327 ? -4.249 0.402 5.802 1.00 84.06 327 CYS A CA 1
ATOM 2641 C C . CYS A 1 327 ? -3.784 -0.340 7.079 1.00 84.06 327 CYS A C 1
ATOM 2643 O O . CYS A 1 327 ? -4.613 -0.712 7.917 1.00 84.06 327 CYS A O 1
ATOM 2645 N N . PRO A 1 328 ? -2.466 -0.509 7.294 1.00 87.00 328 PRO A N 1
ATOM 2646 C CA . PRO A 1 328 ? -1.908 -1.179 8.471 1.00 87.00 328 PRO A CA 1
ATOM 2647 C C . PRO A 1 328 ? -2.374 -0.615 9.815 1.00 87.00 328 PRO A C 1
ATOM 2649 O O . PRO A 1 328 ? -2.481 -1.348 10.795 1.00 87.00 328 PRO A O 1
ATOM 2652 N N . PHE A 1 329 ? -2.659 0.689 9.867 1.00 90.19 329 PHE A N 1
ATOM 2653 C CA . PHE A 1 329 ? -3.116 1.379 11.071 1.00 90.19 329 PHE A CA 1
ATOM 2654 C C . PHE A 1 329 ? -4.428 0.795 11.611 1.00 90.19 329 PHE A C 1
ATOM 2656 O O . PHE A 1 329 ? -4.487 0.392 12.773 1.00 90.19 329 PHE A O 1
ATOM 2663 N N . ASN A 1 330 ? -5.467 0.719 10.772 1.00 91.06 330 ASN A N 1
ATOM 2664 C CA . ASN A 1 330 ? -6.783 0.233 11.189 1.00 91.06 330 ASN A CA 1
ATOM 2665 C C . ASN A 1 330 ? -6.774 -1.264 11.470 1.00 91.06 330 ASN A C 1
ATOM 2667 O O . ASN A 1 330 ? -7.375 -1.701 12.449 1.00 91.06 330 ASN A O 1
ATOM 2671 N N . LYS A 1 331 ? -6.036 -2.035 10.669 1.00 90.38 331 LYS A N 1
ATOM 2672 C CA . LYS A 1 331 ? -5.893 -3.467 10.910 1.00 90.38 331 LYS A CA 1
ATOM 2673 C C . LYS A 1 331 ? -5.219 -3.756 12.260 1.00 90.38 331 LYS A C 1
ATOM 2675 O O . LYS A 1 331 ? -5.712 -4.560 13.044 1.00 90.38 331 LYS A O 1
ATOM 2680 N N . THR A 1 332 ? -4.152 -3.017 12.588 1.00 93.31 332 THR A N 1
ATOM 2681 C CA . THR A 1 332 ? -3.457 -3.146 13.881 1.00 93.31 332 THR A CA 1
ATOM 2682 C C . THR A 1 332 ? -4.380 -2.751 15.042 1.00 93.31 332 THR A C 1
ATOM 2684 O O . THR A 1 332 ? -4.354 -3.387 16.094 1.00 93.31 332 THR A O 1
ATOM 2687 N N . LEU A 1 333 ? -5.230 -1.728 14.866 1.00 94.81 333 LEU A N 1
ATOM 2688 C CA . LEU A 1 333 ? -6.238 -1.349 15.862 1.00 94.81 333 LEU A CA 1
ATOM 2689 C C . LEU A 1 333 ? -7.252 -2.475 16.099 1.00 94.81 333 LEU A C 1
ATOM 2691 O O . LEU A 1 333 ? -7.538 -2.781 17.256 1.00 94.81 333 LEU A O 1
ATOM 2695 N N . ILE A 1 334 ? -7.775 -3.078 15.025 1.00 94.00 334 ILE A N 1
ATOM 2696 C CA . ILE A 1 334 ? -8.720 -4.199 15.097 1.00 94.00 334 ILE A CA 1
ATOM 2697 C C . ILE A 1 334 ? -8.091 -5.383 15.840 1.00 94.00 334 ILE A C 1
ATOM 2699 O O . ILE A 1 334 ? -8.700 -5.893 16.773 1.00 94.00 334 ILE A O 1
ATOM 2703 N N . GLU A 1 335 ? -6.863 -5.780 15.504 1.00 93.88 335 GLU A N 1
ATOM 2704 C CA . GLU A 1 335 ? -6.203 -6.915 16.167 1.00 93.88 335 GLU A CA 1
ATOM 2705 C C . GLU A 1 335 ? -5.904 -6.660 17.647 1.00 93.88 335 GLU A C 1
ATOM 2707 O O . GLU A 1 335 ? -6.065 -7.547 18.488 1.00 93.88 335 GLU A O 1
ATOM 2712 N N . CYS A 1 336 ? -5.495 -5.438 18.004 1.00 95.81 336 CYS A N 1
ATOM 2713 C CA . CYS A 1 336 ? -5.351 -5.058 19.409 1.00 95.81 336 CYS A CA 1
ATOM 2714 C C . CYS A 1 336 ? -6.690 -5.112 20.164 1.00 95.81 336 CYS A C 1
ATOM 2716 O O . CYS A 1 336 ? -6.700 -5.419 21.357 1.00 95.81 336 CYS A O 1
ATOM 2718 N N . ALA A 1 337 ? -7.800 -4.796 19.495 1.00 95.81 337 ALA A N 1
ATOM 2719 C CA . ALA A 1 337 ? -9.140 -4.825 20.072 1.00 95.81 337 ALA A CA 1
ATOM 2720 C C . ALA A 1 337 ? -9.658 -6.249 20.269 1.00 95.81 337 ALA A C 1
ATOM 2722 O O . ALA A 1 337 ? -10.127 -6.570 21.360 1.00 95.81 337 ALA A O 1
ATOM 2723 N N . ASP A 1 338 ? -9.489 -7.103 19.261 1.00 94.94 338 ASP A N 1
ATOM 2724 C CA . ASP A 1 338 ? -9.872 -8.515 19.291 1.00 94.94 338 ASP A CA 1
ATOM 2725 C C . ASP A 1 338 ? -9.209 -9.254 20.465 1.00 94.94 338 ASP A C 1
ATOM 2727 O O . ASP A 1 338 ? -9.881 -9.839 21.313 1.00 94.94 338 ASP A O 1
ATOM 2731 N N . LYS A 1 339 ? -7.896 -9.062 20.647 1.00 94.94 339 LYS A N 1
ATOM 2732 C CA . LYS A 1 339 ? -7.133 -9.600 21.792 1.00 94.94 339 LYS A CA 1
ATOM 2733 C C . LYS A 1 339 ? -7.625 -9.143 23.165 1.00 94.94 339 LYS A C 1
ATOM 2735 O O . LYS A 1 339 ? -7.283 -9.759 24.173 1.00 94.94 339 LYS A O 1
ATOM 2740 N N . LYS A 1 340 ? -8.363 -8.035 23.224 1.00 96.12 340 LYS A N 1
ATOM 2741 C CA . LYS A 1 340 ? -8.961 -7.488 24.448 1.00 96.12 340 LYS A CA 1
ATOM 2742 C C . LYS A 1 340 ? -10.456 -7.804 24.558 1.00 96.12 340 LYS A C 1
ATOM 2744 O O . LYS A 1 340 ? -11.095 -7.316 25.487 1.00 96.12 340 LYS A O 1
ATOM 2749 N N . GLY A 1 341 ? -11.013 -8.587 23.632 1.00 95.88 341 GLY A N 1
ATOM 2750 C CA . GLY A 1 341 ? -12.440 -8.895 23.572 1.00 95.88 341 GLY A CA 1
ATOM 2751 C C . GLY A 1 341 ? -13.313 -7.676 23.265 1.00 95.88 341 GLY A C 1
ATOM 2752 O O . GLY A 1 341 ? -14.473 -7.635 23.669 1.00 95.88 341 GLY A O 1
ATOM 2753 N N . ILE A 1 342 ? -12.761 -6.654 22.604 1.00 96.06 342 ILE A N 1
ATOM 2754 C CA . ILE A 1 342 ? -13.495 -5.446 22.222 1.00 96.06 342 ILE A CA 1
ATOM 2755 C C . ILE A 1 342 ? -14.037 -5.646 20.803 1.00 96.06 342 ILE A C 1
ATOM 2757 O O . ILE A 1 342 ? -13.239 -5.740 19.866 1.00 96.06 342 ILE A O 1
ATOM 2761 N N . PRO A 1 343 ? -15.367 -5.661 20.605 1.00 95.50 343 PRO A N 1
ATOM 2762 C CA . PRO A 1 343 ? -15.939 -5.920 19.296 1.00 95.50 343 PRO A CA 1
ATOM 2763 C C . PRO A 1 343 ? -15.630 -4.781 18.325 1.00 95.50 343 PRO A C 1
ATOM 2765 O O . PRO A 1 343 ? -15.715 -3.596 18.671 1.00 95.50 343 PRO A O 1
ATOM 2768 N N . SER A 1 344 ? -15.320 -5.135 17.085 1.00 94.94 344 SER A N 1
ATOM 2769 C CA . SER A 1 344 ? -14.981 -4.183 16.031 1.00 94.94 344 SER A CA 1
ATOM 2770 C C . SER A 1 344 ? -15.923 -4.297 14.834 1.00 94.94 344 SER A C 1
ATOM 2772 O O . SER A 1 344 ? -16.347 -5.384 14.443 1.00 94.94 344 SER A O 1
ATOM 2774 N N . VAL A 1 345 ? -16.245 -3.147 14.251 1.00 92.69 345 VAL A N 1
ATOM 2775 C CA . VAL A 1 345 ? -17.073 -3.001 13.058 1.00 92.69 345 VAL A CA 1
ATOM 2776 C C . VAL A 1 345 ? -16.211 -2.415 11.950 1.00 92.69 345 VAL A C 1
ATOM 2778 O O . VAL A 1 345 ? -15.748 -1.274 12.040 1.00 92.69 345 VAL A O 1
ATOM 2781 N N . TYR A 1 346 ? -16.010 -3.189 10.891 1.00 91.06 346 TYR A N 1
ATOM 2782 C CA . TYR A 1 346 ? -15.347 -2.742 9.678 1.00 91.06 346 TYR A CA 1
ATOM 2783 C C . TYR A 1 346 ? -16.378 -2.244 8.668 1.00 91.06 346 TYR A C 1
ATOM 2785 O O . TYR A 1 346 ? -17.201 -3.006 8.173 1.00 91.06 346 TYR A O 1
ATOM 2793 N N . LEU A 1 347 ? -16.308 -0.961 8.330 1.00 89.12 347 LEU A N 1
ATOM 2794 C CA . LEU A 1 347 ? -17.109 -0.350 7.281 1.00 89.12 347 LEU A CA 1
ATOM 2795 C C . LEU A 1 347 ? -16.398 -0.503 5.943 1.00 89.12 347 LEU A C 1
ATOM 2797 O O . LEU A 1 347 ? -15.401 0.180 5.665 1.00 89.12 347 LEU A O 1
ATOM 2801 N N . LEU A 1 348 ? -16.917 -1.397 5.106 1.00 87.19 348 LEU A N 1
ATOM 2802 C CA . LEU A 1 348 ? -16.355 -1.612 3.790 1.00 87.19 348 LEU A CA 1
ATOM 2803 C C . LEU A 1 348 ? -16.616 -0.399 2.898 1.00 87.19 348 LEU A C 1
ATOM 2805 O O . LEU A 1 348 ? -17.753 0.010 2.659 1.00 87.19 348 LEU A O 1
ATOM 2809 N N . HIS A 1 349 ? -15.519 0.155 2.394 1.00 77.31 349 HIS A N 1
ATOM 2810 C CA . HIS A 1 349 ? -15.507 1.326 1.545 1.00 77.31 349 HIS A CA 1
ATOM 2811 C C . HIS A 1 349 ? -15.104 0.970 0.123 1.00 77.31 349 HIS A C 1
ATOM 2813 O O . HIS A 1 349 ? -13.981 0.537 -0.114 1.00 77.31 349 HIS A O 1
ATOM 2819 N N . GLY A 1 350 ? -16.017 1.198 -0.822 1.00 75.12 350 GLY A N 1
ATOM 2820 C CA . GLY A 1 350 ? -15.782 0.941 -2.239 1.00 75.12 350 GLY A CA 1
ATOM 2821 C C . GLY A 1 350 ? -15.989 -0.516 -2.651 1.00 75.12 350 GLY A C 1
ATOM 2822 O O . GLY A 1 350 ? -16.544 -1.331 -1.913 1.00 75.12 350 GLY A O 1
ATOM 2823 N N . LEU A 1 351 ? -15.587 -0.814 -3.885 1.00 70.00 351 LEU A N 1
ATOM 2824 C CA . LEU A 1 351 ? -15.639 -2.159 -4.443 1.00 70.00 351 LEU A CA 1
ATOM 2825 C C . LEU A 1 351 ? -14.408 -2.942 -3.991 1.00 70.00 351 LEU A C 1
ATOM 2827 O O . LEU A 1 351 ? -13.285 -2.446 -4.075 1.00 70.00 351 LEU A O 1
ATOM 2831 N N . LEU A 1 352 ? -14.625 -4.173 -3.536 1.00 70.69 352 LEU A N 1
ATOM 2832 C CA . LEU A 1 352 ? -13.533 -5.088 -3.239 1.00 70.69 352 LEU A CA 1
ATOM 2833 C C . LEU A 1 352 ? -12.855 -5.504 -4.541 1.00 70.69 352 LEU A C 1
ATOM 2835 O O . LEU A 1 352 ? -13.507 -5.993 -5.462 1.00 70.69 352 LEU A O 1
ATOM 2839 N N . THR A 1 353 ? -11.538 -5.350 -4.588 1.00 67.56 353 THR A N 1
ATOM 2840 C CA . THR A 1 353 ? -10.694 -6.078 -5.530 1.00 67.56 353 THR A CA 1
ATOM 2841 C C . THR A 1 353 ? -10.147 -7.323 -4.830 1.00 67.56 353 THR A C 1
ATOM 2843 O O . THR A 1 353 ? -10.007 -7.348 -3.604 1.00 67.56 353 THR A O 1
ATOM 2846 N N . TYR A 1 354 ? -9.844 -8.370 -5.603 1.00 60.97 354 TYR A N 1
ATOM 2847 C CA . TYR A 1 354 ? -9.391 -9.680 -5.104 1.00 60.97 354 TYR A CA 1
ATOM 2848 C C . TYR A 1 354 ? -8.179 -9.631 -4.146 1.00 60.97 354 TYR A C 1
ATOM 2850 O O . TYR A 1 354 ? -7.902 -10.586 -3.415 1.00 60.97 354 TYR A O 1
ATOM 2858 N N . ASP A 1 355 ? -7.447 -8.520 -4.113 1.00 57.69 355 ASP A N 1
ATOM 2859 C CA . ASP A 1 355 ? -6.189 -8.406 -3.384 1.00 57.69 355 ASP A CA 1
ATOM 2860 C C . ASP A 1 355 ? -6.371 -8.043 -1.897 1.00 57.69 355 ASP A C 1
ATOM 2862 O O . ASP A 1 355 ? -5.452 -8.257 -1.108 1.00 57.69 355 ASP A O 1
ATOM 2866 N N . LEU A 1 356 ? -7.566 -7.611 -1.465 1.00 58.47 356 LEU A N 1
ATOM 2867 C CA . LEU A 1 356 ? -7.781 -6.936 -0.169 1.00 58.47 356 LEU A CA 1
ATOM 2868 C C . LEU A 1 356 ? -8.370 -7.790 0.972 1.00 58.47 356 LEU A C 1
ATOM 2870 O O . LEU A 1 356 ? -8.716 -7.253 2.021 1.00 58.47 356 LEU A O 1
ATOM 2874 N N . PHE A 1 357 ? -8.479 -9.110 0.810 1.00 61.22 357 PHE A N 1
ATOM 2875 C CA . PHE A 1 357 ? -9.200 -9.966 1.767 1.00 61.22 357 PHE A CA 1
ATOM 2876 C C . PHE A 1 357 ? -8.496 -10.247 3.096 1.00 61.22 357 PHE A C 1
ATOM 2878 O O . PHE A 1 357 ? -9.166 -10.596 4.066 1.00 61.22 357 PHE A O 1
ATOM 2885 N N . SER A 1 358 ? -7.166 -10.146 3.160 1.00 57.62 358 SER A N 1
ATOM 2886 C CA . SER A 1 358 ? -6.399 -10.771 4.249 1.00 57.62 358 SER A CA 1
ATOM 2887 C C . SER A 1 358 ? -6.678 -10.199 5.644 1.00 57.62 358 SER A C 1
ATOM 2889 O O . SER A 1 358 ? -6.305 -10.828 6.624 1.00 57.62 358 SER A O 1
ATOM 2891 N N . SER A 1 359 ? -7.330 -9.038 5.757 1.00 57.44 359 SER A N 1
ATOM 2892 C CA . SER A 1 359 ? -7.593 -8.366 7.035 1.00 57.44 359 SER A CA 1
ATOM 2893 C C . SER A 1 359 ? -9.033 -8.447 7.534 1.00 57.44 359 SER A C 1
ATOM 2895 O O . SER A 1 359 ? -9.313 -7.994 8.644 1.00 57.44 359 SER A O 1
ATOM 2897 N N . ILE A 1 360 ? -9.962 -9.005 6.754 1.00 72.69 360 ILE A N 1
ATOM 2898 C CA . ILE A 1 360 ? -11.377 -9.059 7.152 1.00 72.69 360 ILE A CA 1
ATOM 2899 C C . ILE A 1 360 ? -11.582 -9.987 8.362 1.00 72.69 360 ILE A C 1
ATOM 2901 O O . ILE A 1 360 ? -12.458 -9.730 9.184 1.00 72.69 360 ILE A O 1
ATOM 2905 N N . GLY A 1 361 ? -10.734 -11.011 8.511 1.00 70.25 361 GLY A N 1
ATOM 2906 C CA . GLY A 1 361 ? -10.880 -12.054 9.531 1.00 70.25 361 GLY A CA 1
ATOM 2907 C C . GLY A 1 361 ? -10.800 -11.581 10.986 1.00 70.25 361 GLY A C 1
ATOM 2908 O O . GLY A 1 361 ? -11.386 -12.226 11.845 1.00 70.25 361 GLY A O 1
ATOM 2909 N N . SER A 1 362 ? -10.133 -10.459 11.271 1.00 83.75 362 SER A N 1
ATOM 2910 C CA . SER A 1 362 ? -9.963 -9.976 12.652 1.00 83.75 362 SER A CA 1
ATOM 2911 C C . SER A 1 362 ? -11.114 -9.079 13.130 1.00 83.75 362 SER A C 1
ATOM 2913 O O . SER A 1 362 ? -11.183 -8.740 14.309 1.00 83.75 362 SER A O 1
ATOM 2915 N N . ALA A 1 363 ? -12.003 -8.639 12.230 1.00 91.00 363 ALA A N 1
ATOM 2916 C CA . ALA A 1 363 ? -13.129 -7.782 12.594 1.00 91.00 363 ALA A CA 1
ATOM 2917 C C . ALA A 1 363 ? -14.310 -8.613 13.110 1.00 91.00 363 ALA A C 1
ATOM 2919 O O . ALA A 1 363 ? -14.666 -9.614 12.501 1.00 91.00 363 ALA A O 1
ATOM 2920 N N . SER A 1 364 ? -14.984 -8.173 14.176 1.00 94.19 364 SER A N 1
ATOM 2921 C CA . SER A 1 364 ? -16.161 -8.894 14.698 1.00 94.19 364 SER A CA 1
ATOM 2922 C C . SER A 1 364 ? -17.366 -8.799 13.760 1.00 94.19 364 SER A C 1
ATOM 2924 O O . SER A 1 364 ? -18.204 -9.697 13.710 1.00 94.19 364 SER A O 1
ATOM 2926 N N . THR A 1 365 ? -17.488 -7.689 13.033 1.00 94.38 365 THR A N 1
ATOM 2927 C CA . THR A 1 365 ? -18.549 -7.468 12.050 1.00 94.38 365 THR A CA 1
ATOM 2928 C C . THR A 1 365 ? -18.024 -6.668 10.868 1.00 94.38 365 THR A C 1
ATOM 2930 O O . THR A 1 365 ? -17.294 -5.691 11.030 1.00 94.38 365 THR A O 1
ATOM 2933 N N . VAL A 1 366 ? -18.445 -7.051 9.670 1.00 92.50 366 VAL A N 1
ATOM 2934 C CA . VAL A 1 366 ? -18.131 -6.399 8.405 1.00 92.50 366 VAL A CA 1
ATOM 2935 C C . VAL A 1 366 ? -19.416 -5.844 7.835 1.00 92.50 366 VAL A C 1
ATOM 2937 O O . VAL A 1 366 ? -20.352 -6.572 7.522 1.00 92.50 366 VAL A O 1
ATOM 2940 N N . VAL A 1 367 ? -19.465 -4.534 7.701 1.00 91.38 367 VAL A N 1
ATOM 2941 C CA . VAL A 1 367 ? -20.609 -3.819 7.169 1.00 91.38 367 VAL A CA 1
ATOM 2942 C C . VAL A 1 367 ? -20.412 -3.622 5.675 1.00 91.38 367 VAL A C 1
ATOM 2944 O O . VAL A 1 367 ? -19.424 -3.016 5.258 1.00 91.38 367 VAL A O 1
ATOM 2947 N N . VAL A 1 368 ? -21.354 -4.121 4.877 1.00 90.88 368 VAL A N 1
ATOM 2948 C CA . VAL A 1 368 ? -21.263 -4.146 3.412 1.00 90.88 368 VAL A CA 1
ATOM 2949 C C . VAL A 1 368 ? -22.399 -3.373 2.738 1.00 90.88 368 VAL A C 1
ATOM 2951 O O . VAL A 1 368 ? -23.504 -3.284 3.284 1.00 90.88 368 VAL A O 1
ATOM 2954 N N . PRO A 1 369 ? -22.151 -2.845 1.522 1.00 88.69 369 PRO A N 1
ATOM 2955 C CA . PRO A 1 369 ? -23.104 -2.001 0.810 1.00 88.69 369 PRO A CA 1
ATOM 2956 C C . PRO A 1 369 ? -24.296 -2.741 0.197 1.00 88.69 369 PRO A C 1
ATOM 2958 O O . PRO A 1 369 ? -25.255 -2.093 -0.206 1.00 88.69 369 PRO A O 1
ATOM 2961 N N . GLY A 1 370 ? -24.245 -4.066 0.067 1.00 89.44 370 GLY A N 1
ATOM 2962 C CA . GLY A 1 370 ? -25.330 -4.815 -0.557 1.00 89.44 370 GLY A CA 1
ATOM 2963 C C . GLY A 1 370 ? -25.020 -6.290 -0.770 1.00 89.44 370 GLY A C 1
ATOM 2964 O O . GLY A 1 370 ? -23.895 -6.755 -0.552 1.00 89.44 370 GLY A O 1
ATOM 2965 N N . THR A 1 371 ? -26.030 -7.002 -1.264 1.00 91.69 371 THR A N 1
ATOM 2966 C CA . THR A 1 371 ? -26.045 -8.463 -1.398 1.00 91.69 371 THR A CA 1
ATOM 2967 C C . THR A 1 371 ? -24.909 -8.998 -2.264 1.00 91.69 371 THR A C 1
ATOM 2969 O O . THR A 1 371 ? -24.327 -10.029 -1.941 1.00 91.69 371 THR A O 1
ATOM 2972 N N . TYR A 1 372 ? -24.536 -8.288 -3.338 1.00 91.00 372 TYR A N 1
ATOM 2973 C CA . TYR A 1 372 ? -23.409 -8.689 -4.188 1.00 91.00 372 TYR A CA 1
ATOM 2974 C C . TYR A 1 372 ? -22.104 -8.773 -3.387 1.00 91.00 372 TYR A C 1
ATOM 2976 O O . TYR A 1 372 ? -21.390 -9.769 -3.452 1.00 91.00 372 TYR A O 1
ATOM 2984 N N . THR A 1 373 ? -21.809 -7.742 -2.593 1.00 90.12 373 THR A N 1
ATOM 2985 C CA . THR A 1 373 ? -20.591 -7.685 -1.784 1.00 90.12 373 THR A CA 1
ATOM 2986 C C . THR A 1 373 ? -20.621 -8.701 -0.650 1.00 90.12 373 THR A C 1
ATOM 2988 O O . THR A 1 373 ? -19.601 -9.328 -0.382 1.00 90.12 373 THR A O 1
ATOM 2991 N N . LYS A 1 374 ? -21.789 -8.913 -0.027 1.00 92.25 374 LYS A N 1
ATOM 2992 C CA . LYS A 1 374 ? -21.990 -9.990 0.948 1.00 92.25 374 LYS A CA 1
ATOM 2993 C C . LYS A 1 374 ? -21.660 -11.351 0.332 1.00 92.25 374 LYS A C 1
ATOM 2995 O O . LYS A 1 374 ? -20.796 -12.047 0.851 1.00 92.25 374 LYS A O 1
ATOM 3000 N N . LYS A 1 375 ? -22.284 -11.683 -0.805 1.00 92.19 375 LYS A N 1
ATOM 3001 C CA . LYS A 1 375 ? -22.047 -12.941 -1.523 1.00 92.19 375 LYS A CA 1
ATOM 3002 C C . LYS A 1 375 ? -20.570 -13.106 -1.866 1.00 92.19 375 LYS A C 1
ATOM 3004 O O . LYS A 1 375 ? -19.997 -14.145 -1.579 1.00 92.19 375 LYS A O 1
ATOM 3009 N N . PHE A 1 376 ? -19.951 -12.065 -2.417 1.00 89.50 376 PHE A N 1
ATOM 3010 C CA . PHE A 1 376 ? -18.533 -12.078 -2.752 1.00 89.50 376 PHE A CA 1
ATOM 3011 C C . PHE A 1 376 ? -17.657 -12.395 -1.532 1.00 89.50 376 PHE A C 1
ATOM 3013 O O . PHE A 1 376 ? -16.785 -13.248 -1.628 1.00 89.50 376 PHE A O 1
ATOM 3020 N N . LEU A 1 377 ? -17.895 -11.770 -0.375 1.00 89.31 377 LEU A N 1
ATOM 3021 C CA . LEU A 1 377 ? -17.149 -12.078 0.850 1.00 89.31 377 LEU A CA 1
ATOM 3022 C C . LEU A 1 377 ? -17.377 -13.517 1.334 1.00 89.31 377 LEU A C 1
ATOM 3024 O O . LEU A 1 377 ? -16.417 -14.188 1.712 1.00 89.31 377 LEU A O 1
ATOM 3028 N N . THR A 1 378 ? -18.618 -14.002 1.289 1.00 91.88 378 THR A N 1
ATOM 3029 C CA . THR A 1 378 ? -18.961 -15.378 1.675 1.00 91.88 378 THR A CA 1
ATOM 3030 C C . THR A 1 378 ? -18.321 -16.415 0.752 1.00 91.88 378 THR A C 1
ATOM 3032 O O . THR A 1 378 ? -17.743 -17.383 1.241 1.00 91.88 378 THR A O 1
ATOM 3035 N N . ASP A 1 379 ? -18.321 -16.176 -0.563 1.00 90.19 379 ASP A N 1
ATOM 3036 C CA . ASP A 1 379 ? -17.632 -17.018 -1.553 1.00 90.19 379 ASP A CA 1
ATOM 3037 C C . ASP A 1 379 ? -16.110 -17.089 -1.295 1.00 90.19 379 ASP A C 1
ATOM 3039 O O . ASP A 1 379 ? -15.447 -18.023 -1.738 1.00 90.19 379 ASP A O 1
ATOM 3043 N N . HIS A 1 380 ? -15.555 -16.118 -0.558 1.00 85.19 380 HIS A N 1
ATOM 3044 C CA . HIS A 1 380 ? -14.139 -16.037 -0.186 1.00 85.19 380 HIS A CA 1
ATOM 3045 C C . HIS A 1 380 ? -13.881 -16.376 1.291 1.00 85.19 380 HIS A C 1
ATOM 3047 O O . HIS A 1 380 ? -12.854 -15.992 1.853 1.00 85.19 380 HIS A O 1
ATOM 3053 N N . GLY A 1 381 ? -14.797 -17.112 1.925 1.00 89.12 381 GLY A N 1
ATOM 3054 C CA . GLY A 1 381 ? -14.587 -17.710 3.244 1.00 89.12 381 GLY A CA 1
ATOM 3055 C C . GLY A 1 381 ? -14.874 -16.797 4.435 1.00 89.12 381 GLY A C 1
ATOM 3056 O O . GLY A 1 381 ? -14.633 -17.203 5.571 1.00 89.12 381 GLY A O 1
ATOM 3057 N N . VAL A 1 382 ? -15.408 -15.589 4.225 1.00 90.00 382 VAL A N 1
ATOM 3058 C CA . VAL A 1 382 ? -15.906 -14.767 5.338 1.00 90.00 382 VAL A CA 1
ATOM 3059 C C . VAL A 1 382 ? -17.238 -15.339 5.812 1.00 90.00 382 VAL A C 1
ATOM 3061 O O . VAL A 1 382 ? -18.182 -15.469 5.030 1.00 90.00 382 VAL A O 1
ATOM 3064 N N . ALA A 1 383 ? -17.325 -15.670 7.099 1.00 92.38 383 ALA A N 1
ATOM 3065 C CA . ALA A 1 383 ? -18.531 -16.253 7.665 1.00 92.38 383 ALA A CA 1
ATOM 3066 C C . ALA A 1 383 ? -19.723 -15.291 7.526 1.00 92.38 383 ALA A C 1
ATOM 3068 O O . ALA A 1 383 ? -19.630 -14.106 7.847 1.00 92.38 383 ALA A O 1
ATOM 3069 N N . GLU A 1 384 ? -20.859 -15.800 7.045 1.00 94.75 384 GLU A N 1
ATOM 3070 C CA . GLU A 1 384 ? -22.020 -14.966 6.719 1.00 94.75 384 GLU A CA 1
ATOM 3071 C C . GLU A 1 384 ? -22.561 -14.200 7.937 1.00 94.75 384 GLU A C 1
ATOM 3073 O O . GLU A 1 384 ? -22.970 -13.047 7.815 1.00 94.75 384 GLU A O 1
ATOM 3078 N N . ASN A 1 385 ? -22.502 -14.806 9.126 1.00 95.00 385 ASN A N 1
ATOM 3079 C CA . ASN A 1 385 ? -22.920 -14.191 10.389 1.00 95.00 385 ASN A CA 1
ATOM 3080 C C . ASN A 1 385 ? -22.030 -13.016 10.833 1.00 95.00 385 ASN A C 1
ATOM 3082 O O . ASN A 1 385 ? -22.440 -12.248 11.699 1.00 95.00 385 ASN A O 1
ATOM 3086 N N . MET A 1 386 ? -20.836 -12.864 10.255 1.00 94.31 386 MET A N 1
ATOM 3087 C CA . MET A 1 386 ? -19.977 -11.700 10.473 1.00 94.31 386 MET A CA 1
ATOM 3088 C C . MET A 1 386 ? -20.350 -10.532 9.553 1.00 94.31 386 MET A C 1
ATOM 3090 O O . MET A 1 386 ? -19.819 -9.440 9.729 1.00 94.31 386 MET A O 1
ATOM 3094 N N . ILE A 1 387 ? -21.228 -10.725 8.562 1.00 94.25 387 ILE A N 1
ATOM 3095 C CA . ILE A 1 387 ? -21.514 -9.724 7.532 1.00 94.25 387 ILE A CA 1
ATOM 3096 C C . ILE A 1 387 ? -22.872 -9.062 7.783 1.00 94.25 387 ILE A C 1
ATOM 3098 O O . ILE A 1 387 ? -23.920 -9.702 7.724 1.00 94.25 387 ILE A O 1
ATOM 3102 N N . ALA A 1 388 ? -22.860 -7.745 7.985 1.00 93.81 388 ALA A N 1
ATOM 3103 C CA . ALA A 1 388 ? -24.051 -6.913 8.093 1.00 93.81 388 ALA A CA 1
ATOM 3104 C C . ALA A 1 388 ? -24.274 -6.123 6.795 1.00 93.81 388 ALA A C 1
ATOM 3106 O O . ALA A 1 388 ? -23.496 -5.238 6.439 1.00 93.81 388 ALA A O 1
ATOM 3107 N N . GLU A 1 389 ? -25.357 -6.419 6.084 1.00 93.31 389 GLU A N 1
ATOM 3108 C CA . GLU A 1 389 ? -25.757 -5.687 4.882 1.00 93.31 389 GLU A CA 1
ATOM 3109 C C . GLU A 1 389 ? -26.624 -4.484 5.271 1.00 93.31 389 GLU A C 1
ATOM 3111 O O . GLU A 1 389 ? -27.784 -4.655 5.636 1.00 93.31 389 GLU A O 1
ATOM 3116 N N . ILE A 1 390 ? -26.058 -3.270 5.230 1.00 87.81 390 ILE A N 1
ATOM 3117 C CA . ILE A 1 390 ? -26.773 -2.047 5.659 1.00 87.81 390 ILE A CA 1
ATOM 3118 C C . ILE A 1 390 ? -26.858 -0.962 4.581 1.00 87.81 390 ILE A C 1
ATOM 3120 O O . ILE A 1 390 ? -27.357 0.127 4.856 1.00 87.81 390 ILE A O 1
ATOM 3124 N N . GLY A 1 391 ? -26.340 -1.219 3.379 1.00 85.31 391 GLY A N 1
ATOM 3125 C CA . GLY A 1 391 ? -26.269 -0.202 2.334 1.00 85.31 391 GLY A CA 1
ATOM 3126 C C . GLY A 1 391 ? -25.062 0.725 2.476 1.00 85.31 391 GLY A C 1
ATOM 3127 O O . GLY A 1 391 ? -24.038 0.389 3.078 1.00 85.31 391 GLY A O 1
ATOM 3128 N N . LEU A 1 392 ? -25.178 1.925 1.908 1.00 80.56 392 LEU A N 1
ATOM 3129 C CA . LEU A 1 392 ? -24.141 2.960 1.942 1.00 80.56 392 LEU A CA 1
ATOM 3130 C C . LEU A 1 392 ? -24.683 4.225 2.626 1.00 80.56 392 LEU A C 1
ATOM 3132 O O . LEU A 1 392 ? -24.985 5.208 1.939 1.00 80.56 392 LEU A O 1
ATOM 3136 N N . PRO A 1 393 ? -24.763 4.263 3.973 1.00 71.75 393 PRO A N 1
ATOM 3137 C CA . PRO A 1 393 ? -25.502 5.302 4.698 1.00 71.75 393 PRO A CA 1
ATOM 3138 C C . PRO A 1 393 ? -25.077 6.738 4.358 1.00 71.75 393 PRO A C 1
ATOM 3140 O O . PRO A 1 393 ? -25.898 7.652 4.259 1.00 71.75 393 PRO A O 1
ATOM 3143 N N . TYR A 1 394 ? -23.778 6.953 4.132 1.00 73.06 394 TYR A N 1
ATOM 3144 C CA . TYR A 1 394 ? -23.244 8.258 3.739 1.00 73.06 394 TYR A CA 1
ATOM 3145 C C . TYR A 1 394 ? -23.752 8.722 2.373 1.00 73.06 394 TYR A C 1
ATOM 3147 O O . TYR A 1 394 ? -24.090 9.898 2.199 1.00 73.06 394 TYR A O 1
ATOM 3155 N N . TYR A 1 395 ? -23.810 7.808 1.405 1.00 73.38 395 TYR A N 1
ATOM 3156 C CA . TYR A 1 395 ? -24.276 8.110 0.060 1.00 73.38 395 TYR A CA 1
ATOM 3157 C C . TYR A 1 395 ? -25.794 8.206 0.023 1.00 73.38 395 TYR A C 1
ATOM 3159 O O . TYR A 1 395 ? -26.305 9.128 -0.599 1.00 73.38 395 TYR A O 1
ATOM 3167 N N . GLU A 1 396 ? -26.514 7.356 0.750 1.00 73.06 396 GLU A N 1
ATOM 3168 C CA . GLU A 1 396 ? -27.974 7.415 0.841 1.00 73.06 396 GLU A CA 1
ATOM 3169 C C . GLU A 1 396 ? -28.456 8.753 1.396 1.00 73.06 396 GLU A C 1
ATOM 3171 O O . GLU A 1 396 ? -29.285 9.414 0.766 1.00 73.06 396 GLU A O 1
ATOM 3176 N N . LYS A 1 397 ? -27.881 9.224 2.512 1.00 72.75 397 LYS A N 1
ATOM 3177 C CA . LYS A 1 397 ? -28.223 10.537 3.080 1.00 72.75 397 LYS A CA 1
ATOM 3178 C C . LYS A 1 397 ? -27.944 11.670 2.093 1.00 72.75 397 LYS A C 1
ATOM 3180 O O . LYS A 1 397 ? -28.761 12.573 1.938 1.00 72.75 397 LYS A O 1
ATOM 3185 N N . LYS A 1 398 ? -26.806 11.628 1.391 1.00 71.06 398 LYS A N 1
ATOM 3186 C CA . LYS A 1 398 ? -26.491 12.631 0.366 1.00 71.06 398 LYS A CA 1
ATOM 3187 C C . LYS A 1 398 ? -27.466 12.572 -0.806 1.00 71.06 398 LYS A C 1
ATOM 3189 O O . LYS A 1 398 ? -28.024 13.603 -1.158 1.00 71.06 398 LYS A O 1
ATOM 3194 N N . ILE A 1 399 ? -27.700 11.391 -1.371 1.00 71.81 399 ILE A N 1
ATOM 3195 C CA . ILE A 1 399 ? -28.555 11.172 -2.545 1.00 71.81 399 ILE A CA 1
ATOM 3196 C C . ILE A 1 399 ? -30.005 11.575 -2.260 1.00 71.81 399 ILE A C 1
ATOM 3198 O O . ILE A 1 399 ? -30.637 12.181 -3.125 1.00 71.81 399 ILE A O 1
ATOM 3202 N N . SER A 1 400 ? -30.518 11.260 -1.069 1.00 73.00 400 SER A N 1
ATOM 3203 C CA . SER A 1 400 ? -31.873 11.624 -0.630 1.00 73.00 400 SER A CA 1
ATOM 3204 C C . SER A 1 400 ? -32.028 13.119 -0.335 1.00 73.00 400 SER A C 1
ATOM 3206 O O . SER A 1 400 ? -33.101 13.669 -0.552 1.00 73.00 400 SER A O 1
ATOM 3208 N N . SER A 1 401 ? -30.960 13.795 0.103 1.00 72.50 401 SER A N 1
ATOM 3209 C CA . SER A 1 401 ? -30.975 15.238 0.401 1.00 72.50 401 SER A CA 1
ATOM 3210 C C . SER A 1 401 ? -30.756 16.159 -0.808 1.00 72.50 401 SER A C 1
ATOM 3212 O O . SER A 1 401 ? -30.913 17.374 -0.687 1.00 72.50 401 SER A O 1
ATOM 3214 N N . ILE A 1 402 ? -30.359 15.623 -1.968 1.00 75.19 402 ILE A N 1
ATOM 3215 C CA . ILE A 1 402 ? -30.097 16.431 -3.164 1.00 75.19 402 ILE A CA 1
ATOM 3216 C C . ILE A 1 402 ? -31.425 16.753 -3.854 1.00 75.19 402 ILE A C 1
ATOM 3218 O O . ILE A 1 402 ? -32.096 15.855 -4.362 1.00 75.19 402 ILE A O 1
ATOM 3222 N N . ASP A 1 403 ? -31.756 18.045 -3.968 1.00 77.31 403 ASP A N 1
ATOM 3223 C CA . ASP A 1 403 ? -32.739 18.517 -4.949 1.00 77.31 403 ASP A CA 1
ATOM 3224 C C . ASP A 1 403 ? -32.202 18.214 -6.352 1.00 77.31 403 ASP A C 1
ATOM 3226 O O . ASP A 1 403 ? -31.403 18.967 -6.921 1.00 77.31 403 ASP A O 1
ATOM 3230 N N . ARG A 1 404 ? -32.605 17.061 -6.890 1.00 75.38 404 ARG A N 1
ATOM 3231 C CA . ARG A 1 404 ? -32.137 16.560 -8.185 1.00 75.38 404 ARG A CA 1
ATOM 3232 C C . ARG A 1 404 ? -32.511 17.517 -9.306 1.00 75.38 404 ARG A C 1
ATOM 3234 O O . ARG A 1 404 ? -31.695 17.751 -10.191 1.00 75.38 404 ARG A O 1
ATOM 3241 N N . THR A 1 405 ? -33.703 18.101 -9.249 1.00 77.56 405 THR A N 1
ATOM 3242 C CA . THR A 1 405 ? -34.241 18.943 -10.319 1.00 77.56 405 THR A CA 1
ATOM 3243 C C . THR A 1 405 ? -33.532 20.292 -10.364 1.00 77.56 405 THR A C 1
ATOM 3245 O O . THR A 1 405 ? -33.058 20.707 -11.426 1.00 77.56 405 THR A O 1
ATOM 3248 N N . GLY A 1 406 ? -33.398 20.967 -9.220 1.00 80.62 406 GLY A N 1
ATOM 3249 C CA . GLY A 1 406 ? -32.680 22.238 -9.136 1.00 80.62 406 GLY A CA 1
ATOM 3250 C C . GLY A 1 406 ? -31.179 22.085 -9.376 1.00 80.62 406 GLY A C 1
ATOM 3251 O O . GLY A 1 406 ? -30.584 22.895 -10.092 1.00 80.62 406 GLY A O 1
ATOM 3252 N N . SER A 1 407 ? -30.562 21.022 -8.848 1.00 79.56 407 SER A N 1
ATOM 3253 C CA . SER A 1 407 ? -29.133 20.744 -9.061 1.00 79.56 407 SER A CA 1
ATOM 3254 C C . SER A 1 407 ? -28.833 20.430 -10.524 1.00 79.56 407 SER A C 1
ATOM 3256 O O . SER A 1 407 ? -27.852 20.942 -11.064 1.00 79.56 407 SER A O 1
ATOM 3258 N N . ARG A 1 408 ? -29.702 19.657 -11.190 1.00 80.00 408 ARG A N 1
ATOM 3259 C CA . ARG A 1 408 ? -29.590 19.363 -12.621 1.00 80.00 408 ARG A CA 1
ATOM 3260 C C . ARG A 1 408 ? -29.683 20.637 -13.454 1.00 80.00 408 ARG A C 1
ATOM 3262 O O . ARG A 1 408 ? -28.748 20.920 -14.190 1.00 80.00 408 ARG A O 1
ATOM 3269 N N . ARG A 1 409 ? -30.717 21.471 -13.280 1.00 83.31 409 ARG A N 1
ATOM 3270 C CA . ARG A 1 409 ? -30.830 22.737 -14.036 1.00 83.31 409 ARG A CA 1
ATOM 3271 C C . ARG A 1 409 ? -29.623 23.651 -13.838 1.00 83.31 409 ARG A C 1
ATOM 3273 O O . ARG A 1 409 ? -29.106 24.191 -14.811 1.00 83.31 409 ARG A O 1
ATOM 3280 N N . LYS A 1 410 ? -29.137 23.794 -12.600 1.00 85.88 410 LYS A N 1
ATOM 3281 C CA . LYS A 1 410 ? -27.934 24.592 -12.302 1.00 85.88 410 LYS A CA 1
ATOM 3282 C C . LYS A 1 410 ? -26.687 24.025 -12.974 1.00 85.88 410 LYS A C 1
ATOM 3284 O O . LYS A 1 410 ? -25.910 24.791 -13.531 1.00 85.88 410 LYS A O 1
ATOM 3289 N N . PHE A 1 411 ? -26.492 22.708 -12.933 1.00 84.56 411 PHE A N 1
ATOM 3290 C CA . PHE A 1 411 ? -25.371 22.046 -13.600 1.00 84.56 411 PHE A CA 1
ATOM 3291 C C . PHE A 1 411 ? -25.427 22.257 -15.118 1.00 84.56 411 PHE A C 1
ATOM 3293 O O . PHE A 1 411 ? -24.448 22.696 -15.712 1.00 84.56 411 PHE A O 1
ATOM 3300 N N . PHE A 1 412 ? -26.587 22.028 -15.732 1.00 90.75 412 PHE A N 1
ATOM 3301 C CA . PHE A 1 412 ? -26.771 22.166 -17.175 1.00 90.75 412 PHE A CA 1
ATOM 3302 C C . PHE A 1 412 ? -26.571 23.610 -17.631 1.00 90.75 412 PHE A C 1
ATOM 3304 O O . PHE A 1 412 ? -25.789 23.858 -18.542 1.00 90.75 412 PHE A O 1
ATOM 3311 N N . SER A 1 413 ? -27.174 24.570 -16.924 1.00 90.81 413 SER A N 1
ATOM 3312 C CA . SER A 1 413 ? -26.969 25.997 -17.178 1.00 90.81 413 SER A CA 1
ATOM 3313 C C . SER A 1 413 ? -25.500 26.404 -17.031 1.00 90.81 413 SER A C 1
ATOM 3315 O O . SER A 1 413 ? -24.972 27.096 -17.896 1.00 90.81 413 SER A O 1
ATOM 3317 N N . ARG A 1 414 ? -24.809 25.935 -15.982 1.00 92.44 414 ARG A N 1
ATOM 3318 C CA . ARG A 1 414 ? -23.400 26.268 -15.726 1.00 92.44 414 ARG A CA 1
ATOM 3319 C C . ARG A 1 414 ? -22.458 25.784 -16.828 1.00 92.44 414 ARG A C 1
ATOM 3321 O O . ARG A 1 414 ? -21.469 26.457 -17.101 1.00 92.44 414 ARG A O 1
ATOM 3328 N N . TYR A 1 415 ? -22.727 24.618 -17.406 1.00 89.44 415 TYR A N 1
ATOM 3329 C CA . TYR A 1 415 ? -21.851 23.986 -18.398 1.00 89.44 415 TYR A CA 1
ATOM 3330 C C . TYR A 1 415 ? -22.388 24.080 -19.835 1.00 89.44 415 TYR A C 1
ATOM 3332 O O . TYR A 1 415 ? -21.812 23.469 -20.729 1.00 89.44 415 TYR A O 1
ATOM 3340 N N . GLY A 1 416 ? -23.473 24.830 -20.068 1.00 92.25 416 GLY A N 1
ATOM 3341 C CA . GLY A 1 416 ? -24.086 24.969 -21.393 1.00 92.25 416 GLY A CA 1
ATOM 3342 C C . GLY A 1 416 ? -24.609 23.647 -21.965 1.00 92.25 416 GLY A C 1
ATOM 3343 O O . GLY A 1 416 ? -24.553 23.433 -23.174 1.00 92.25 416 GLY A O 1
ATOM 3344 N N . LEU A 1 417 ? -25.064 22.736 -21.102 1.00 90.00 417 LEU A N 1
ATOM 3345 C CA . LEU A 1 417 ? -25.572 21.423 -21.497 1.00 90.00 417 LEU A CA 1
ATOM 3346 C C . LEU A 1 417 ? -27.078 21.493 -21.764 1.00 90.00 417 LEU A C 1
ATOM 3348 O O . LEU A 1 417 ? -27.811 22.212 -21.087 1.00 90.00 417 LEU A O 1
ATOM 3352 N N . ASP A 1 418 ? -27.538 20.706 -22.731 1.00 88.62 418 ASP A N 1
ATOM 3353 C CA . ASP A 1 418 ? -28.943 20.617 -23.133 1.00 88.62 418 ASP A CA 1
ATOM 3354 C C . ASP A 1 418 ? -29.663 19.509 -22.349 1.00 88.62 418 ASP A C 1
ATOM 3356 O O . ASP A 1 418 ? -29.277 18.340 -22.428 1.00 88.62 418 ASP A O 1
ATOM 3360 N N . ASP A 1 419 ? -30.710 19.877 -21.600 1.00 84.56 419 ASP A N 1
ATOM 3361 C CA . ASP A 1 419 ? -31.497 18.965 -20.753 1.00 84.56 419 ASP A CA 1
ATOM 3362 C C . ASP A 1 419 ? -32.233 17.881 -21.558 1.00 84.56 419 ASP A C 1
ATOM 3364 O O . ASP A 1 419 ? -32.504 16.797 -21.041 1.00 84.56 419 ASP A O 1
ATOM 3368 N N . GLY A 1 420 ? -32.480 18.129 -22.849 1.00 89.38 420 GLY A N 1
ATOM 3369 C CA . GLY A 1 420 ? -33.082 17.170 -23.773 1.00 89.38 420 GLY A CA 1
ATOM 3370 C C . GLY A 1 420 ? -32.101 16.158 -24.372 1.00 89.38 420 GLY A C 1
ATOM 3371 O O . GLY A 1 420 ? -32.533 15.204 -25.023 1.00 89.38 420 GLY A O 1
ATOM 3372 N N . LYS A 1 421 ? -30.785 16.325 -24.178 1.00 88.50 421 LYS A N 1
ATOM 3373 C CA . LYS A 1 421 ? -29.769 15.442 -24.770 1.00 88.50 421 LYS A CA 1
ATOM 3374 C C . LYS A 1 421 ? -29.294 14.369 -23.797 1.00 88.50 421 LYS A C 1
ATOM 3376 O O . LYS A 1 421 ? -29.180 14.568 -22.588 1.00 88.50 421 LYS A O 1
ATOM 3381 N N . ARG A 1 422 ? -28.953 13.202 -24.352 1.00 86.69 422 ARG A N 1
ATOM 3382 C CA . ARG A 1 422 ? -28.252 12.150 -23.608 1.00 86.69 422 ARG A CA 1
ATOM 3383 C C . ARG A 1 422 ? -26.847 12.641 -23.280 1.00 86.69 422 ARG A C 1
ATOM 3385 O O . ARG A 1 422 ? -26.089 12.989 -24.181 1.00 86.69 422 ARG A O 1
ATOM 3392 N N . ILE A 1 423 ? -26.505 12.641 -21.998 1.00 82.50 423 ILE A N 1
ATOM 3393 C CA . ILE A 1 423 ? -25.154 12.950 -21.535 1.00 82.50 423 ILE A CA 1
ATOM 3394 C C . ILE A 1 423 ? -24.421 11.639 -21.296 1.00 82.50 423 ILE A C 1
ATOM 3396 O O . ILE A 1 423 ? -24.885 10.798 -20.528 1.00 82.50 423 ILE A O 1
ATOM 3400 N N . VAL A 1 424 ? -23.256 11.496 -21.920 1.00 83.62 424 VAL A N 1
ATOM 3401 C CA . VAL A 1 424 ? -22.296 10.444 -21.590 1.00 83.62 424 VAL A CA 1
ATOM 3402 C C . VAL A 1 424 ? -21.278 11.048 -20.632 1.00 83.62 424 VAL A C 1
ATOM 3404 O O . VAL A 1 424 ? -20.535 11.954 -21.002 1.00 83.62 424 VAL A O 1
ATOM 3407 N N . MET A 1 425 ? -21.269 10.576 -19.388 1.00 78.06 425 MET A N 1
ATOM 3408 C CA . MET A 1 425 ? -20.244 10.945 -18.417 1.00 78.06 425 MET A CA 1
ATOM 3409 C C . MET A 1 425 ? -19.160 9.875 -18.426 1.00 78.06 425 MET A C 1
ATOM 3411 O O . MET A 1 425 ? -19.415 8.727 -18.069 1.00 78.06 425 MET A O 1
ATOM 3415 N N . LEU A 1 426 ? -17.952 10.266 -18.819 1.00 76.06 426 LEU A N 1
ATOM 3416 C CA . LEU A 1 426 ? -16.765 9.429 -18.717 1.00 76.06 426 LEU A CA 1
ATOM 3417 C C . LEU A 1 426 ? -15.990 9.872 -17.481 1.00 76.06 426 LEU A C 1
ATOM 3419 O O . LEU A 1 426 ? -15.502 10.998 -17.416 1.00 76.06 426 LEU A O 1
ATOM 3423 N N . ALA A 1 427 ? -15.911 8.989 -16.494 1.00 73.06 427 ALA A N 1
ATOM 3424 C CA . ALA A 1 427 ? -15.055 9.168 -15.335 1.00 73.06 427 ALA A CA 1
ATOM 3425 C C . ALA A 1 427 ? -13.921 8.149 -15.433 1.00 73.06 427 ALA A C 1
ATOM 3427 O O . ALA A 1 427 ? -14.120 6.968 -15.160 1.00 73.06 427 ALA A O 1
ATOM 3428 N N . SER A 1 428 ? -12.738 8.599 -15.843 1.00 52.81 428 SER A N 1
ATOM 3429 C CA . SER A 1 428 ? -11.510 7.822 -15.719 1.00 52.81 428 SER A CA 1
ATOM 3430 C C . SER A 1 428 ? -10.751 8.339 -14.506 1.00 52.81 428 SER A C 1
ATOM 3432 O O . SER A 1 428 ? -10.306 9.487 -14.482 1.00 52.81 428 SER A O 1
ATOM 3434 N N . HIS A 1 429 ? -10.606 7.498 -13.488 1.00 47.47 429 HIS A N 1
ATOM 3435 C CA . HIS A 1 429 ? -9.522 7.690 -12.542 1.00 47.47 429 HIS A CA 1
ATOM 3436 C C . HIS A 1 429 ? -8.282 7.095 -13.186 1.00 47.47 429 HIS A C 1
ATOM 3438 O O . HIS A 1 429 ? -8.175 5.879 -13.323 1.00 47.47 429 HIS A O 1
ATOM 3444 N N . ASP A 1 430 ? -7.345 7.947 -13.575 1.00 44.19 430 ASP A N 1
ATOM 3445 C CA . ASP A 1 430 ? -5.978 7.493 -13.733 1.00 44.19 430 ASP A CA 1
ATOM 3446 C C . ASP A 1 430 ? -5.497 7.090 -12.331 1.00 44.19 430 ASP A C 1
ATOM 3448 O O . ASP A 1 430 ? -5.099 7.921 -11.513 1.00 44.19 430 ASP A O 1
ATOM 3452 N N . VAL A 1 431 ? -5.560 5.791 -12.030 1.00 45.06 431 VAL A N 1
ATOM 3453 C CA . VAL A 1 431 ? -5.062 5.198 -10.772 1.00 45.06 431 VAL A CA 1
ATOM 3454 C C . VAL A 1 431 ? -3.550 5.463 -10.593 1.00 45.06 431 VAL A C 1
ATOM 3456 O O . VAL A 1 431 ? -2.993 5.235 -9.525 1.00 45.06 431 VAL A O 1
ATOM 3459 N N . PHE A 1 432 ? -2.892 6.024 -11.613 1.00 41.56 432 PHE A N 1
ATOM 3460 C CA . PHE A 1 432 ? -1.469 6.340 -11.649 1.00 41.56 432 PHE A CA 1
ATOM 3461 C C . PHE A 1 432 ? -1.120 7.845 -11.660 1.00 41.56 432 PHE A C 1
ATOM 3463 O O . PHE A 1 432 ? 0.066 8.154 -11.607 1.00 41.56 432 PHE A O 1
ATOM 3470 N N . THR A 1 433 ? -2.070 8.797 -11.708 1.00 41.62 433 THR A N 1
ATOM 3471 C CA . THR A 1 433 ? -1.724 10.227 -11.951 1.00 41.62 433 THR A CA 1
ATOM 3472 C C . THR A 1 433 ? -1.805 11.182 -10.768 1.00 41.62 433 THR A C 1
ATOM 3474 O O . THR A 1 433 ? -1.632 12.387 -10.960 1.00 41.62 433 THR A O 1
ATOM 3477 N N . GLU A 1 434 ? -2.030 10.739 -9.536 1.00 37.16 434 GLU A N 1
ATOM 3478 C CA . GLU A 1 434 ? -1.865 11.671 -8.422 1.00 37.16 434 GLU A CA 1
ATOM 3479 C C . GLU A 1 434 ? -0.434 11.614 -7.881 1.00 37.16 434 GLU A C 1
ATOM 3481 O O . GLU A 1 434 ? -0.062 10.704 -7.150 1.00 37.16 434 GLU A O 1
ATOM 3486 N N . LYS A 1 435 ? 0.304 12.713 -8.111 1.00 40.78 435 LYS A N 1
ATOM 3487 C CA . LYS A 1 435 ? 1.369 13.266 -7.243 1.00 40.78 435 LYS A CA 1
ATOM 3488 C C . LYS A 1 435 ? 0.915 13.471 -5.782 1.00 40.78 435 LYS A C 1
ATOM 3490 O O . LYS A 1 435 ? 1.492 14.277 -5.053 1.00 40.78 435 LYS A O 1
ATOM 3495 N N . ARG A 1 436 ? -0.146 12.801 -5.329 1.00 35.50 436 ARG A N 1
ATOM 3496 C CA . ARG A 1 436 ? -0.351 12.605 -3.909 1.00 35.50 436 ARG A CA 1
ATOM 3497 C C . ARG A 1 436 ? 0.635 11.521 -3.529 1.00 35.50 436 ARG A C 1
ATOM 3499 O O . ARG A 1 436 ? 0.538 10.425 -4.075 1.00 35.50 436 ARG A O 1
ATOM 3506 N N . PRO A 1 437 ? 1.573 11.790 -2.617 1.00 38.09 437 PRO A N 1
ATOM 3507 C CA . PRO A 1 437 ? 2.238 10.694 -1.957 1.00 38.09 437 PRO A CA 1
ATOM 3508 C C . PRO A 1 437 ? 1.132 9.831 -1.349 1.00 38.09 437 PRO A C 1
ATOM 3510 O O . PRO A 1 437 ? 0.490 10.230 -0.376 1.00 38.09 437 PRO A O 1
ATOM 3513 N N . TYR A 1 438 ? 0.844 8.680 -1.955 1.00 36.56 438 TYR A N 1
ATOM 3514 C CA . TYR A 1 438 ? 0.215 7.583 -1.244 1.00 36.56 438 TYR A CA 1
ATOM 3515 C C . TYR A 1 438 ? 1.177 7.272 -0.110 1.00 36.56 438 TYR A C 1
ATOM 3517 O O . TYR A 1 438 ? 2.170 6.596 -0.338 1.00 36.56 438 TYR A O 1
ATOM 3525 N N . TYR A 1 439 ? 0.950 7.891 1.051 1.00 34.44 439 TYR A N 1
ATOM 3526 C CA . TYR A 1 439 ? 1.717 7.685 2.271 1.00 34.44 439 TYR A CA 1
ATOM 3527 C C . TYR A 1 439 ? 3.217 7.435 2.023 1.00 34.44 439 TYR A C 1
ATOM 3529 O O . TYR A 1 439 ? 3.761 6.425 2.459 1.00 34.44 439 TYR A O 1
ATOM 3537 N N . THR A 1 440 ? 3.909 8.344 1.327 1.00 29.14 440 THR A N 1
ATOM 3538 C CA . THR A 1 440 ? 5.369 8.389 1.473 1.00 29.14 440 THR A CA 1
ATOM 3539 C C . THR A 1 440 ? 5.638 8.841 2.908 1.00 29.14 440 THR A C 1
ATOM 3541 O O . THR A 1 440 ? 5.008 9.798 3.366 1.00 29.14 440 THR A O 1
ATOM 3544 N N . GLY A 1 441 ? 6.485 8.090 3.615 1.00 35.38 441 GLY A N 1
ATOM 3545 C CA . GLY A 1 441 ? 6.775 8.187 5.054 1.00 35.38 441 GLY A CA 1
ATOM 3546 C C . GLY A 1 441 ? 6.909 9.585 5.650 1.00 35.38 441 GLY A C 1
ATOM 3547 O O . GLY A 1 441 ? 7.453 10.484 4.975 1.00 35.38 441 GLY A O 1
#

Secondary structure (DSSP, 8-state):
-EEEEE-TT---HHHHHHH--SSSEEEES-HHHHHHHHHTTSS-GGGEE-HHHH--GGGGTTHHHHHHHHHHHTT-SHHHHHHHEETTEESTGGGHHHHHHHHHHHHHHHHHHHHHHHHHTTT-EEEEEE-S-HHHHHHHHHHHHTT--EEEEE----TTSSSSSSHHHHHHHHHHHHHHHHTTGGGPPSSSEEEES-HHHHHHHHHHHTTT--EEEE-SS--HHHHHHTTTSSEEEE-GGGG--HHHHHHHHHHHHHT-HHHHHHHHHTT-GGGEETTEE-HHHHHHHHHHHHHHHHHHHHHHHHHHHHHHHHH--SEEEEE-SSSHHHHHHHHHHHTTT--EEEE--SPPPTT-GGGGGG-SEEEESSHHHHHHHHHTT--GGGEEE---HHHHHHHHHS-HHHHHHHHHHHHT--TTSPP-------TT---S-SS--

Radius of gyration: 25.26 Å; chains: 1; bounding box: 60×47×66 Å

Sequence (441 aa):
MKLIIVPPEVDSTDDIRKISDGESFIFTADHLLKKELVRGKIARPDKVLTISDVADDSVFDDVNDLTRRYSREWFKAEEADEILSFRGVNLAGQLVAETSFYFIKVLRAVCISQAIRGSYGGKAEFILADDESIWAKVFKYTARKRGIGLDIRKFAPAKGSLDSGIFPIKDMIRRSAARLYGRTRRNIPSGGILYSCAPGYFKLFRDISATGGTSYYLRPEFSPRTGIEFRGKETVYLTPECFIEKEDKTICRKWLKNRDIRAVLDSHFKDSDFFVYKGDNLWEIIKHDLFHMLDQALFRGAVWVLGFNRILDSLKPRTIIVEENICPFNKTLIECADKKGIPSVYLLHGLLTYDLFSSIGSASTVVVPGTYTKKFLTDHGVAENMIAEIGLPYYEKKISSIDRTGSRRKFFSRYGLDDGKRIVMLASHDVFTEKRPYYTG

Foldseek 3Di:
DAEEEEEPQPPDLVLLLVVQPQPAAYEYQDPVVLVVCCVVSSYPNVRYHHLVNQDDPVLCVCLLVLLLCQLPPLQVPPLSQVLCAFVNRRLSLQCSLVSSVVSSVLSVLLSSLVSCCVVCPPNYAYEYACQVDLSNLNNVQVCVVVVHHYHYDYDHGDPPQADDDDPVVQVVVLVVLLVVCVVVLVPQAAAAEEEEEDPLVVVVVCVVVVPDGAYEYEYQGDDPVVVVVPPPDRYHYDYLSSQDDPVQLVVLVVSLVVSPSLVVSCVVQVPDCSCQDPNDSCCVRCSVVVVVVSSVSSSSLSSLLNSLLRVCVSHVYQEYEYEDSSHSNVLSNLQSCLVVVRAYEYEYDDDDDPSRLSRLVSHQAYEDQDDVVLVVNVVVPDDSVRYHDDHDVSVVVVVVPDPPVVVVVVVCVVVVHDPPDDDDDDDDDPPPPDPPPPPRD

pLDDT: mean 82.25, std 15.13, range [29.14, 97.75]